Protein AF-A0A6L4ZT95-F1 (afdb_monomer)

Mean predicted aligned error: 20.95 Å

Nearest PDB structures (foldseek):
  4tko-assembly1_B  TM=5.382E-01  e=8.515E-21  Aquifex aeolicus VF5
  3ign-assembly1_A  TM=9.389E-01  e=2.736E-14  Marinobacter nauticus VT8
  5xgb-assembly1_A-2  TM=4.319E-01  e=4.350E-15  Pseudomonas aeruginosa PAO1
  5xgd-assembly1_A  TM=4.331E-01  e=7.078E-15  Pseudomonas aeruginosa PAO1
  5xge-assembly1_A  TM=4.331E-01  e=6.352E-15  Pseudomonas aeruginosa PAO1

Secondary structure (DSSP, 8-state):
---------GGGGGS---S--EEEEEEEEESTTTT-EEE--SSEEEEEE--SSS---SEEE--TTS-SS-EEEEEEE-TTS-EEEEEEE---SS-EEETTEE---BTTB-EEEE-TT-EEEETTEEEEEEEEEHHHHHHHHHHHHHHHB-TTT-SBPHHHHHHHHHHHHHHHHHH---EEEEEEEETTHHHHHHHH-HHHHHHHHHHHHHHHHHT--TTSEEEE-STTEEEEEETT--HHHHHHHHHHHHHHHHH--GGGGT--S---EEEEEEEETTT-SSHHHHHHHHHHHHHHHHHTTSSSEEEPPP------------STHHHHHHHHHHHHHHHHHHHTTT------EEEEEEEEEEEEEEE-SS-EEEEEE---TT-EE-TT-EEEEE--HHHHHHHHHHHHHHHHHHHHHHHHHH-S-HHHHHHHHHHHHHHHHHHHHHHH-S-HHHHHHHHHHHHHHHHHHHHHHHHHHHHHHHHHTT-S-HHHHHHHHHHHHHHHHHHHHHHHHHHHHHH-S-HHHHHHHHHHHHHHHHHHHHHHH-S-HHHHHHHHHHHHHHHHHHHHHHHHHHTTEEE-SSSEEEEE----TT-EE-TT-EEEEEEEEEEEEEEEEEETTTGGG--TT-EEEEEEGGGTT-EEEEEEEEE-SSPEESSS---SSSGGG-EEEEEEEEE--TT----TT-EEEEEE---

Structure (mmCIF, N/CA/C/O backbone):
data_AF-A0A6L4ZT95-F1
#
_entry.id   AF-A0A6L4ZT95-F1
#
loop_
_atom_site.group_PDB
_atom_site.id
_atom_site.type_symbol
_atom_site.label_atom_id
_atom_site.label_alt_id
_atom_site.label_comp_id
_atom_site.label_asym_id
_atom_site.label_entity_id
_atom_site.label_seq_id
_atom_site.pdbx_PDB_ins_code
_atom_site.Cartn_x
_atom_site.Cartn_y
_atom_site.Cartn_z
_atom_site.occupancy
_atom_site.B_iso_or_equiv
_atom_site.auth_seq_id
_atom_site.auth_comp_id
_atom_site.auth_asym_id
_atom_site.auth_atom_id
_atom_site.pdbx_PDB_model_num
ATOM 1 N N . MET A 1 1 ? -19.649 -41.535 -5.428 1.00 29.45 1 MET A N 1
ATOM 2 C CA . MET A 1 1 ? -19.300 -40.407 -6.315 1.00 29.45 1 MET A CA 1
ATOM 3 C C . MET A 1 1 ? -18.201 -39.626 -5.620 1.00 29.45 1 MET A C 1
ATOM 5 O O . MET A 1 1 ? -18.469 -38.999 -4.607 1.00 29.45 1 MET A O 1
ATOM 9 N N . SER A 1 2 ? -16.961 -39.813 -6.065 1.00 28.98 2 SER A N 1
ATOM 10 C CA . SER A 1 2 ? -15.744 -39.232 -5.494 1.00 28.98 2 SER A CA 1
ATOM 11 C C . SER A 1 2 ? -15.595 -37.779 -5.950 1.00 28.98 2 SER A C 1
ATOM 13 O O . SER A 1 2 ? -15.321 -37.529 -7.121 1.00 28.98 2 SER A O 1
ATOM 15 N N . SER A 1 3 ? -15.819 -36.823 -5.049 1.00 30.12 3 SER A N 1
ATOM 16 C CA . SER A 1 3 ? -15.589 -35.397 -5.299 1.00 30.12 3 SER A CA 1
ATOM 17 C C . SER A 1 3 ? -14.303 -34.954 -4.599 1.00 30.12 3 SER A C 1
ATOM 19 O O . SER A 1 3 ? -14.326 -34.471 -3.462 1.00 30.12 3 SER A O 1
ATOM 21 N N . GLU A 1 4 ? -13.177 -35.174 -5.273 1.00 29.06 4 GLU A N 1
ATOM 22 C CA . GLU A 1 4 ? -11.917 -34.488 -4.989 1.00 29.06 4 GLU A CA 1
ATOM 23 C C . GLU A 1 4 ? -12.134 -32.970 -5.052 1.00 29.06 4 GLU A C 1
ATOM 25 O O . GLU A 1 4 ? -12.915 -32.478 -5.873 1.00 29.06 4 GLU A O 1
ATOM 30 N N . THR A 1 5 ? -11.453 -32.219 -4.188 1.00 31.66 5 THR A N 1
ATOM 31 C CA . THR A 1 5 ? -11.395 -30.756 -4.287 1.00 31.66 5 THR A CA 1
ATOM 32 C C . THR A 1 5 ? -10.534 -30.418 -5.504 1.00 31.66 5 THR A C 1
ATOM 34 O O . THR A 1 5 ? -9.309 -30.398 -5.427 1.00 31.66 5 THR A O 1
ATOM 37 N N . LYS A 1 6 ? -11.164 -30.261 -6.671 1.00 35.25 6 LYS A N 1
ATOM 38 C CA . LYS A 1 6 ? -10.465 -29.915 -7.912 1.00 35.25 6 LYS A CA 1
ATOM 39 C C . LYS A 1 6 ? -9.926 -28.487 -7.851 1.00 35.25 6 LYS A C 1
ATOM 41 O O . LYS A 1 6 ? -10.535 -27.595 -7.270 1.00 35.25 6 LYS A O 1
ATOM 46 N N . MET A 1 7 ? -8.788 -28.283 -8.505 1.00 32.25 7 MET A N 1
ATOM 47 C CA . MET A 1 7 ? -8.242 -26.966 -8.820 1.00 32.25 7 MET A CA 1
ATOM 48 C C . MET A 1 7 ? -9.224 -26.275 -9.784 1.00 32.25 7 MET A C 1
ATOM 50 O O . MET A 1 7 ? -9.371 -26.726 -10.918 1.00 32.25 7 MET A O 1
ATOM 54 N N . PHE A 1 8 ? -9.948 -25.248 -9.334 1.00 34.41 8 PHE A N 1
ATOM 55 C CA . PHE A 1 8 ? -10.901 -24.525 -10.183 1.00 34.41 8 PHE A CA 1
ATOM 56 C C . PHE A 1 8 ? -10.256 -23.295 -10.826 1.00 34.41 8 PHE A C 1
ATOM 58 O O . PHE A 1 8 ? -9.570 -22.511 -10.170 1.00 34.41 8 PHE A O 1
ATOM 65 N N . SER A 1 9 ? -10.540 -23.103 -12.114 1.00 34.59 9 SER A N 1
ATOM 66 C CA . SER A 1 9 ? -10.487 -21.797 -12.767 1.00 34.59 9 SER A CA 1
ATOM 67 C C . SER A 1 9 ? -11.758 -21.028 -12.395 1.00 34.59 9 SER A C 1
ATOM 69 O O . SER A 1 9 ? -12.851 -21.586 -12.367 1.00 34.59 9 SER A O 1
ATOM 71 N N . LEU A 1 10 ? -11.648 -19.725 -12.138 1.00 37.03 10 LEU A N 1
ATOM 72 C CA . LEU A 1 10 ? -12.763 -18.879 -11.686 1.00 37.03 10 LEU A CA 1
ATOM 73 C C . LEU A 1 10 ? -13.919 -18.702 -12.686 1.00 37.03 10 LEU A C 1
ATOM 75 O O . LEU A 1 10 ? -14.982 -18.185 -12.333 1.00 37.03 10 LEU A O 1
ATOM 79 N N . SER A 1 11 ? -13.756 -19.188 -13.916 1.00 36.44 11 SER A N 1
ATOM 80 C CA . SER A 1 11 ? -14.863 -19.381 -14.858 1.00 36.44 11 SER A CA 1
ATOM 81 C C . SER A 1 11 ? -15.955 -20.302 -14.304 1.00 36.44 11 SER A C 1
ATOM 83 O O . SER A 1 11 ? -17.129 -20.103 -14.611 1.00 36.44 11 SER A O 1
ATOM 85 N N . ASP A 1 12 ? -15.594 -21.254 -13.444 1.00 36.56 12 ASP A N 1
ATOM 86 C CA . ASP A 1 12 ? -16.487 -22.334 -13.007 1.00 36.56 12 ASP A CA 1
ATOM 87 C C . ASP A 1 12 ? -17.385 -21.915 -11.826 1.00 36.56 12 ASP A C 1
ATOM 89 O O . ASP A 1 12 ? -18.393 -22.557 -11.538 1.00 36.56 12 ASP A O 1
ATOM 93 N N . LEU A 1 13 ? -17.072 -20.779 -11.190 1.00 40.19 13 LEU A N 1
ATOM 94 C CA . LEU A 1 13 ? -17.824 -20.175 -10.081 1.00 40.19 13 LEU A CA 1
ATOM 95 C C . LEU A 1 13 ? -18.988 -19.277 -10.541 1.00 40.19 13 LEU A C 1
ATOM 97 O O . LEU A 1 13 ? -19.758 -18.787 -9.717 1.00 40.19 13 LEU A O 1
ATOM 101 N N . HIS A 1 14 ? -19.170 -19.075 -11.851 1.00 34.38 14 HIS A N 1
ATOM 102 C CA . HIS A 1 14 ? -20.247 -18.231 -12.395 1.00 34.38 14 HIS A CA 1
ATOM 103 C C . HIS A 1 14 ? -21.631 -18.910 -12.441 1.00 34.38 14 HIS A C 1
ATOM 105 O O . HIS A 1 14 ? -22.597 -18.341 -12.954 1.00 34.38 14 HIS A O 1
ATOM 111 N N . GLY A 1 15 ? -21.766 -20.105 -11.867 1.00 31.42 15 GLY A N 1
ATOM 112 C CA . GLY A 1 15 ? -22.999 -20.885 -11.857 1.00 31.42 15 GLY A CA 1
ATOM 113 C C . GLY A 1 15 ? -23.714 -20.922 -10.508 1.00 31.42 15 GLY A C 1
ATOM 114 O O . GLY A 1 15 ? -23.836 -21.990 -9.924 1.00 31.42 15 GLY A O 1
ATOM 115 N N . GLY A 1 16 ? -24.272 -19.797 -10.055 1.00 27.33 16 GLY A N 1
ATOM 116 C CA . GLY A 1 16 ? -25.428 -19.825 -9.151 1.00 27.33 16 GLY A CA 1
ATOM 117 C C . GLY A 1 16 ? -25.235 -19.329 -7.711 1.00 27.33 16 GLY A C 1
ATOM 118 O O . GLY A 1 16 ? -24.478 -19.869 -6.921 1.00 27.33 16 GLY A O 1
ATOM 119 N N . ALA A 1 17 ? -26.119 -18.387 -7.371 1.00 28.67 17 ALA A N 1
ATOM 120 C CA . ALA A 1 17 ? -26.678 -18.098 -6.048 1.00 28.67 17 ALA A CA 1
ATOM 121 C C . ALA A 1 17 ? -25.868 -17.274 -5.015 1.00 28.67 17 ALA A C 1
ATOM 123 O O . ALA A 1 17 ? -24.996 -17.755 -4.309 1.00 28.67 17 ALA A O 1
ATOM 124 N N . ARG A 1 18 ? -26.437 -16.078 -4.786 1.00 29.88 18 ARG A N 1
ATOM 125 C CA . ARG A 1 18 ? -26.554 -15.312 -3.527 1.00 29.88 18 ARG A CA 1
ATOM 126 C C . ARG A 1 18 ? -25.351 -14.484 -3.047 1.00 29.88 18 ARG A C 1
ATOM 128 O O . ARG A 1 18 ? -24.375 -14.947 -2.476 1.00 29.88 18 ARG A O 1
ATOM 135 N N . ILE A 1 19 ? -25.578 -13.180 -3.188 1.00 35.59 19 ILE A N 1
ATOM 136 C CA . ILE A 1 19 ? -24.895 -12.028 -2.603 1.00 35.59 19 ILE A CA 1
ATOM 137 C C . ILE A 1 19 ? -24.928 -12.123 -1.065 1.00 35.59 19 ILE A C 1
ATOM 139 O O . ILE A 1 19 ? -25.888 -11.663 -0.458 1.00 35.59 19 ILE A O 1
ATOM 143 N N . THR A 1 20 ? -23.903 -12.724 -0.451 1.00 48.59 20 THR A N 1
ATOM 144 C CA . THR A 1 20 ? -23.501 -12.509 0.966 1.00 48.59 20 THR A CA 1
ATOM 145 C C . THR A 1 20 ? -22.007 -12.841 1.235 1.00 48.59 20 THR A C 1
ATOM 147 O O . THR A 1 20 ? -21.601 -12.940 2.386 1.00 48.59 20 THR A O 1
ATOM 150 N N . GLY A 1 21 ? -21.177 -13.067 0.205 1.00 53.00 21 GLY A N 1
ATOM 151 C CA . GLY A 1 21 ? -19.992 -13.944 0.281 1.00 53.00 21 GLY A CA 1
ATOM 152 C C . GLY A 1 21 ? -18.683 -13.350 0.821 1.00 53.00 21 GLY A C 1
ATOM 153 O O . GLY A 1 21 ? -17.910 -12.765 0.066 1.00 53.00 21 GLY A O 1
ATOM 154 N N . LEU A 1 22 ? -18.386 -13.599 2.100 1.00 61.16 22 LEU A N 1
ATOM 155 C CA . LEU A 1 22 ? -17.006 -13.677 2.595 1.00 61.16 22 LEU A CA 1
ATOM 156 C C . LEU A 1 22 ? -16.438 -15.061 2.237 1.00 61.16 22 LEU A C 1
ATOM 158 O O . LEU A 1 22 ? -17.032 -16.085 2.581 1.00 61.16 22 LEU A O 1
ATOM 162 N N . TYR A 1 23 ? -15.298 -15.091 1.555 1.00 74.62 23 TYR A N 1
ATOM 163 C CA . TYR A 1 23 ? -14.541 -16.293 1.227 1.00 74.62 23 TYR A CA 1
ATOM 164 C C . TYR A 1 23 ? -13.371 -16.450 2.186 1.00 74.62 23 TYR A C 1
ATOM 166 O O . TYR A 1 23 ? -12.576 -15.536 2.400 1.00 74.62 23 TYR A O 1
ATOM 174 N N . PHE A 1 24 ? -13.252 -17.648 2.736 1.00 85.00 24 PHE A N 1
ATOM 175 C CA . PHE A 1 24 ? -12.105 -18.059 3.523 1.00 85.00 24 PHE A CA 1
ATOM 176 C C . PHE A 1 24 ? -11.102 -18.699 2.577 1.00 85.00 24 PHE A C 1
ATOM 178 O O . PHE A 1 24 ? -11.451 -19.630 1.853 1.00 85.00 24 PHE A O 1
ATOM 185 N N . THR A 1 25 ? -9.879 -18.195 2.551 1.00 87.00 25 THR A N 1
ATOM 186 C CA . THR A 1 25 ? -8.841 -18.662 1.630 1.00 87.00 25 THR A CA 1
ATOM 187 C C . THR A 1 25 ? -7.552 -18.931 2.379 1.00 87.00 25 THR A C 1
ATOM 189 O O . THR A 1 25 ? -7.275 -18.319 3.411 1.00 87.00 25 THR A O 1
ATOM 192 N N . ILE A 1 26 ? -6.757 -19.850 1.847 1.00 89.56 26 ILE A N 1
ATOM 193 C CA . ILE A 1 26 ? -5.371 -20.042 2.244 1.00 89.56 26 ILE A CA 1
ATOM 194 C C . ILE A 1 26 ? -4.476 -19.823 1.042 1.00 89.56 26 ILE A C 1
ATOM 196 O O . ILE A 1 26 ? -4.684 -20.427 -0.002 1.00 89.56 26 ILE A O 1
ATOM 200 N N . THR A 1 27 ? -3.453 -18.999 1.219 1.00 88.19 27 THR A N 1
ATOM 201 C CA . THR A 1 27 ? -2.425 -18.751 0.211 1.00 88.19 27 THR A CA 1
ATOM 202 C C . THR A 1 27 ? -1.102 -19.344 0.670 1.00 88.19 27 THR A C 1
ATOM 204 O O . THR A 1 27 ? -0.655 -19.051 1.775 1.00 88.19 27 THR A O 1
ATOM 207 N N . VAL A 1 28 ? -0.436 -20.136 -0.162 1.00 85.94 28 VAL A N 1
ATOM 208 C CA . VAL A 1 28 ? 0.930 -20.593 0.114 1.00 85.94 28 VAL A CA 1
ATOM 209 C C . VAL A 1 28 ? 1.883 -19.419 -0.107 1.00 85.94 28 VAL A C 1
ATOM 211 O O . VAL A 1 28 ? 2.063 -18.964 -1.235 1.00 85.94 28 VAL A O 1
ATOM 214 N N . ILE A 1 29 ? 2.477 -18.902 0.965 1.00 87.12 29 ILE A N 1
ATOM 215 C CA . ILE A 1 29 ? 3.398 -17.755 0.922 1.00 87.12 29 ILE A CA 1
ATOM 216 C C . ILE A 1 29 ? 4.868 -18.161 1.057 1.00 87.12 29 ILE A C 1
ATOM 218 O O . ILE A 1 29 ? 5.744 -17.323 0.877 1.00 87.12 29 ILE A O 1
ATOM 222 N N . GLU A 1 30 ? 5.146 -19.429 1.353 1.00 83.81 30 GLU A N 1
ATOM 223 C CA . GLU A 1 30 ? 6.494 -20.002 1.392 1.00 83.81 30 GLU A CA 1
ATOM 224 C C . GLU A 1 30 ? 6.403 -21.522 1.200 1.00 83.81 30 GLU A C 1
ATOM 226 O O . GLU A 1 30 ? 5.426 -22.131 1.638 1.00 83.81 30 GLU A O 1
ATOM 231 N N . GLY A 1 31 ? 7.393 -22.128 0.542 1.00 81.25 31 GLY A N 1
ATOM 232 C CA . GLY A 1 31 ? 7.423 -23.561 0.223 1.00 81.25 31 GLY A CA 1
ATOM 233 C C . GLY A 1 31 ? 7.343 -23.858 -1.278 1.00 81.25 31 GLY A C 1
ATOM 234 O O . GLY A 1 31 ? 7.272 -22.955 -2.111 1.00 81.25 31 GLY A O 1
ATOM 235 N N . THR A 1 32 ? 7.367 -25.145 -1.632 1.00 73.75 32 THR A N 1
ATOM 236 C CA . THR A 1 32 ? 7.400 -25.625 -3.028 1.00 73.75 32 THR A CA 1
ATOM 237 C C . THR A 1 32 ? 6.193 -25.169 -3.847 1.00 73.75 32 THR A C 1
ATOM 239 O O . THR A 1 32 ? 6.308 -24.914 -5.044 1.00 73.75 32 THR A O 1
ATOM 242 N N . ASP A 1 33 ? 5.045 -25.031 -3.187 1.00 74.56 33 ASP A N 1
ATOM 243 C CA . ASP A 1 33 ? 3.767 -24.661 -3.794 1.00 74.56 33 ASP A CA 1
ATOM 244 C C . ASP A 1 33 ? 3.481 -23.149 -3.701 1.00 74.56 33 ASP A C 1
ATOM 246 O O . ASP A 1 33 ? 2.324 -22.725 -3.691 1.00 74.56 33 ASP A O 1
ATOM 250 N N . PHE A 1 34 ? 4.529 -22.320 -3.600 1.00 74.75 34 PHE A N 1
ATOM 251 C CA . PHE A 1 34 ? 4.424 -20.865 -3.466 1.00 74.75 34 PHE A CA 1
ATOM 252 C C . PHE A 1 34 ? 3.459 -20.240 -4.487 1.00 74.75 34 PHE A C 1
ATOM 254 O O . PHE A 1 34 ? 3.569 -20.441 -5.699 1.00 74.75 34 PHE A O 1
ATOM 261 N N . GLY A 1 35 ? 2.540 -19.417 -3.981 1.00 66.50 35 GLY A N 1
ATOM 262 C CA . GLY A 1 35 ? 1.566 -18.663 -4.764 1.00 66.50 35 GLY A CA 1
ATOM 263 C C . GLY A 1 35 ? 0.251 -19.392 -5.044 1.00 66.50 35 GLY A C 1
ATOM 264 O O . GLY A 1 35 ? -0.652 -18.768 -5.602 1.00 66.50 35 GLY A O 1
ATOM 265 N N . LEU A 1 36 ? 0.101 -20.668 -4.664 1.00 73.19 36 LEU A N 1
ATOM 266 C CA . LEU A 1 36 ? -1.192 -21.350 -4.760 1.00 73.19 36 LEU A CA 1
ATOM 267 C C . LEU A 1 36 ? -2.185 -20.793 -3.734 1.00 73.19 36 LEU A C 1
ATOM 269 O O . LEU A 1 36 ? -1.829 -20.539 -2.583 1.00 73.19 36 LEU A O 1
ATOM 273 N N . ILE A 1 37 ? -3.438 -20.622 -4.159 1.00 77.94 37 ILE A N 1
ATOM 274 C CA . ILE A 1 37 ? -4.546 -20.152 -3.324 1.00 77.94 37 ILE A CA 1
ATOM 275 C C . ILE A 1 37 ? -5.619 -21.237 -3.306 1.00 77.94 37 ILE A C 1
ATOM 277 O O . ILE A 1 37 ? -6.074 -21.679 -4.359 1.00 77.94 37 ILE A O 1
ATOM 281 N N . PHE A 1 38 ? -6.040 -21.636 -2.112 1.00 81.62 38 PHE A N 1
ATOM 282 C CA . PHE A 1 38 ? -7.056 -22.654 -1.888 1.00 81.62 38 PHE A CA 1
ATOM 283 C C . PHE A 1 38 ? -8.267 -22.041 -1.174 1.00 81.62 38 PHE A C 1
ATOM 285 O O . PHE A 1 38 ? -8.114 -21.514 -0.065 1.00 81.62 38 PHE A O 1
ATOM 292 N N . PRO A 1 39 ? -9.473 -22.090 -1.765 1.00 81.31 39 PRO A N 1
ATOM 293 C CA . PRO A 1 39 ? -10.687 -21.699 -1.064 1.00 81.31 39 PRO A CA 1
ATOM 294 C C . PRO A 1 39 ? -11.079 -22.769 -0.032 1.00 81.31 39 PRO A C 1
ATOM 296 O O . PRO A 1 39 ? -11.045 -23.969 -0.296 1.00 81.31 39 PRO A O 1
ATOM 299 N N . ILE A 1 40 ? -11.481 -22.332 1.160 1.00 84.69 40 ILE A N 1
ATOM 300 C CA . ILE A 1 40 ? -12.003 -23.191 2.228 1.00 84.69 40 ILE A CA 1
ATOM 301 C C . ILE A 1 40 ? -13.523 -23.241 2.069 1.00 84.69 40 ILE A C 1
ATOM 303 O O . ILE A 1 40 ? -14.270 -22.489 2.702 1.00 84.69 40 ILE A O 1
ATOM 307 N N . GLU A 1 41 ? -14.001 -24.095 1.171 1.00 77.62 41 GLU A N 1
ATOM 308 C CA . GLU A 1 41 ? -15.435 -24.230 0.887 1.00 77.62 41 GLU A CA 1
ATOM 309 C C . GLU A 1 41 ? -16.121 -25.190 1.858 1.00 77.62 41 GLU A C 1
ATOM 311 O O . GLU A 1 41 ? -17.189 -24.875 2.389 1.00 77.62 41 GLU A O 1
ATOM 316 N N . LYS A 1 42 ? -15.470 -26.325 2.134 1.00 80.69 42 LYS A N 1
ATOM 317 C CA . LYS A 1 42 ? -15.989 -27.401 2.981 1.00 80.69 42 LYS A CA 1
ATOM 318 C C . LYS A 1 42 ? -16.021 -26.983 4.451 1.00 80.69 42 LYS A C 1
ATOM 320 O O . LYS A 1 42 ? -15.117 -26.300 4.926 1.00 80.69 42 LYS A O 1
ATOM 325 N N . GLU A 1 43 ? -17.017 -27.481 5.188 1.00 83.56 43 GLU A N 1
ATOM 326 C CA . GLU A 1 43 ? -17.088 -27.346 6.655 1.00 83.56 43 GLU A CA 1
ATOM 327 C C . GLU A 1 43 ? -15.820 -27.868 7.342 1.00 83.56 43 GLU A C 1
ATOM 329 O O . GLU A 1 43 ? -15.388 -27.327 8.357 1.00 83.56 43 GLU A O 1
ATOM 334 N N . GLN A 1 44 ? -15.205 -28.902 6.763 1.00 90.44 44 GLN A N 1
ATOM 335 C CA . GLN A 1 44 ? -13.904 -29.423 7.158 1.00 90.44 44 GLN A CA 1
ATOM 336 C C . GLN A 1 44 ? -13.024 -29.553 5.917 1.00 90.44 44 GLN A C 1
ATOM 338 O O . GLN A 1 44 ? -13.413 -30.227 4.966 1.00 90.44 44 GLN A O 1
ATOM 343 N N . THR A 1 45 ? -11.863 -28.901 5.927 1.00 91.62 45 THR A N 1
ATOM 344 C CA . THR A 1 45 ? -10.867 -28.959 4.849 1.00 91.62 45 THR A CA 1
ATOM 345 C C . THR A 1 45 ? -9.579 -29.567 5.388 1.00 91.62 45 THR A C 1
ATOM 347 O O . THR A 1 45 ? -8.970 -29.034 6.315 1.00 91.62 45 THR A O 1
ATOM 350 N N . LEU A 1 46 ? -9.176 -30.702 4.832 1.00 92.81 46 LEU A N 1
ATOM 351 C CA . LEU A 1 46 ? -8.025 -31.487 5.252 1.00 92.81 46 LEU A CA 1
ATOM 352 C C . LEU A 1 46 ? -6.780 -31.119 4.440 1.00 92.81 46 LEU A C 1
ATOM 354 O O . LEU A 1 46 ? -6.798 -31.174 3.214 1.00 92.81 46 LEU A O 1
ATOM 358 N N . ILE A 1 47 ? -5.682 -30.808 5.123 1.00 93.56 47 ILE A N 1
ATOM 359 C CA . ILE A 1 47 ? -4.392 -30.467 4.518 1.00 93.56 47 ILE A CA 1
ATOM 360 C C . ILE A 1 47 ? -3.374 -31.554 4.862 1.00 93.56 47 ILE A C 1
ATOM 362 O O . ILE A 1 47 ? -3.256 -31.972 6.022 1.00 93.56 47 ILE A O 1
ATOM 366 N N . GLY A 1 48 ? -2.608 -32.005 3.873 1.00 90.81 48 GLY A N 1
ATOM 367 C CA . GLY A 1 48 ? -1.599 -33.039 4.074 1.00 90.81 48 GLY A CA 1
ATOM 368 C C . GLY A 1 48 ? -0.577 -33.131 2.952 1.00 90.81 48 GLY A C 1
ATOM 369 O O . GLY A 1 48 ? -0.678 -32.447 1.939 1.00 90.81 48 GLY A O 1
ATOM 370 N N . ARG A 1 49 ? 0.438 -33.970 3.155 1.00 89.50 49 ARG A N 1
ATOM 371 C CA . ARG A 1 49 ? 1.490 -34.206 2.163 1.00 89.50 49 ARG A CA 1
ATOM 372 C C . ARG A 1 49 ? 0.949 -34.922 0.927 1.00 89.50 49 ARG A C 1
ATOM 374 O O . ARG A 1 49 ? 0.272 -35.938 1.065 1.00 89.50 49 ARG A O 1
ATOM 381 N N . LYS A 1 50 ? 1.367 -34.464 -0.253 1.00 82.44 50 LYS A N 1
ATOM 382 C CA . LYS A 1 50 ? 1.180 -35.150 -1.533 1.00 82.44 50 LYS A CA 1
ATOM 383 C C . LYS A 1 50 ? 1.867 -36.522 -1.510 1.00 82.44 50 LYS A C 1
ATOM 385 O O . LYS A 1 50 ? 3.092 -36.604 -1.440 1.00 82.44 50 LYS A O 1
ATOM 390 N N . ASP A 1 51 ? 1.085 -37.598 -1.530 1.00 71.75 51 ASP A N 1
ATOM 391 C CA . ASP A 1 51 ? 1.555 -38.989 -1.483 1.00 71.75 51 ASP A CA 1
ATOM 392 C C . ASP A 1 51 ? 0.842 -39.804 -2.575 1.00 71.75 51 ASP A C 1
ATOM 394 O O . ASP A 1 51 ? -0.303 -39.518 -2.907 1.00 71.75 51 ASP A O 1
ATOM 398 N N . GLN A 1 52 ? 1.490 -40.818 -3.153 1.00 56.06 52 GLN A N 1
ATOM 399 C CA . GLN A 1 52 ? 0.939 -41.599 -4.279 1.00 56.06 52 GLN A CA 1
ATOM 400 C C . GLN A 1 52 ? -0.073 -42.690 -3.846 1.00 56.06 52 GLN A C 1
ATOM 402 O O . GLN A 1 52 ? -0.316 -43.632 -4.596 1.00 56.06 52 GLN A O 1
ATOM 407 N N . GLY A 1 53 ? -0.637 -42.609 -2.633 1.00 55.62 53 GLY A N 1
ATOM 408 C CA . GLY A 1 53 ? -1.499 -43.642 -2.036 1.00 55.62 53 GLY A CA 1
ATOM 409 C C . GLY A 1 53 ? -2.930 -43.190 -1.693 1.00 55.62 53 GLY A C 1
ATOM 410 O O . GLY A 1 53 ? -3.208 -42.002 -1.594 1.00 55.62 53 GLY A O 1
ATOM 411 N N . ASP A 1 54 ? -3.811 -44.169 -1.439 1.00 54.50 54 ASP A N 1
ATOM 412 C CA . ASP A 1 54 ? -5.294 -44.122 -1.348 1.00 54.50 54 ASP A CA 1
ATOM 413 C C . ASP A 1 54 ? -5.965 -43.210 -0.283 1.00 54.50 54 ASP A C 1
ATOM 415 O O . ASP A 1 54 ? -7.153 -43.372 0.007 1.00 54.50 54 ASP A O 1
ATOM 419 N N . LEU A 1 55 ? -5.270 -42.257 0.344 1.00 59.34 55 LEU A N 1
ATOM 420 C CA . LEU A 1 55 ? -5.873 -41.376 1.359 1.00 59.34 55 LEU A CA 1
ATOM 421 C C . LEU A 1 55 ? -5.953 -39.927 0.855 1.00 59.34 55 LEU A C 1
ATOM 423 O O . LEU A 1 55 ? -5.022 -39.162 1.104 1.00 59.34 55 LEU A O 1
ATOM 427 N N . PRO A 1 56 ? -7.058 -39.528 0.194 1.00 70.19 56 PRO A N 1
ATOM 428 C CA . PRO A 1 56 ? -7.198 -38.183 -0.348 1.00 70.19 56 PRO A CA 1
ATOM 429 C C . PRO A 1 56 ? -7.306 -37.144 0.776 1.00 70.19 56 PRO A C 1
ATOM 431 O O . PRO A 1 56 ? -8.089 -37.295 1.721 1.00 70.19 56 PRO A O 1
ATOM 434 N N . VAL A 1 57 ? -6.519 -36.076 0.655 1.00 82.75 57 VAL A N 1
ATOM 435 C CA . VAL A 1 57 ? -6.676 -34.825 1.408 1.00 82.75 57 VAL A CA 1
ATOM 436 C C . VAL A 1 57 ? -7.250 -33.751 0.485 1.00 82.75 57 VAL A C 1
ATOM 438 O O . VAL A 1 57 ? -7.204 -33.890 -0.733 1.00 82.75 57 VAL A O 1
ATOM 441 N N . ASP A 1 58 ? -7.831 -32.690 1.043 1.00 86.38 58 ASP A N 1
ATOM 442 C CA . ASP A 1 58 ? -8.446 -31.627 0.240 1.00 86.38 58 ASP A CA 1
ATOM 443 C C . ASP A 1 58 ? -7.410 -30.668 -0.348 1.00 86.38 58 ASP A C 1
ATOM 445 O O . ASP A 1 58 ? -7.611 -30.138 -1.437 1.00 86.38 58 ASP A O 1
ATOM 449 N N . ILE A 1 59 ? -6.318 -30.438 0.382 1.00 87.88 59 ILE A N 1
ATOM 450 C CA . ILE A 1 59 ? -5.182 -29.625 -0.047 1.00 87.88 59 ILE A CA 1
ATOM 451 C C . ILE A 1 59 ? -3.919 -30.466 0.122 1.00 87.88 59 ILE A C 1
ATOM 453 O O . ILE A 1 59 ? -3.507 -30.787 1.242 1.00 87.88 59 ILE A O 1
ATOM 457 N N . GLU A 1 60 ? -3.309 -30.814 -1.005 1.00 88.88 60 GLU A N 1
ATOM 458 C CA . GLU A 1 60 ? -2.050 -31.548 -1.063 1.00 88.88 60 GLU A CA 1
ATOM 459 C C . GLU A 1 60 ? -0.867 -30.580 -1.107 1.00 88.88 60 GLU A C 1
ATOM 461 O O . GLU A 1 60 ? -0.770 -29.752 -2.010 1.00 88.88 60 GLU A O 1
ATOM 466 N N . LEU A 1 61 ? 0.049 -30.720 -0.151 1.00 86.62 61 LEU A N 1
ATOM 467 C CA . LEU A 1 61 ? 1.293 -29.961 -0.084 1.00 86.62 61 LEU A CA 1
ATOM 468 C C . LEU A 1 61 ? 2.466 -30.820 -0.551 1.00 86.62 61 LEU A C 1
ATOM 470 O O . LEU A 1 61 ? 2.660 -31.948 -0.085 1.00 86.62 61 LEU A O 1
ATOM 474 N N . ASN A 1 62 ? 3.293 -30.274 -1.431 1.00 85.38 62 ASN A N 1
ATOM 475 C CA . ASN A 1 62 ? 4.557 -30.855 -1.851 1.00 85.38 62 ASN A CA 1
ATOM 476 C C . ASN A 1 62 ? 5.672 -30.519 -0.843 1.00 85.38 62 ASN A C 1
ATOM 478 O O . ASN A 1 62 ? 6.608 -29.766 -1.130 1.00 85.38 62 ASN A O 1
ATOM 482 N N . ASP A 1 63 ? 5.526 -31.080 0.358 1.00 86.12 63 ASP A N 1
ATOM 483 C CA . ASP A 1 63 ? 6.419 -30.895 1.502 1.00 86.12 63 ASP A CA 1
ATOM 484 C C . ASP A 1 63 ? 6.634 -32.238 2.212 1.00 86.12 63 ASP A C 1
ATOM 486 O O . ASP A 1 63 ? 5.708 -32.832 2.769 1.00 86.12 63 ASP A O 1
ATOM 490 N N . ASP A 1 64 ? 7.863 -32.747 2.182 1.00 87.19 64 ASP A N 1
ATOM 491 C CA . ASP A 1 64 ? 8.220 -34.047 2.749 1.00 87.19 64 ASP A CA 1
ATOM 492 C C . ASP A 1 64 ? 8.120 -34.092 4.282 1.00 87.19 64 ASP A C 1
ATOM 494 O O . ASP A 1 64 ? 7.890 -35.170 4.848 1.00 87.19 64 ASP A O 1
ATOM 498 N N . GLN A 1 65 ? 8.211 -32.929 4.936 1.00 88.88 65 GLN A N 1
ATOM 499 C CA . GLN A 1 65 ? 8.032 -32.743 6.373 1.00 88.88 65 GLN A CA 1
ATOM 500 C C . GLN A 1 65 ? 6.564 -32.617 6.788 1.00 88.88 65 GLN A C 1
ATOM 502 O O . GLN A 1 65 ? 6.255 -32.692 7.985 1.00 88.88 65 GLN A O 1
ATOM 507 N N . ALA A 1 66 ? 5.640 -32.474 5.838 1.00 89.94 66 ALA A N 1
ATOM 508 C CA . ALA A 1 66 ? 4.225 -32.570 6.136 1.00 89.94 66 ALA A CA 1
ATOM 509 C C . ALA A 1 66 ? 3.820 -34.033 6.419 1.00 89.94 66 ALA A C 1
ATOM 511 O O . ALA A 1 66 ? 4.268 -34.988 5.783 1.00 89.94 66 ALA A O 1
ATOM 512 N N . SER A 1 67 ? 2.938 -34.235 7.400 1.00 91.88 67 SER A N 1
ATOM 513 C CA . SER A 1 67 ? 2.281 -35.521 7.623 1.00 91.88 67 SER A CA 1
ATOM 514 C C . SER A 1 67 ? 1.237 -35.765 6.528 1.00 91.88 67 SER A C 1
ATOM 516 O O . SER A 1 67 ? 0.666 -34.819 5.988 1.00 91.88 67 SER A O 1
ATOM 518 N N . ARG A 1 68 ? 0.945 -37.036 6.220 1.00 89.00 68 ARG A N 1
ATOM 519 C CA . ARG A 1 68 ? -0.081 -37.423 5.223 1.00 89.00 68 ARG A CA 1
ATOM 520 C C . ARG A 1 68 ? -1.443 -36.778 5.497 1.00 89.00 68 ARG A C 1
ATOM 522 O O . ARG A 1 68 ? -2.128 -36.376 4.575 1.00 89.00 68 ARG A O 1
ATOM 529 N N . ARG A 1 69 ? -1.803 -36.636 6.774 1.00 91.25 69 ARG A N 1
ATOM 530 C CA . ARG A 1 69 ? -2.889 -35.781 7.267 1.00 91.25 69 ARG A CA 1
ATOM 531 C C . ARG A 1 69 ? -2.266 -34.900 8.336 1.00 91.25 69 ARG A C 1
ATOM 533 O O . ARG A 1 69 ? -1.855 -35.424 9.364 1.00 91.25 69 ARG A O 1
ATOM 540 N N . HIS A 1 70 ? -2.082 -33.619 8.050 1.00 92.31 70 HIS A N 1
ATOM 541 C CA . HIS A 1 70 ? -1.319 -32.728 8.922 1.00 92.31 70 HIS A CA 1
ATOM 542 C C . HIS A 1 70 ? -2.246 -31.830 9.737 1.00 92.31 70 HIS A C 1
ATOM 544 O O . HIS A 1 70 ? -2.164 -31.784 10.961 1.00 92.31 70 HIS A O 1
ATOM 550 N N . LEU A 1 71 ? -3.156 -31.152 9.047 1.00 94.31 71 LEU A N 1
ATOM 551 C CA . LEU A 1 71 ? -3.983 -30.092 9.601 1.00 94.31 71 LEU A CA 1
ATOM 552 C C . LEU A 1 71 ? -5.402 -30.229 9.062 1.00 94.31 71 LEU A C 1
ATOM 554 O O . LEU A 1 71 ? -5.599 -30.602 7.908 1.00 94.31 71 LEU A O 1
ATOM 558 N N . MET A 1 72 ? -6.393 -29.902 9.880 1.00 94.00 72 MET A N 1
ATOM 559 C CA . MET A 1 72 ? -7.777 -29.766 9.447 1.00 94.00 72 MET A CA 1
ATOM 560 C C . MET A 1 72 ? -8.286 -28.372 9.778 1.00 94.00 72 MET A C 1
ATOM 562 O O . MET A 1 72 ? -8.144 -27.902 10.901 1.00 94.00 72 MET A O 1
ATOM 566 N N . LEU A 1 73 ? -8.902 -27.720 8.804 1.00 93.56 73 LEU A N 1
ATOM 567 C CA . LEU A 1 73 ? -9.555 -26.431 8.973 1.00 93.56 73 LEU A CA 1
ATOM 568 C C . LEU A 1 73 ? -11.044 -26.667 9.131 1.00 93.56 73 LEU A C 1
ATOM 570 O O . LEU A 1 73 ? -11.648 -27.320 8.283 1.00 93.56 73 LEU A O 1
ATOM 574 N N . VAL A 1 74 ? -11.628 -26.147 10.202 1.00 91.12 74 VAL A N 1
ATOM 575 C CA . VAL A 1 74 ? -13.039 -26.343 10.534 1.00 91.12 74 VAL A CA 1
ATOM 576 C C . VAL A 1 74 ? -13.745 -24.998 10.517 1.00 91.12 74 VAL A C 1
ATOM 578 O O . VAL A 1 74 ? -13.389 -24.110 11.291 1.00 91.12 74 VAL A O 1
ATOM 581 N N . LYS A 1 75 ? -14.759 -24.845 9.666 1.00 87.88 75 LYS A N 1
ATOM 582 C CA . LYS A 1 75 ? -15.651 -23.684 9.701 1.00 87.88 75 LYS A CA 1
ATOM 583 C C . LYS A 1 75 ? -16.582 -23.817 10.906 1.00 87.88 75 LYS A C 1
ATOM 585 O O . LYS A 1 75 ? -17.151 -24.873 11.171 1.00 87.88 75 LYS A O 1
ATOM 590 N N . ARG A 1 76 ? -16.700 -22.748 11.684 1.00 85.56 76 ARG A N 1
ATOM 591 C CA . ARG A 1 76 ? -17.609 -22.627 12.828 1.00 85.56 76 ARG A CA 1
ATOM 592 C C . ARG A 1 76 ? -18.409 -21.341 12.685 1.00 85.56 76 ARG A C 1
ATOM 594 O O . ARG A 1 76 ? -17.997 -20.425 11.982 1.00 85.56 76 ARG A O 1
ATOM 601 N N . SER A 1 77 ? -19.559 -21.271 13.346 1.00 74.94 77 SER A N 1
ATOM 602 C CA . SER A 1 77 ? -20.406 -20.078 13.366 1.00 74.94 77 SER A CA 1
ATOM 603 C C . SER A 1 77 ? -20.669 -19.651 14.800 1.00 74.94 77 SER A C 1
ATOM 605 O O . SER A 1 77 ? -20.982 -20.485 15.650 1.00 74.94 77 SER A O 1
ATOM 607 N N . LEU A 1 78 ? -20.596 -18.348 15.054 1.00 64.12 78 LEU A N 1
ATOM 608 C CA . LEU A 1 78 ? -21.076 -17.736 16.287 1.00 64.12 78 LEU A CA 1
ATOM 609 C C . LEU A 1 78 ? -22.613 -17.623 16.271 1.00 64.12 78 LEU A C 1
ATOM 611 O O . LEU A 1 78 ? -23.267 -17.811 15.239 1.00 64.12 78 LEU A O 1
ATOM 615 N N . LEU A 1 79 ? -23.197 -17.331 17.440 1.00 56.28 79 LEU A N 1
ATOM 616 C CA . LEU A 1 79 ? -24.649 -17.200 17.656 1.00 56.28 79 LEU A CA 1
ATOM 617 C C . LEU A 1 79 ? -25.302 -16.117 16.776 1.00 56.28 79 LEU A C 1
ATOM 619 O O . LEU A 1 79 ? -26.490 -16.200 16.471 1.00 56.28 79 LEU A O 1
ATOM 623 N N . ASP A 1 80 ? -24.525 -15.123 16.348 1.00 47.12 80 ASP A N 1
ATOM 624 C CA . ASP A 1 80 ? -24.924 -14.030 15.456 1.00 47.12 80 ASP A CA 1
ATOM 625 C C . ASP A 1 80 ? -24.779 -14.371 13.959 1.00 47.12 80 ASP A C 1
ATOM 627 O O . ASP A 1 80 ? -24.999 -13.511 13.106 1.00 47.12 80 ASP A O 1
ATOM 631 N N . LYS A 1 81 ? -24.460 -15.633 13.635 1.00 55.28 81 LYS A N 1
ATOM 632 C CA . LYS A 1 81 ? -24.194 -16.147 12.281 1.00 55.28 81 LYS A CA 1
ATOM 633 C C . LYS A 1 81 ? -22.899 -15.630 11.639 1.00 55.28 81 LYS A C 1
ATOM 635 O O . LYS A 1 81 ? -22.747 -15.750 10.423 1.00 55.28 81 LYS A O 1
ATOM 640 N N . THR A 1 82 ? -21.958 -15.090 12.415 1.00 59.03 82 THR A N 1
ATOM 641 C CA . THR A 1 82 ? -20.610 -14.800 11.905 1.00 59.03 82 THR A CA 1
ATOM 642 C C . THR A 1 82 ? -19.777 -16.085 11.852 1.00 59.03 82 THR A C 1
ATOM 644 O O . THR A 1 82 ? -19.629 -16.800 12.845 1.00 59.03 82 THR A O 1
ATOM 647 N N . GLY A 1 83 ? -19.287 -16.427 10.658 1.00 70.94 83 GLY A N 1
ATOM 648 C CA . GLY A 1 83 ? -18.450 -17.605 10.433 1.00 70.94 83 GLY A CA 1
ATOM 649 C C . GLY A 1 83 ? -16.976 -17.324 10.729 1.00 70.94 83 GLY A C 1
ATOM 650 O O . GLY A 1 83 ? -16.470 -16.270 10.351 1.00 70.94 83 GLY A O 1
ATOM 651 N N . TYR A 1 84 ? -16.278 -18.267 11.356 1.00 82.44 84 TYR A N 1
ATOM 652 C CA . TYR A 1 84 ? -14.828 -18.240 11.567 1.00 82.44 84 TYR A CA 1
ATOM 653 C C . TYR A 1 84 ? -14.219 -19.618 11.286 1.00 82.44 84 TYR A C 1
ATOM 655 O O . TYR A 1 84 ? -14.939 -20.615 11.203 1.00 82.44 84 TYR A O 1
ATOM 663 N N . VAL A 1 85 ? -12.899 -19.686 11.104 1.00 88.38 85 VAL A N 1
ATOM 664 C CA . VAL A 1 85 ? -12.188 -20.942 10.827 1.00 88.38 85 VAL A CA 1
ATOM 665 C C . VAL A 1 85 ? -11.272 -21.282 11.994 1.00 88.38 85 VAL A C 1
ATOM 667 O O . VAL A 1 85 ? -10.579 -20.419 12.524 1.00 88.38 85 VAL A O 1
ATOM 670 N N . VAL A 1 86 ? -11.266 -22.555 12.372 1.00 90.94 86 VAL A N 1
ATOM 671 C CA . VAL A 1 86 ? -10.397 -23.124 13.403 1.00 90.94 86 VAL A CA 1
ATOM 672 C C . VAL A 1 86 ? -9.398 -24.067 12.749 1.00 90.94 86 VAL A C 1
ATOM 674 O O . VAL A 1 86 ? -9.789 -24.943 11.980 1.00 90.94 86 VAL A O 1
ATOM 677 N N . ALA A 1 87 ? -8.119 -23.910 13.069 1.00 92.75 87 ALA A N 1
ATOM 678 C CA . ALA A 1 87 ? -7.062 -24.843 12.700 1.00 92.75 87 ALA A CA 1
ATOM 679 C C . ALA A 1 87 ? -6.936 -25.940 13.763 1.00 92.75 87 ALA A C 1
ATOM 681 O O . ALA A 1 87 ? -6.734 -25.642 14.936 1.00 92.75 87 ALA A O 1
ATOM 682 N N . VAL A 1 88 ? -7.030 -27.205 13.351 1.00 93.81 88 VAL A N 1
ATOM 683 C CA . VAL A 1 88 ? -6.929 -28.390 14.212 1.00 93.81 88 VAL A CA 1
ATOM 684 C C . VAL A 1 88 ? -5.745 -29.250 13.771 1.00 93.81 88 VAL A C 1
ATOM 686 O O . VAL A 1 88 ? -5.783 -29.861 12.700 1.00 93.81 88 VAL A O 1
ATOM 689 N N . ASP A 1 89 ? -4.694 -29.310 14.588 1.00 93.25 89 ASP A N 1
ATOM 690 C CA . ASP A 1 89 ? -3.534 -30.172 14.332 1.00 93.25 89 ASP A CA 1
ATOM 691 C C . ASP A 1 89 ? -3.933 -31.645 14.495 1.00 93.25 89 ASP A C 1
ATOM 693 O O . ASP A 1 89 ? -4.411 -32.058 15.554 1.00 93.25 89 ASP A O 1
ATOM 697 N N . LEU A 1 90 ? -3.728 -32.451 13.452 1.00 90.56 90 LEU A N 1
ATOM 698 C CA . LEU A 1 90 ? -4.110 -33.867 13.431 1.00 90.56 90 LEU A CA 1
ATOM 699 C C . LEU A 1 90 ? -2.990 -34.771 13.955 1.00 90.56 90 LEU A C 1
ATOM 701 O O . LEU A 1 90 ? -2.638 -35.763 13.321 1.00 90.56 90 LEU A O 1
ATOM 705 N N . GLU A 1 91 ? -2.416 -34.396 15.098 1.00 88.12 91 GLU A N 1
ATOM 706 C CA . GLU A 1 91 ? -1.266 -35.080 15.702 1.00 88.12 91 GLU A CA 1
ATOM 707 C C . GLU A 1 91 ? -0.091 -35.205 14.726 1.00 88.12 91 GLU A C 1
ATOM 709 O O . GLU A 1 91 ? 0.536 -36.257 14.572 1.00 88.12 91 GLU A O 1
ATOM 714 N N . SER A 1 92 ? 0.202 -34.104 14.040 1.00 90.00 92 SER A N 1
ATOM 715 C CA . SER A 1 92 ? 1.255 -34.077 13.038 1.00 90.00 92 SER A CA 1
ATOM 716 C C . SER A 1 92 ? 2.625 -34.371 13.660 1.00 90.00 92 SER A C 1
ATOM 718 O O . SER A 1 92 ? 2.933 -33.974 14.787 1.00 90.00 92 SER A O 1
ATOM 720 N N . LYS A 1 93 ? 3.491 -35.062 12.907 1.00 88.50 93 LYS A N 1
ATOM 721 C CA . LYS A 1 93 ? 4.816 -35.483 13.398 1.00 88.50 93 LYS A CA 1
ATOM 722 C C . LYS A 1 93 ? 5.712 -34.303 13.793 1.00 88.50 93 LYS A C 1
ATOM 724 O O . LYS A 1 93 ? 6.449 -34.402 14.768 1.00 88.50 93 LYS A O 1
ATOM 729 N N . ASN A 1 94 ? 5.654 -33.221 13.019 1.00 89.50 94 ASN A N 1
ATOM 730 C CA . ASN A 1 94 ? 6.513 -32.045 13.179 1.00 89.50 94 ASN A CA 1
ATOM 731 C C . ASN A 1 94 ? 5.784 -30.851 13.819 1.00 89.50 94 ASN A C 1
ATOM 733 O O . ASN A 1 94 ? 6.407 -29.818 14.046 1.00 89.50 94 ASN A O 1
ATOM 737 N N . GLY A 1 95 ? 4.497 -31.006 14.148 1.00 89.75 95 GLY A N 1
ATOM 738 C CA . GLY A 1 95 ? 3.658 -29.946 14.693 1.00 89.75 95 GLY A CA 1
ATOM 739 C C . GLY A 1 95 ? 3.184 -28.940 13.641 1.00 89.75 95 GLY A C 1
ATOM 740 O O . GLY A 1 95 ? 3.860 -28.675 12.647 1.00 89.75 95 GLY A O 1
ATOM 741 N N . THR A 1 96 ? 2.031 -28.334 13.919 1.00 93.50 96 THR A N 1
ATOM 742 C CA . THR A 1 96 ? 1.534 -27.143 13.223 1.00 93.50 96 THR A CA 1
ATOM 743 C C . THR A 1 96 ? 1.819 -25.902 14.068 1.00 93.50 96 THR A C 1
ATOM 745 O O . THR A 1 96 ? 1.566 -25.906 15.278 1.00 93.50 96 THR A O 1
ATOM 748 N N . PHE A 1 97 ? 2.291 -24.820 13.446 1.00 93.81 97 PHE A N 1
ATOM 749 C CA . PHE A 1 97 ? 2.551 -23.548 14.128 1.00 93.81 97 PHE A CA 1
ATOM 750 C C . PHE A 1 97 ? 1.711 -22.431 13.517 1.00 93.81 97 PHE A C 1
ATOM 752 O O . PHE A 1 97 ? 1.723 -22.253 12.307 1.00 93.81 97 PHE A O 1
ATOM 759 N N . VAL A 1 98 ? 1.023 -21.639 14.336 1.00 93.69 98 VAL A N 1
ATOM 760 C CA . VAL A 1 98 ? 0.296 -20.441 13.892 1.00 93.69 98 VAL A CA 1
ATOM 761 C C . VAL A 1 98 ? 0.993 -19.209 14.453 1.00 93.69 98 VAL A C 1
ATOM 763 O O . VAL A 1 98 ? 1.181 -19.084 15.663 1.00 93.69 98 VAL A O 1
ATOM 766 N N . ASN A 1 99 ? 1.445 -18.315 13.571 1.00 91.94 99 ASN A N 1
ATOM 767 C CA . ASN A 1 99 ? 2.238 -17.127 13.901 1.00 91.94 99 ASN A CA 1
ATOM 768 C C . ASN A 1 99 ? 3.452 -17.442 14.800 1.00 91.94 99 ASN A C 1
ATOM 770 O O . ASN A 1 99 ? 3.762 -16.710 15.741 1.00 91.94 99 ASN A O 1
ATOM 774 N N . GLY A 1 100 ? 4.121 -18.569 14.529 1.00 87.69 100 GLY A N 1
ATOM 775 C CA . GLY A 1 100 ? 5.287 -19.044 15.282 1.00 87.69 100 GLY A CA 1
ATOM 776 C C . GLY A 1 100 ? 4.970 -19.745 16.609 1.00 87.69 100 GLY A C 1
ATOM 777 O O . GLY A 1 100 ? 5.891 -20.204 17.281 1.00 87.69 100 GLY A O 1
ATOM 778 N N . LYS A 1 101 ? 3.695 -19.868 17.000 1.00 90.88 101 LYS A N 1
ATOM 779 C CA . LYS A 1 101 ? 3.275 -20.608 18.198 1.00 90.88 101 LYS A CA 1
ATOM 780 C C . LYS A 1 101 ? 2.746 -21.984 17.809 1.00 90.88 101 LYS A C 1
ATOM 782 O O . LYS A 1 101 ? 1.851 -22.083 16.977 1.00 90.88 101 LYS A O 1
ATOM 787 N N . ALA A 1 102 ? 3.284 -23.040 18.415 1.00 90.44 102 ALA A N 1
ATOM 788 C CA . ALA A 1 102 ? 2.785 -24.395 18.196 1.00 90.44 102 ALA A CA 1
ATOM 789 C C . ALA A 1 102 ? 1.331 -24.518 18.675 1.00 90.44 102 ALA A C 1
ATOM 791 O O . ALA A 1 102 ? 0.991 -24.002 19.744 1.00 90.44 102 ALA A O 1
ATOM 792 N N . ILE A 1 103 ? 0.493 -25.235 17.924 1.00 88.44 103 ILE A N 1
ATOM 793 C CA . ILE A 1 103 ? -0.850 -25.596 18.384 1.00 88.44 103 ILE A CA 1
ATOM 794 C C . ILE A 1 103 ? -0.700 -26.660 19.482 1.00 88.44 103 ILE A C 1
ATOM 796 O O . ILE A 1 103 ? -0.441 -27.837 19.217 1.00 88.44 103 ILE A O 1
ATOM 800 N N . VAL A 1 104 ? -0.812 -26.226 20.736 1.00 80.69 104 VAL A N 1
ATOM 801 C CA . VAL A 1 104 ? -0.706 -27.080 21.925 1.00 80.69 104 VAL A CA 1
ATOM 802 C C . VAL A 1 104 ? -2.089 -27.518 22.405 1.00 80.69 104 VAL A C 1
ATOM 804 O O . VAL A 1 104 ? -3.091 -26.861 22.149 1.00 80.69 104 VAL A O 1
ATOM 807 N N . SER A 1 105 ? -2.154 -28.662 23.084 1.00 70.81 105 SER A N 1
ATOM 808 C CA . SER A 1 105 ? -3.417 -29.200 23.597 1.00 70.81 105 SER A CA 1
ATOM 809 C C . SER A 1 105 ? -3.834 -28.475 24.877 1.00 70.81 105 SER A C 1
ATOM 811 O O . SER A 1 105 ? -3.271 -28.747 25.938 1.00 70.81 105 SER A O 1
ATOM 813 N N . GLU A 1 106 ? -4.878 -27.654 24.809 1.00 57.94 106 GLU A N 1
ATOM 814 C CA . GLU A 1 106 ? -5.627 -27.188 25.981 1.00 57.94 106 GLU A CA 1
ATOM 815 C C . GLU A 1 106 ? -6.964 -27.944 26.055 1.00 57.94 106 GLU A C 1
ATOM 817 O O . GLU A 1 106 ? -7.730 -27.992 25.098 1.00 57.94 106 GLU A O 1
ATOM 822 N N . GLY A 1 107 ? -7.238 -28.624 27.175 1.00 54.22 107 GLY A N 1
ATOM 823 C CA . GLY A 1 107 ? -8.520 -29.319 27.379 1.00 54.22 107 GLY A CA 1
ATOM 824 C C . GLY A 1 107 ? -8.779 -30.555 26.496 1.00 54.22 107 GLY A C 1
ATOM 825 O O . GLY A 1 107 ? -9.917 -31.010 26.419 1.00 54.22 107 GLY A O 1
ATOM 826 N N . GLY A 1 108 ? -7.750 -31.122 25.851 1.00 59.31 108 GLY A N 1
ATOM 827 C CA . GLY A 1 108 ? -7.838 -32.375 25.084 1.00 59.31 108 GLY A CA 1
ATOM 828 C C . GLY A 1 108 ? -8.046 -32.217 23.573 1.00 59.31 108 GLY A C 1
ATOM 829 O O . GLY A 1 108 ? -8.239 -33.220 22.889 1.00 59.31 108 GLY A O 1
ATOM 830 N N . LYS A 1 109 ? -7.991 -30.990 23.036 1.00 64.56 109 LYS A N 1
ATOM 831 C CA . LYS A 1 109 ? -7.999 -30.716 21.589 1.00 64.56 109 LYS A CA 1
ATOM 832 C C . LYS A 1 109 ? -6.840 -29.784 21.222 1.00 64.56 109 LYS A C 1
ATOM 834 O O . LYS A 1 109 ? -6.627 -28.781 21.894 1.00 64.56 109 LYS A O 1
ATOM 839 N N . LYS A 1 110 ? -6.090 -30.110 20.163 1.00 86.31 110 LYS A N 1
ATOM 840 C CA . LYS A 1 110 ? -5.056 -29.235 19.581 1.00 86.31 110 LYS A CA 1
ATOM 841 C C . LYS A 1 110 ? -5.688 -28.334 18.523 1.00 86.31 110 LYS A C 1
ATOM 843 O O . LYS A 1 110 ? -5.574 -28.607 17.329 1.00 86.31 110 LYS A O 1
ATOM 848 N N . GLU A 1 111 ? -6.399 -27.300 18.959 1.00 90.62 111 GLU A N 1
ATOM 849 C CA . GLU A 1 111 ? -7.082 -26.374 18.054 1.00 90.62 111 GLU A CA 1
ATOM 850 C C . GLU A 1 111 ? -6.796 -24.904 18.380 1.00 90.62 111 GLU A C 1
ATOM 852 O O . GLU A 1 111 ? -6.535 -24.563 19.530 1.00 90.62 111 GLU A O 1
ATOM 857 N N . VAL A 1 112 ? -6.819 -24.042 17.361 1.00 90.56 112 VAL A N 1
ATOM 858 C CA . VAL A 1 112 ? -6.650 -22.588 17.495 1.00 90.56 112 VAL A CA 1
ATOM 859 C C . VAL A 1 112 ? -7.560 -21.849 16.514 1.00 90.56 112 VAL A C 1
ATOM 861 O O . VAL A 1 112 ? -7.697 -22.254 15.357 1.00 90.56 112 VAL A O 1
ATOM 864 N N . ASP A 1 113 ? -8.184 -20.768 16.975 1.00 89.88 113 ASP A N 1
ATOM 865 C CA . ASP A 1 113 ? -8.991 -19.888 16.128 1.00 89.88 113 ASP A CA 1
ATOM 866 C C . ASP A 1 113 ? -8.081 -19.082 15.190 1.00 89.88 113 ASP A C 1
ATOM 868 O O . ASP A 1 113 ? -7.053 -18.556 15.621 1.00 89.88 113 ASP A O 1
ATOM 872 N N . LEU A 1 114 ? -8.452 -18.990 13.910 1.00 88.25 114 LEU A N 1
ATOM 873 C CA . LEU A 1 114 ? -7.693 -18.250 12.904 1.00 88.25 114 LEU A CA 1
ATOM 874 C C . LEU A 1 114 ? -8.301 -16.872 12.632 1.00 88.25 114 LEU A C 1
ATOM 876 O O . LEU A 1 114 ? -9.503 -16.734 12.383 1.00 88.25 114 LEU A O 1
ATOM 880 N N . TYR A 1 115 ? -7.435 -15.867 12.560 1.00 87.38 115 TYR A N 1
ATO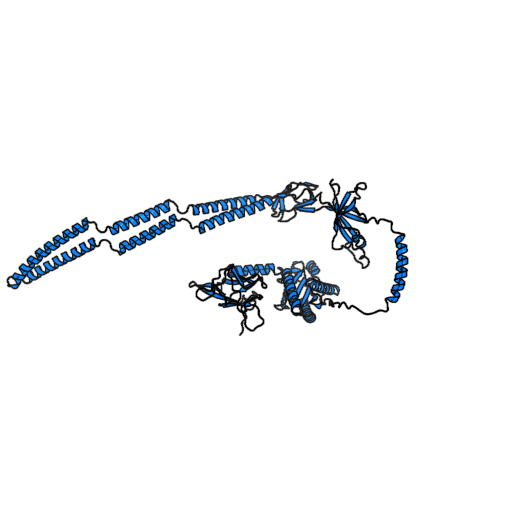M 881 C CA . TYR A 1 115 ? -7.750 -14.499 12.159 1.00 87.38 115 TYR A CA 1
ATOM 882 C C . TYR A 1 115 ? -7.146 -14.178 10.790 1.00 87.38 115 TYR A C 1
ATOM 884 O O . TYR A 1 115 ? -6.068 -14.655 10.441 1.00 87.38 115 TYR A O 1
ATOM 892 N N . SER A 1 116 ? -7.842 -13.361 9.990 1.00 86.50 116 SER A N 1
ATOM 893 C CA . SER A 1 116 ? -7.347 -12.961 8.664 1.00 86.50 116 SER A CA 1
ATOM 894 C C . SER A 1 116 ? -5.941 -12.357 8.772 1.00 86.50 116 SER A C 1
ATOM 896 O O . SER A 1 116 ? -5.726 -11.409 9.525 1.00 86.50 116 SER A O 1
ATOM 898 N N . GLY A 1 117 ? -4.988 -12.909 8.023 1.00 86.56 117 GLY A N 1
ATOM 899 C CA . GLY A 1 117 ? -3.567 -12.568 8.076 1.00 86.56 117 GLY A CA 1
ATOM 900 C C . GLY A 1 117 ? -2.684 -13.598 8.787 1.00 86.56 117 GLY A C 1
ATOM 901 O O . GLY A 1 117 ? -1.462 -13.533 8.618 1.00 86.56 117 GLY A O 1
ATOM 902 N N . ASP A 1 118 ? -3.266 -14.547 9.524 1.00 93.62 118 ASP A N 1
ATOM 903 C CA . ASP A 1 118 ? -2.521 -15.563 10.267 1.00 93.62 118 ASP A CA 1
ATOM 904 C C . ASP A 1 118 ? -1.681 -16.462 9.357 1.00 93.62 118 ASP A C 1
ATOM 906 O O . ASP A 1 118 ? -2.118 -16.904 8.291 1.00 93.62 118 ASP A O 1
ATOM 910 N N . LYS A 1 119 ? -0.458 -16.753 9.809 1.00 96.50 119 LYS A N 1
ATOM 911 C CA . LYS A 1 119 ? 0.503 -17.614 9.115 1.00 96.50 119 LYS A CA 1
ATOM 912 C C . LYS A 1 119 ? 0.557 -18.976 9.784 1.00 96.50 119 LYS A C 1
ATOM 914 O O . LYS A 1 119 ? 0.997 -19.085 10.924 1.00 96.50 119 LYS A O 1
ATOM 919 N N . ILE A 1 120 ? 0.143 -20.004 9.064 1.00 96.31 120 ILE A N 1
ATOM 920 C CA . ILE A 1 120 ? 0.153 -21.398 9.480 1.00 96.31 120 ILE A CA 1
ATOM 921 C C . ILE A 1 120 ? 1.361 -22.074 8.832 1.00 96.31 120 ILE A C 1
ATOM 923 O O . ILE A 1 120 ? 1.428 -22.215 7.615 1.00 96.31 120 ILE A O 1
ATOM 927 N N . GLN A 1 121 ? 2.327 -22.484 9.637 1.00 95.69 121 GLN A N 1
ATOM 928 C CA . GLN A 1 121 ? 3.521 -23.181 9.190 1.00 95.69 121 GLN A CA 1
ATOM 929 C C . GLN A 1 121 ? 3.354 -24.692 9.376 1.00 95.69 121 GLN A C 1
ATOM 931 O O . GLN A 1 121 ? 3.018 -25.168 10.465 1.00 95.69 121 GLN A O 1
ATOM 936 N N . ILE A 1 122 ? 3.618 -25.421 8.293 1.00 93.62 122 ILE A N 1
ATOM 937 C CA . ILE A 1 122 ? 3.584 -26.877 8.167 1.00 93.62 122 ILE A CA 1
ATOM 938 C C . ILE A 1 122 ? 4.913 -27.300 7.535 1.00 93.62 122 ILE A C 1
ATOM 940 O O . ILE A 1 122 ? 5.105 -27.114 6.338 1.00 93.62 122 ILE A O 1
ATOM 944 N N . GLY A 1 123 ? 5.840 -27.860 8.317 1.00 89.38 123 GLY A N 1
ATOM 945 C CA . GLY A 1 123 ? 7.169 -28.204 7.796 1.00 89.38 123 GLY A CA 1
ATOM 946 C C . GLY A 1 123 ? 7.911 -26.972 7.259 1.00 89.38 123 GLY A C 1
ATOM 947 O O . GLY A 1 123 ? 8.153 -26.022 8.009 1.00 89.38 123 GLY A O 1
ATOM 948 N N . ASN A 1 124 ? 8.241 -26.991 5.964 1.00 88.75 124 ASN A N 1
ATOM 949 C CA . ASN A 1 124 ? 8.867 -25.879 5.236 1.00 88.75 124 ASN A CA 1
ATOM 950 C C . ASN A 1 124 ? 7.843 -24.967 4.537 1.00 88.75 124 ASN A C 1
ATOM 952 O O . ASN A 1 124 ? 8.212 -23.945 3.960 1.00 88.75 124 ASN A O 1
ATOM 956 N N . THR A 1 125 ? 6.565 -25.337 4.560 1.00 91.06 125 THR A N 1
ATOM 957 C CA . THR A 1 125 ? 5.487 -24.613 3.895 1.00 91.06 125 THR A CA 1
ATOM 958 C C . THR A 1 125 ? 4.833 -23.630 4.856 1.00 91.06 125 THR A C 1
ATOM 960 O O . THR A 1 125 ? 4.444 -23.994 5.969 1.00 91.06 125 THR A O 1
ATOM 963 N N . VAL A 1 126 ? 4.657 -22.382 4.421 1.00 93.81 126 VAL A N 1
ATOM 964 C CA . VAL A 1 126 ? 3.912 -21.360 5.166 1.00 93.81 126 VAL A CA 1
ATOM 965 C C . VAL A 1 126 ? 2.661 -20.983 4.388 1.00 93.81 126 VAL A C 1
ATOM 967 O O . VAL A 1 126 ? 2.711 -20.528 3.247 1.00 93.81 126 VAL A O 1
ATOM 970 N N . LEU A 1 127 ? 1.522 -21.156 5.041 1.00 94.56 127 LEU A N 1
ATOM 971 C CA . LEU A 1 127 ? 0.186 -20.865 4.553 1.00 94.56 127 LEU A CA 1
ATOM 972 C C . LEU A 1 127 ? -0.313 -19.581 5.220 1.00 94.56 127 LEU A C 1
ATOM 974 O O . LEU A 1 127 ? -0.219 -19.441 6.432 1.00 94.56 127 LEU A O 1
ATOM 978 N N . LYS A 1 128 ? -0.868 -18.640 4.466 1.00 94.12 128 LYS A N 1
ATOM 979 C CA . LYS A 1 128 ? -1.514 -17.435 4.988 1.00 94.12 128 LYS A CA 1
ATOM 980 C C . LYS A 1 128 ? -3.022 -17.592 4.884 1.00 94.12 128 LYS A C 1
ATOM 982 O O . LYS A 1 128 ? -3.535 -17.731 3.776 1.00 94.12 128 LYS A O 1
ATOM 987 N N . TYR A 1 129 ? -3.718 -17.557 6.011 1.00 92.19 129 TYR A N 1
ATOM 988 C CA . TYR A 1 129 ? -5.175 -17.545 6.050 1.00 92.19 129 TYR A CA 1
ATOM 989 C C . TYR A 1 129 ? -5.700 -16.125 5.823 1.00 92.19 129 TYR A C 1
ATOM 991 O O . TYR A 1 129 ? -5.221 -15.175 6.439 1.00 92.19 129 TYR A O 1
ATOM 999 N N . GLU A 1 130 ? -6.680 -15.966 4.939 1.00 87.31 130 GLU A N 1
ATOM 1000 C CA . GLU A 1 130 ? -7.283 -14.675 4.613 1.00 87.31 130 GLU A CA 1
ATOM 1001 C C . GLU A 1 130 ? -8.799 -14.798 4.465 1.00 87.31 130 GLU A C 1
ATOM 1003 O O . GLU A 1 130 ? -9.311 -15.717 3.820 1.00 87.31 130 GLU A O 1
ATOM 1008 N N . ILE A 1 131 ? -9.507 -13.825 5.033 1.00 83.06 131 ILE A N 1
ATOM 1009 C CA . ILE A 1 131 ? -10.930 -13.590 4.796 1.00 83.06 131 ILE A CA 1
ATOM 1010 C C . ILE A 1 131 ? -11.023 -12.515 3.719 1.00 83.06 131 ILE A C 1
ATOM 1012 O O . ILE A 1 131 ? -10.529 -11.409 3.924 1.00 83.06 131 ILE A O 1
ATOM 1016 N N . ARG A 1 132 ? -11.645 -12.841 2.591 1.00 73.88 132 ARG A N 1
ATOM 1017 C CA . ARG A 1 132 ? -11.791 -11.946 1.440 1.00 73.88 132 ARG A CA 1
ATOM 1018 C C . ARG A 1 132 ? -13.261 -11.735 1.140 1.00 73.88 132 ARG A C 1
ATOM 1020 O O . ARG A 1 132 ? -14.047 -12.672 1.249 1.00 73.88 132 ARG A O 1
ATOM 1027 N N . ASP A 1 133 ? -13.653 -10.537 0.734 1.00 72.69 133 ASP A N 1
ATOM 1028 C CA . ASP A 1 133 ? -14.995 -10.328 0.189 1.00 72.69 133 ASP A CA 1
ATOM 1029 C C . ASP A 1 133 ? -15.030 -10.607 -1.329 1.00 72.69 133 ASP A C 1
ATOM 1031 O O . ASP A 1 133 ? -14.001 -10.794 -1.993 1.00 72.69 133 ASP A O 1
ATOM 1035 N N . THR A 1 134 ? -16.234 -10.660 -1.905 1.00 61.03 134 THR A N 1
ATOM 1036 C CA . THR A 1 134 ? -16.425 -10.834 -3.356 1.00 61.03 134 THR A CA 1
ATOM 1037 C C . THR A 1 134 ? -15.706 -9.767 -4.186 1.00 61.03 134 THR A C 1
ATOM 1039 O O . THR A 1 134 ? -15.299 -10.036 -5.315 1.00 61.03 134 THR A O 1
ATOM 1042 N N . LEU A 1 135 ? -15.565 -8.547 -3.661 1.00 63.44 135 LEU A N 1
ATOM 1043 C CA . LEU A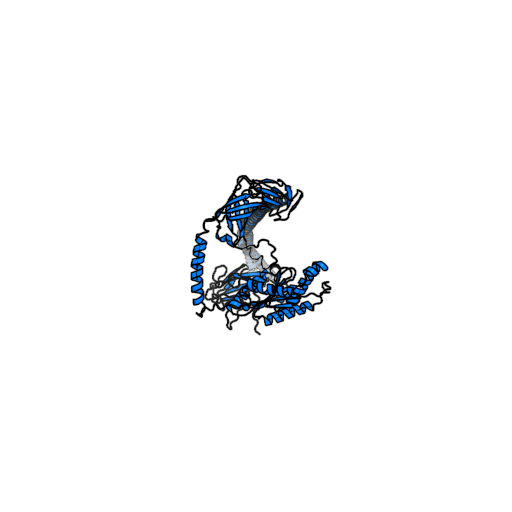 1 135 ? -15.025 -7.416 -4.404 1.00 63.44 135 LEU A CA 1
ATOM 1044 C C . LEU A 1 135 ? -13.499 -7.481 -4.455 1.00 63.44 135 LEU A C 1
ATOM 1046 O O . LEU A 1 135 ? -12.939 -7.367 -5.540 1.00 63.44 135 LEU A O 1
ATOM 1050 N N . GLU A 1 136 ? -12.847 -7.753 -3.332 1.00 62.69 136 GLU A N 1
ATOM 1051 C CA . GLU A 1 136 ? -11.412 -7.972 -3.190 1.00 62.69 136 GLU A CA 1
ATOM 1052 C C . GLU A 1 136 ? -10.960 -9.204 -3.973 1.00 62.69 136 GLU A C 1
ATOM 1054 O O . GLU A 1 136 ? -9.965 -9.142 -4.695 1.00 62.69 136 GLU A O 1
ATOM 1059 N N . THR A 1 137 ? -11.742 -10.286 -3.936 1.00 57.72 137 THR A N 1
ATOM 1060 C CA . THR A 1 137 ? -11.482 -11.487 -4.744 1.00 57.72 137 THR A CA 1
ATOM 1061 C C . THR A 1 137 ? -11.562 -11.152 -6.240 1.00 57.72 137 THR A C 1
ATOM 1063 O O . THR A 1 137 ? -10.588 -11.343 -6.969 1.00 57.72 137 THR A O 1
ATOM 1066 N N . SER A 1 138 ? -12.638 -10.483 -6.681 1.00 59.56 138 SER A N 1
ATOM 1067 C CA . SER A 1 138 ? -12.772 -10.030 -8.077 1.00 59.56 138 SER A CA 1
ATOM 1068 C C . SER A 1 138 ? -11.723 -8.988 -8.497 1.00 59.56 138 SER A C 1
ATOM 1070 O O . SER A 1 138 ? -11.438 -8.822 -9.684 1.00 59.56 138 SER A O 1
ATOM 1072 N N . TYR A 1 139 ? -11.184 -8.219 -7.548 1.00 64.50 139 TYR A N 1
ATOM 1073 C CA . TYR A 1 139 ? -10.162 -7.206 -7.788 1.00 64.50 139 TYR A CA 1
ATOM 1074 C C . TYR A 1 139 ? -8.792 -7.858 -7.966 1.00 64.50 139 TYR A C 1
ATOM 1076 O O . TYR A 1 139 ? -8.090 -7.549 -8.927 1.00 64.50 139 TYR A O 1
ATOM 1084 N N . GLN A 1 140 ? -8.441 -8.810 -7.100 1.00 62.34 140 GLN A N 1
ATOM 1085 C CA . GLN A 1 140 ? -7.214 -9.588 -7.230 1.00 62.34 140 GLN A CA 1
ATOM 1086 C C . GLN A 1 140 ? -7.216 -10.468 -8.476 1.00 62.34 140 GLN A C 1
ATOM 1088 O O . GLN A 1 140 ? -6.187 -10.591 -9.131 1.00 62.34 140 GLN A O 1
ATOM 1093 N N . GLU A 1 141 ? -8.361 -11.023 -8.862 1.00 59.53 141 GLU A N 1
ATOM 1094 C CA . GLU A 1 141 ? -8.501 -11.713 -10.143 1.00 59.53 141 GLU A CA 1
ATOM 1095 C C . GLU A 1 141 ? -8.276 -10.786 -11.321 1.00 59.53 141 GLU A C 1
ATOM 1097 O O . GLU A 1 141 ? -7.533 -11.124 -12.238 1.00 59.53 141 GLU A O 1
ATOM 1102 N N . ARG A 1 142 ? -8.887 -9.598 -11.299 1.00 69.31 142 ARG A N 1
ATOM 1103 C CA . ARG A 1 142 ? -8.673 -8.600 -12.346 1.00 69.31 142 ARG A CA 1
ATOM 1104 C C . ARG A 1 142 ? -7.206 -8.195 -12.426 1.00 69.31 142 ARG A C 1
ATOM 1106 O O . ARG A 1 142 ? -6.683 -8.111 -13.532 1.00 69.31 142 ARG A O 1
ATOM 1113 N N . LEU A 1 143 ? -6.531 -8.035 -11.289 1.00 69.75 143 LEU A N 1
ATOM 1114 C CA . LEU A 1 143 ? -5.087 -7.804 -11.226 1.00 69.75 143 LEU A CA 1
ATOM 1115 C C . LEU A 1 143 ? -4.294 -8.985 -11.791 1.00 69.75 143 LEU A C 1
ATOM 1117 O O . LEU A 1 143 ? -3.421 -8.784 -12.629 1.00 69.75 143 LEU A O 1
ATOM 1121 N N . TYR A 1 144 ? -4.607 -10.214 -11.383 1.00 70.12 144 TYR A N 1
ATOM 1122 C CA . TYR A 1 144 ? -3.939 -11.413 -11.880 1.00 70.12 144 TYR A CA 1
ATOM 1123 C C . TYR A 1 144 ? -4.095 -11.532 -13.395 1.00 70.12 144 TYR A C 1
ATOM 1125 O O . TYR A 1 144 ? -3.101 -11.701 -14.096 1.00 70.12 144 TYR A O 1
ATOM 1133 N N . GLN A 1 145 ? -5.310 -11.372 -13.921 1.00 71.81 145 GLN A N 1
ATOM 1134 C CA . GLN A 1 145 ? -5.581 -11.388 -15.358 1.00 71.81 145 GLN A CA 1
ATOM 1135 C C . GLN A 1 145 ? -4.841 -10.244 -16.070 1.00 71.81 145 GLN A C 1
ATOM 1137 O O . GLN A 1 145 ? -4.213 -10.487 -17.091 1.00 71.81 145 GLN A O 1
ATOM 1142 N N . GLN A 1 146 ? -4.813 -9.027 -15.516 1.00 73.38 146 GLN A N 1
ATOM 1143 C CA . GLN A 1 146 ? -4.050 -7.904 -16.084 1.00 73.38 146 GLN A CA 1
ATOM 1144 C C . GLN A 1 146 ? -2.535 -8.152 -16.118 1.00 73.38 146 GLN A C 1
ATOM 1146 O O . GLN A 1 146 ? -1.859 -7.682 -17.029 1.00 73.38 146 GLN A O 1
ATOM 1151 N N . VAL A 1 147 ? -1.999 -8.879 -15.135 1.00 75.50 147 VAL A N 1
ATOM 1152 C CA . VAL A 1 147 ? -0.562 -9.168 -15.018 1.00 75.50 147 VAL A CA 1
ATOM 1153 C C . VAL A 1 147 ? -0.151 -10.417 -15.794 1.00 75.50 147 VAL A C 1
ATOM 1155 O O . VAL A 1 147 ? 1.018 -10.541 -16.148 1.00 75.50 147 VAL A O 1
ATOM 1158 N N . THR A 1 148 ? -1.069 -11.349 -16.061 1.00 81.25 148 THR A N 1
ATOM 1159 C CA . THR A 1 148 ? -0.761 -12.651 -16.686 1.00 81.25 148 THR A CA 1
ATOM 1160 C C . THR A 1 148 ? -1.317 -12.821 -18.092 1.00 81.25 148 THR A C 1
ATOM 1162 O O . THR A 1 148 ? -0.827 -13.686 -18.816 1.00 81.25 148 THR A O 1
ATOM 1165 N N . ARG A 1 149 ? -2.291 -12.011 -18.520 1.00 89.31 149 ARG A N 1
ATOM 1166 C CA . ARG A 1 149 ? -2.858 -12.051 -19.874 1.00 89.31 149 ARG A CA 1
ATOM 1167 C C . ARG A 1 149 ? -2.346 -10.911 -20.742 1.00 89.31 149 ARG A C 1
ATOM 1169 O O . ARG A 1 149 ? -2.022 -9.828 -20.264 1.00 89.31 149 ARG A O 1
ATOM 1176 N N . ASP A 1 150 ? -2.301 -11.153 -22.045 1.00 93.31 150 ASP A N 1
ATOM 1177 C CA . ASP A 1 150 ? -2.100 -10.115 -23.048 1.00 93.31 150 ASP A CA 1
ATOM 1178 C C . ASP A 1 150 ? -3.398 -9.318 -23.244 1.00 93.31 150 ASP A C 1
ATOM 1180 O O . ASP A 1 150 ? -4.440 -9.876 -23.594 1.00 93.31 150 ASP A O 1
ATOM 1184 N N . ALA A 1 151 ? -3.327 -7.998 -23.049 1.00 87.56 151 ALA A N 1
ATOM 1185 C CA . ALA A 1 151 ? -4.492 -7.110 -23.060 1.00 87.56 151 ALA A CA 1
ATOM 1186 C C . ALA A 1 151 ? -5.245 -7.088 -24.399 1.00 87.56 151 ALA A C 1
ATOM 1188 O O . ALA A 1 151 ? -6.426 -6.748 -24.444 1.00 87.56 151 ALA A O 1
ATOM 1189 N N . GLN A 1 152 ? -4.568 -7.427 -25.496 1.00 90.06 152 GLN A N 1
ATOM 1190 C CA . GLN A 1 152 ? -5.152 -7.372 -26.826 1.00 90.06 152 GLN A CA 1
ATOM 1191 C C . GLN A 1 152 ? -5.830 -8.684 -27.218 1.00 90.06 152 GLN A C 1
ATOM 1193 O O . GLN A 1 152 ? -6.877 -8.632 -27.851 1.00 90.06 152 GLN A O 1
ATOM 1198 N N . THR A 1 153 ? -5.242 -9.833 -26.877 1.00 93.31 153 THR A N 1
ATOM 1199 C CA . THR A 1 153 ? -5.670 -11.161 -27.354 1.00 93.31 153 THR A CA 1
ATOM 1200 C C . THR A 1 153 ? -6.365 -12.013 -26.293 1.00 93.31 153 THR A C 1
ATOM 1202 O O . THR A 1 153 ? -7.068 -12.955 -26.650 1.00 93.31 153 THR A O 1
ATOM 1205 N N . GLY A 1 154 ? -6.185 -11.711 -25.003 1.00 90.44 154 GLY A N 1
ATOM 1206 C CA . GLY A 1 154 ? -6.710 -12.513 -23.890 1.00 90.44 154 GLY A CA 1
ATOM 1207 C C . GLY A 1 154 ? -5.961 -13.831 -23.641 1.00 90.44 154 GLY A C 1
ATOM 1208 O O . GLY A 1 154 ? -6.285 -14.558 -22.699 1.00 90.44 154 GLY A O 1
ATOM 1209 N N . LEU A 1 155 ? -4.940 -14.145 -24.443 1.00 94.75 155 LEU A N 1
ATOM 1210 C CA . LEU A 1 155 ? -4.025 -15.261 -24.191 1.00 94.75 155 LEU A CA 1
ATOM 1211 C C . LEU A 1 155 ? -3.123 -14.962 -22.995 1.00 94.75 155 LEU A C 1
ATOM 1213 O O . LEU A 1 155 ? -3.049 -13.821 -22.538 1.00 94.75 155 LEU A O 1
ATOM 1217 N N . TRP A 1 156 ? -2.406 -15.968 -22.497 1.00 93.56 156 TRP A N 1
ATOM 1218 C CA . TRP A 1 156 ? -1.333 -15.719 -21.537 1.00 93.56 156 TRP A CA 1
ATOM 1219 C C . TRP A 1 156 ? -0.285 -14.773 -22.142 1.00 93.56 156 TRP A C 1
ATOM 1221 O O . TRP A 1 156 ? -0.066 -14.752 -23.354 1.00 93.56 156 TRP A O 1
ATOM 1231 N N . ASN A 1 157 ? 0.359 -13.957 -21.319 1.00 92.50 157 ASN A N 1
ATOM 1232 C CA . ASN A 1 157 ? 1.465 -13.127 -21.774 1.00 92.50 157 ASN A CA 1
ATOM 1233 C C . ASN A 1 157 ? 2.782 -13.914 -21.782 1.00 92.50 157 ASN A C 1
ATOM 1235 O O . ASN A 1 157 ? 2.872 -15.034 -21.271 1.00 92.50 157 ASN A O 1
ATOM 1239 N N . ASN A 1 158 ? 3.814 -13.313 -22.370 1.00 90.56 158 ASN A N 1
ATOM 1240 C CA . ASN A 1 158 ? 5.107 -13.968 -22.523 1.00 90.56 158 ASN A CA 1
ATOM 1241 C C . ASN A 1 158 ? 5.750 -14.348 -21.173 1.00 90.56 158 ASN A C 1
ATOM 1243 O O . ASN A 1 158 ? 6.260 -15.454 -21.039 1.00 90.56 158 ASN A O 1
ATOM 1247 N N . ASN A 1 159 ? 5.639 -13.494 -20.149 1.00 85.75 159 ASN A N 1
ATOM 1248 C CA . ASN A 1 159 ? 6.203 -13.764 -18.818 1.00 85.75 159 ASN A CA 1
ATOM 1249 C C . ASN A 1 159 ? 5.576 -15.004 -18.161 1.00 85.75 159 ASN A C 1
ATOM 1251 O O . ASN A 1 159 ? 6.268 -15.811 -17.542 1.00 85.75 159 ASN A O 1
ATOM 1255 N N . TYR A 1 160 ? 4.254 -15.166 -18.288 1.00 87.69 160 TYR A N 1
ATOM 1256 C CA . TYR A 1 160 ? 3.568 -16.359 -17.801 1.00 87.69 160 TYR A CA 1
ATOM 1257 C C . TYR A 1 160 ? 4.048 -17.608 -18.550 1.00 87.69 160 TYR A C 1
ATOM 1259 O O . TYR A 1 160 ? 4.336 -18.629 -17.929 1.00 87.69 160 TYR A O 1
ATOM 1267 N N . ALA A 1 161 ? 4.176 -17.510 -19.875 1.00 91.12 161 ALA A N 1
ATOM 1268 C CA . ALA A 1 161 ? 4.598 -18.618 -20.722 1.00 91.12 161 ALA A CA 1
ATOM 1269 C C . ALA A 1 161 ? 6.025 -19.099 -20.415 1.00 91.12 161 ALA A C 1
ATOM 1271 O O . ALA A 1 161 ? 6.253 -20.302 -20.347 1.00 91.12 161 ALA A O 1
ATOM 1272 N N . GLU A 1 162 ? 6.966 -18.181 -20.175 1.00 88.44 162 GLU A N 1
ATOM 1273 C CA . GLU A 1 162 ? 8.343 -18.514 -19.783 1.00 88.44 162 GLU A CA 1
ATOM 1274 C C . GLU A 1 162 ? 8.379 -19.322 -18.482 1.00 88.44 162 GLU A C 1
ATOM 1276 O O . GLU A 1 162 ? 9.042 -20.355 -18.403 1.00 88.44 162 GLU A O 1
ATOM 1281 N N . ARG A 1 163 ? 7.590 -18.918 -17.480 1.00 86.94 163 ARG A N 1
ATOM 1282 C CA . ARG A 1 163 ? 7.495 -19.652 -16.214 1.00 86.94 163 ARG A CA 1
ATOM 1283 C C . ARG A 1 163 ? 6.927 -21.061 -16.396 1.00 86.94 163 ARG A C 1
ATOM 1285 O O . ARG A 1 163 ? 7.413 -21.997 -15.764 1.00 86.94 163 ARG A O 1
ATOM 1292 N N . GLU A 1 164 ? 5.896 -21.225 -17.221 1.00 89.00 164 GLU A N 1
ATOM 1293 C CA . GLU A 1 164 ? 5.319 -22.551 -17.478 1.00 89.00 164 GLU A CA 1
ATOM 1294 C C . GLU A 1 164 ? 6.247 -23.442 -18.318 1.00 89.00 164 GLU A C 1
ATOM 1296 O O . GLU A 1 164 ? 6.326 -24.644 -18.066 1.00 89.00 164 GLU A O 1
ATOM 1301 N N . MET A 1 165 ? 7.027 -22.867 -19.238 1.00 92.62 165 MET A N 1
ATOM 1302 C CA . MET A 1 165 ? 8.064 -23.590 -19.980 1.00 92.62 165 MET A CA 1
ATOM 1303 C C . MET A 1 165 ? 9.113 -24.196 -19.037 1.00 92.62 165 MET A C 1
ATOM 1305 O O . MET A 1 165 ? 9.448 -25.375 -19.157 1.00 92.62 165 MET A O 1
ATOM 1309 N N . GLU A 1 166 ? 9.594 -23.425 -18.056 1.00 89.94 166 GLU A N 1
ATOM 1310 C CA . GLU A 1 166 ? 10.561 -23.905 -17.056 1.00 89.94 166 GLU A CA 1
ATOM 1311 C C . GLU A 1 166 ? 9.992 -25.032 -16.179 1.00 89.94 166 GLU A C 1
ATOM 1313 O O . GLU A 1 166 ? 10.691 -25.995 -15.835 1.00 89.94 166 GLU A O 1
ATOM 1318 N N . LYS A 1 167 ? 8.692 -24.975 -15.862 1.00 85.62 167 LYS A N 1
ATOM 1319 C CA . LYS A 1 167 ? 8.003 -26.072 -15.170 1.00 85.62 167 LYS A CA 1
ATOM 1320 C C . LYS A 1 167 ? 7.951 -27.332 -16.030 1.00 85.62 167 LYS A C 1
ATOM 1322 O O . LYS A 1 167 ? 8.298 -28.405 -15.536 1.00 85.62 167 LYS A O 1
ATOM 1327 N N . LEU A 1 168 ? 7.559 -27.217 -17.300 1.00 89.75 168 LEU A N 1
ATOM 1328 C CA . LEU A 1 168 ? 7.511 -28.354 -18.226 1.00 89.75 168 LEU A CA 1
ATOM 1329 C C . LEU A 1 168 ? 8.893 -28.974 -18.440 1.00 89.75 168 LEU A C 1
ATOM 1331 O O . LEU A 1 168 ? 9.009 -30.198 -18.428 1.00 89.75 168 LEU A O 1
ATOM 1335 N N . LEU A 1 169 ? 9.949 -28.163 -18.532 1.00 89.44 169 LEU A N 1
ATOM 1336 C CA . LEU A 1 169 ? 11.333 -28.645 -18.570 1.00 89.44 169 LEU A CA 1
ATOM 1337 C C . LEU A 1 169 ? 11.696 -29.418 -17.307 1.00 89.44 169 LEU A C 1
ATOM 1339 O O . LEU A 1 169 ? 12.204 -30.532 -17.396 1.00 89.44 169 LEU A O 1
ATOM 1343 N N . SER A 1 170 ? 11.379 -28.873 -16.134 1.00 83.88 170 SER A N 1
ATOM 1344 C CA . SER A 1 170 ? 11.653 -29.527 -14.852 1.00 83.88 170 SER A CA 1
ATOM 1345 C C . SER A 1 170 ? 10.901 -30.857 -14.699 1.00 83.88 170 SER A C 1
ATOM 1347 O O . SER A 1 170 ? 11.407 -31.804 -14.095 1.00 83.88 170 SER A O 1
ATOM 1349 N N . ILE A 1 171 ? 9.676 -30.956 -15.224 1.00 83.44 171 ILE A N 1
ATOM 1350 C CA . ILE A 1 171 ? 8.885 -32.198 -15.243 1.00 83.44 171 ILE A CA 1
ATOM 1351 C C . ILE A 1 171 ? 9.471 -33.182 -16.263 1.00 83.44 171 ILE A C 1
ATOM 1353 O O . ILE A 1 171 ? 9.743 -34.329 -15.913 1.00 83.44 171 ILE A O 1
ATOM 1357 N N . GLY A 1 172 ? 9.722 -32.736 -17.495 1.00 83.19 172 GLY A N 1
ATOM 1358 C CA . GLY A 1 172 ? 10.261 -33.559 -18.577 1.00 83.19 172 GLY A CA 1
ATOM 1359 C C . GLY A 1 172 ? 11.657 -34.105 -18.274 1.00 83.19 172 GLY A C 1
ATOM 1360 O O . GLY A 1 172 ? 11.939 -35.265 -18.561 1.00 83.19 172 GLY A O 1
ATOM 1361 N N . GLN A 1 173 ? 12.521 -33.320 -17.625 1.00 84.00 173 GLN A N 1
ATOM 1362 C CA . GLN A 1 173 ? 13.849 -33.763 -17.187 1.00 84.00 173 GLN A CA 1
ATOM 1363 C C . GLN A 1 173 ? 13.781 -34.839 -16.096 1.00 84.00 173 GLN A C 1
ATOM 1365 O O . GLN A 1 173 ? 14.607 -35.751 -16.095 1.00 84.00 173 GLN A O 1
ATOM 1370 N N . ARG A 1 174 ? 12.806 -34.753 -15.180 1.00 79.44 174 ARG A N 1
ATOM 1371 C CA . ARG A 1 174 ? 12.628 -35.732 -14.094 1.00 79.44 174 ARG A CA 1
ATOM 1372 C C . ARG A 1 174 ? 11.969 -37.022 -14.568 1.00 79.44 174 ARG A C 1
ATOM 1374 O O . ARG A 1 174 ? 12.428 -38.103 -14.214 1.00 79.44 174 ARG A O 1
ATOM 1381 N N . ASN A 1 175 ? 10.907 -36.902 -15.360 1.00 83.44 175 ASN A N 1
ATOM 1382 C CA . ASN A 1 175 ? 10.028 -38.023 -15.697 1.00 83.44 175 ASN A CA 1
ATOM 1383 C C . ASN A 1 175 ? 10.320 -38.622 -17.080 1.00 83.44 175 ASN A C 1
ATOM 1385 O O . ASN A 1 175 ? 9.807 -39.687 -17.407 1.00 83.44 175 ASN A O 1
ATOM 1389 N N . GLY A 1 176 ? 11.117 -37.942 -17.908 1.00 79.81 176 GLY A N 1
ATOM 1390 C CA . GLY A 1 176 ? 11.383 -38.346 -19.289 1.00 79.81 176 GLY A CA 1
ATOM 1391 C C . GLY A 1 176 ? 10.214 -38.116 -20.255 1.00 79.81 176 GLY A C 1
ATOM 1392 O O . GLY A 1 176 ? 10.324 -38.498 -21.419 1.00 79.81 176 GLY A O 1
ATOM 1393 N N . SER A 1 177 ? 9.112 -37.503 -19.809 1.00 85.94 177 SER A N 1
ATOM 1394 C CA . SER A 1 177 ? 7.941 -37.231 -20.650 1.00 85.94 177 SER A CA 1
ATOM 1395 C C . SER A 1 177 ? 8.250 -36.157 -21.707 1.00 85.94 177 SER A C 1
ATOM 1397 O O . SER A 1 177 ? 8.755 -35.087 -21.347 1.00 85.94 177 SER A O 1
ATOM 1399 N N . PRO A 1 178 ? 7.953 -36.398 -23.000 1.00 92.06 178 PRO A N 1
ATOM 1400 C CA . PRO A 1 178 ? 8.141 -35.396 -24.042 1.00 92.06 178 PRO A CA 1
ATOM 1401 C C . PRO A 1 178 ? 7.078 -34.300 -23.938 1.00 92.06 178 PRO A C 1
ATOM 1403 O O . PRO A 1 178 ? 5.949 -34.552 -23.536 1.00 92.06 178 PRO A O 1
ATOM 1406 N N . PHE A 1 179 ? 7.413 -33.087 -24.356 1.00 96.44 179 PHE A N 1
ATOM 1407 C CA . PHE A 1 179 ? 6.429 -32.042 -24.628 1.00 96.44 179 PHE A CA 1
ATOM 1408 C C . PHE A 1 179 ? 6.865 -31.264 -25.864 1.00 96.44 179 PHE A C 1
ATOM 1410 O O . PHE A 1 179 ? 8.059 -31.202 -26.180 1.00 96.44 179 PHE A O 1
ATOM 1417 N N . SER A 1 180 ? 5.899 -30.676 -26.561 1.00 97.75 180 SER A N 1
ATOM 1418 C CA . SER A 1 180 ? 6.149 -29.929 -27.791 1.00 97.75 180 SER A CA 1
ATOM 1419 C C . SER A 1 180 ? 5.848 -28.447 -27.619 1.00 97.75 180 SER A C 1
ATOM 1421 O O . SER A 1 180 ? 4.935 -28.062 -26.889 1.00 97.75 180 SER A O 1
ATOM 1423 N N . VAL A 1 181 ? 6.621 -27.621 -28.315 1.00 97.69 181 VAL A N 1
ATOM 1424 C CA . VAL A 1 181 ? 6.497 -26.165 -28.346 1.00 97.69 181 VAL A CA 1
ATOM 1425 C C . VAL A 1 181 ? 6.256 -25.743 -29.783 1.00 97.69 181 VAL A C 1
ATOM 1427 O O . VAL A 1 181 ? 6.992 -26.131 -30.688 1.00 97.69 181 VAL A O 1
ATOM 1430 N N . LEU A 1 182 ? 5.216 -24.952 -29.997 1.00 98.25 182 LEU A N 1
ATOM 1431 C CA . LEU A 1 182 ? 4.868 -24.394 -31.291 1.00 98.25 182 LEU A CA 1
ATOM 1432 C C . LEU A 1 182 ? 5.052 -22.881 -31.210 1.00 98.25 182 LEU A C 1
ATOM 1434 O O . LEU A 1 182 ? 4.577 -22.250 -30.267 1.00 98.25 182 LEU A O 1
ATOM 1438 N N . ILE A 1 183 ? 5.683 -22.295 -32.220 1.00 98.00 183 ILE A N 1
ATOM 1439 C CA . ILE A 1 183 ? 5.666 -20.849 -32.448 1.00 98.00 183 ILE A CA 1
ATOM 1440 C C . ILE A 1 183 ? 4.960 -20.617 -33.770 1.00 98.00 183 ILE A C 1
ATOM 1442 O O . ILE A 1 183 ? 5.278 -21.245 -34.780 1.00 98.00 183 ILE A O 1
ATOM 1446 N N . SER A 1 184 ? 3.968 -19.739 -33.765 1.00 97.62 184 SER A N 1
ATOM 1447 C CA . SER A 1 184 ? 3.157 -19.452 -34.939 1.00 97.62 184 SER A CA 1
ATOM 1448 C C . SER A 1 184 ? 3.023 -17.963 -35.178 1.00 97.62 184 SER A C 1
ATOM 1450 O O . SER A 1 184 ? 3.073 -17.179 -34.238 1.00 97.62 184 SER A O 1
ATOM 1452 N N . SER A 1 185 ? 2.858 -17.567 -36.436 1.00 97.25 185 SER A N 1
ATOM 1453 C CA . SER A 1 185 ? 2.752 -16.163 -36.834 1.00 97.25 185 SER A CA 1
ATOM 1454 C C . SER A 1 185 ? 1.712 -15.997 -37.932 1.00 97.25 185 SER A C 1
ATOM 1456 O O . SER A 1 185 ? 1.634 -16.823 -38.848 1.00 97.25 185 SER A O 1
ATOM 1458 N N . ILE A 1 186 ? 0.915 -14.929 -37.831 1.00 96.06 186 ILE A N 1
ATOM 1459 C CA . ILE A 1 186 ? -0.058 -14.561 -38.866 1.00 96.06 186 ILE A CA 1
ATOM 1460 C C . ILE A 1 186 ? 0.703 -14.100 -40.108 1.00 96.06 186 ILE A C 1
ATOM 1462 O O . ILE A 1 186 ? 1.460 -13.123 -40.069 1.00 96.06 186 ILE A O 1
ATOM 1466 N N . ASP A 1 187 ? 0.465 -14.785 -41.220 1.00 94.88 187 ASP A N 1
ATOM 1467 C CA . ASP A 1 187 ? 1.108 -14.489 -42.488 1.00 94.88 187 ASP A CA 1
ATOM 1468 C C . ASP A 1 187 ? 0.677 -13.112 -43.009 1.00 94.88 187 ASP A C 1
ATOM 1470 O O . ASP A 1 187 ? -0.502 -12.769 -43.023 1.00 94.88 187 ASP A O 1
ATOM 1474 N N . PHE A 1 188 ? 1.653 -12.315 -43.453 1.00 93.12 188 PHE A N 1
ATOM 1475 C CA . PHE A 1 188 ? 1.436 -10.994 -44.059 1.00 93.12 188 PHE A CA 1
ATOM 1476 C C . PHE A 1 188 ? 0.681 -9.974 -43.184 1.00 93.12 188 PHE A C 1
ATOM 1478 O O . PHE A 1 188 ? 0.154 -8.996 -43.713 1.00 93.12 188 PHE A O 1
ATOM 1485 N N . LEU A 1 189 ? 0.673 -10.123 -41.851 1.00 91.81 189 LEU A N 1
ATOM 1486 C CA . LEU A 1 189 ? -0.054 -9.193 -40.973 1.00 91.81 189 LEU A CA 1
ATOM 1487 C C . LEU A 1 189 ? 0.379 -7.727 -41.150 1.00 91.81 189 LEU A C 1
ATOM 1489 O O . LEU A 1 189 ? -0.459 -6.832 -41.093 1.00 91.81 189 LEU A O 1
ATOM 1493 N N . GLN A 1 190 ? 1.669 -7.463 -41.388 1.00 89.56 190 GLN A N 1
ATOM 1494 C CA . GLN A 1 190 ? 2.141 -6.103 -41.668 1.00 89.56 190 GLN A CA 1
ATOM 1495 C C . GLN A 1 190 ? 1.485 -5.527 -42.933 1.00 89.56 190 GLN A C 1
ATOM 1497 O O . GLN A 1 190 ? 0.954 -4.423 -42.891 1.00 89.56 190 GLN A O 1
ATOM 1502 N N . THR A 1 191 ? 1.447 -6.293 -44.024 1.00 91.19 191 THR A N 1
ATOM 1503 C CA . THR A 1 191 ? 0.793 -5.887 -45.276 1.00 91.19 191 THR A CA 1
ATOM 1504 C C . THR A 1 191 ? -0.710 -5.678 -45.084 1.00 91.19 191 THR A C 1
ATOM 1506 O O . THR A 1 191 ? -1.272 -4.713 -45.601 1.00 91.19 191 THR A O 1
ATOM 1509 N N . LEU A 1 192 ? -1.368 -6.533 -44.293 1.00 89.62 192 LEU A N 1
ATOM 1510 C CA . LEU A 1 192 ? -2.781 -6.368 -43.940 1.00 89.62 192 LEU A CA 1
ATOM 1511 C C . LEU A 1 192 ? -3.016 -5.079 -43.134 1.00 89.62 192 LEU A C 1
ATOM 1513 O O . LEU A 1 192 ? -3.955 -4.345 -43.428 1.00 89.62 192 LEU A O 1
ATOM 1517 N N . ASN A 1 193 ? -2.135 -4.757 -42.183 1.00 90.31 193 ASN A N 1
ATOM 1518 C CA . ASN A 1 193 ? -2.180 -3.506 -41.421 1.00 90.31 193 ASN A CA 1
ATOM 1519 C C . ASN A 1 193 ? -1.968 -2.268 -42.296 1.00 90.31 193 ASN A C 1
ATOM 1521 O O . ASN A 1 193 ? -2.642 -1.261 -42.097 1.00 90.31 193 ASN A O 1
ATOM 1525 N N . GLU A 1 194 ? -1.038 -2.329 -43.247 1.00 90.00 194 GLU A N 1
ATOM 1526 C CA . GLU A 1 194 ? -0.767 -1.238 -44.188 1.00 90.00 194 GLU A CA 1
ATOM 1527 C C . GLU A 1 194 ? -1.939 -1.020 -45.157 1.00 90.00 194 GLU A C 1
ATOM 1529 O O . GLU A 1 194 ? -2.221 0.115 -45.533 1.00 90.00 194 GLU A O 1
ATOM 1534 N N . THR A 1 195 ? -2.655 -2.089 -45.520 1.00 90.75 195 THR A N 1
ATOM 1535 C CA . THR A 1 195 ? -3.765 -2.037 -46.487 1.00 90.75 195 THR A CA 1
ATOM 1536 C C . THR A 1 195 ? -5.091 -1.628 -45.845 1.00 90.75 195 THR A C 1
ATOM 1538 O O . THR A 1 195 ? -5.811 -0.791 -46.382 1.00 90.75 195 THR A O 1
ATOM 1541 N N . TYR A 1 196 ? -5.429 -2.225 -44.701 1.00 88.81 196 TYR A N 1
ATOM 1542 C CA . TYR A 1 196 ? -6.750 -2.106 -44.074 1.00 88.81 196 TYR A CA 1
ATOM 1543 C C . TYR A 1 196 ? -6.720 -1.316 -42.756 1.00 88.81 196 TYR A C 1
ATOM 1545 O O . TYR A 1 196 ? -7.754 -1.020 -42.164 1.00 88.81 196 TYR A O 1
ATOM 1553 N N . GLY A 1 197 ? -5.534 -0.916 -42.302 1.00 89.00 197 GLY A N 1
ATOM 1554 C CA . GLY A 1 197 ? -5.344 -0.168 -41.068 1.00 89.00 197 GLY A CA 1
ATOM 1555 C C . GLY A 1 197 ? -5.135 -1.062 -39.848 1.00 89.00 197 GLY A C 1
ATOM 1556 O O . GLY A 1 197 ? -5.561 -2.216 -39.773 1.00 89.00 197 GLY A O 1
ATOM 1557 N N . ARG A 1 198 ? -4.481 -0.482 -38.838 1.00 87.88 198 ARG A N 1
ATOM 1558 C CA . ARG A 1 198 ? -4.054 -1.192 -37.624 1.00 87.88 198 ARG A CA 1
ATOM 1559 C C . ARG A 1 198 ? -5.207 -1.805 -36.828 1.00 87.88 198 ARG A C 1
ATOM 1561 O O . ARG A 1 198 ? -5.053 -2.876 -36.256 1.00 87.88 198 ARG A O 1
ATOM 1568 N N . ASN A 1 199 ? -6.373 -1.159 -36.835 1.00 89.06 199 ASN A N 1
ATOM 1569 C CA . ASN A 1 199 ? -7.559 -1.650 -36.131 1.00 89.06 199 ASN A CA 1
ATOM 1570 C C . ASN A 1 199 ? -7.999 -3.033 -36.639 1.00 89.06 199 ASN A C 1
ATOM 1572 O O . ASN A 1 199 ? -8.448 -3.859 -35.844 1.00 89.06 199 ASN A O 1
ATOM 1576 N N . ILE A 1 200 ? -7.832 -3.295 -37.942 1.00 90.25 200 ILE A N 1
ATOM 1577 C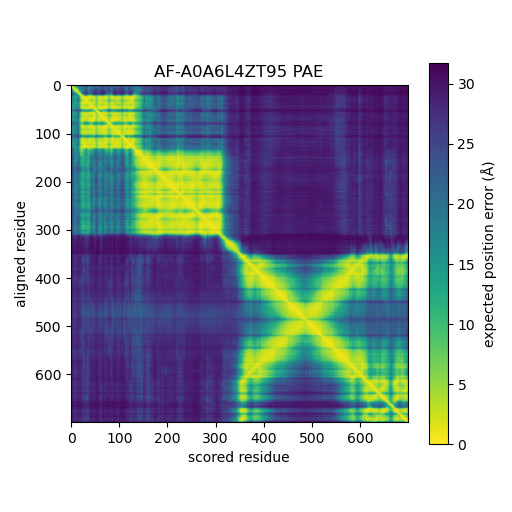 CA . ILE A 1 200 ? -8.159 -4.589 -38.545 1.00 90.25 200 ILE A CA 1
ATOM 1578 C C . ILE A 1 200 ? -7.119 -5.633 -38.150 1.00 90.25 200 ILE A C 1
ATOM 1580 O O . ILE A 1 200 ? -7.504 -6.710 -37.705 1.00 90.25 200 ILE A O 1
ATOM 1584 N N . GLY A 1 201 ? -5.817 -5.330 -38.185 1.00 90.81 201 GLY A N 1
ATOM 1585 C CA . GLY A 1 201 ? -4.822 -6.282 -37.676 1.00 90.81 201 GLY A CA 1
ATOM 1586 C C . GLY A 1 201 ? -4.990 -6.590 -36.191 1.00 90.81 201 GLY A C 1
ATOM 1587 O O . GLY A 1 201 ? -4.811 -7.736 -35.779 1.00 90.81 201 GLY A O 1
ATOM 1588 N N . ASP A 1 202 ? -5.425 -5.616 -35.392 1.00 91.62 202 ASP A N 1
ATOM 1589 C CA . ASP A 1 202 ? -5.756 -5.839 -33.989 1.00 91.62 202 ASP A CA 1
ATOM 1590 C C . ASP A 1 202 ? -6.967 -6.771 -33.816 1.00 91.62 202 ASP A C 1
ATOM 1592 O O . ASP A 1 202 ? -6.994 -7.589 -32.891 1.00 91.62 202 ASP A O 1
ATOM 1596 N N . ALA A 1 203 ? -7.963 -6.672 -34.700 1.00 91.06 203 ALA A N 1
ATOM 1597 C CA . ALA A 1 203 ? -9.108 -7.578 -34.737 1.00 91.06 203 ALA A CA 1
ATOM 1598 C C . ALA A 1 203 ? -8.722 -8.986 -35.222 1.00 91.06 203 ALA A C 1
ATOM 1600 O O . ALA A 1 203 ? -9.179 -9.971 -34.640 1.00 91.06 203 ALA A O 1
ATOM 1601 N N . LEU A 1 204 ? -7.827 -9.088 -36.208 1.00 93.12 204 LEU A N 1
ATOM 1602 C CA . LEU A 1 204 ? -7.275 -10.355 -36.691 1.00 93.12 204 LEU A CA 1
ATOM 1603 C C . LEU A 1 204 ? -6.510 -11.092 -35.590 1.00 93.12 204 LEU A C 1
ATOM 1605 O O . LEU A 1 204 ? -6.739 -12.279 -35.381 1.00 93.12 204 LEU A O 1
ATOM 1609 N N . LEU A 1 205 ? -5.668 -10.388 -34.828 1.00 94.31 205 LEU A N 1
ATOM 1610 C CA . LEU A 1 205 ? -4.958 -10.963 -33.681 1.00 94.31 205 LEU A CA 1
ATOM 1611 C C . LEU A 1 205 ? -5.924 -11.559 -32.648 1.00 94.31 205 LEU A C 1
ATOM 1613 O O . LEU A 1 205 ? -5.690 -12.664 -32.161 1.00 94.31 205 LEU A O 1
ATOM 1617 N N . ARG A 1 206 ? -7.030 -10.864 -32.345 1.00 94.50 206 ARG A N 1
ATOM 1618 C CA . ARG A 1 206 ? -8.084 -11.363 -31.443 1.00 94.50 206 ARG A CA 1
ATOM 1619 C C . ARG A 1 206 ? -8.791 -12.599 -31.988 1.00 94.50 206 ARG A C 1
ATOM 1621 O O . ARG A 1 206 ? -8.999 -13.560 -31.250 1.00 94.50 206 ARG A O 1
ATOM 1628 N N . ALA A 1 207 ? -9.170 -12.577 -33.262 1.00 93.06 207 ALA A N 1
ATOM 1629 C CA . ALA A 1 207 ? -9.882 -13.681 -33.896 1.00 93.06 207 ALA A CA 1
ATOM 1630 C C . ALA A 1 207 ? -9.003 -14.939 -34.003 1.00 93.06 207 ALA A C 1
ATOM 1632 O O . ALA A 1 207 ? -9.447 -16.035 -33.658 1.00 93.06 207 ALA A O 1
ATOM 1633 N N . VAL A 1 208 ? -7.732 -14.776 -34.381 1.00 95.19 208 VAL A N 1
ATOM 1634 C CA . VAL A 1 208 ? -6.751 -15.870 -34.421 1.00 95.19 208 VAL A CA 1
ATOM 1635 C C . VAL A 1 208 ? -6.503 -16.431 -33.024 1.00 95.19 208 VAL A C 1
ATOM 1637 O O . VAL A 1 208 ? -6.585 -17.640 -32.843 1.00 95.19 208 VAL A O 1
ATOM 1640 N N . ALA A 1 209 ? -6.297 -15.581 -32.014 1.00 95.75 209 ALA A N 1
ATOM 1641 C CA . ALA A 1 209 ? -6.135 -16.026 -30.630 1.00 95.75 209 ALA A CA 1
ATOM 1642 C C . ALA A 1 209 ? -7.336 -16.842 -30.124 1.00 95.75 209 ALA A C 1
ATOM 1644 O O . ALA A 1 209 ? -7.161 -17.892 -29.507 1.00 95.75 209 ALA A O 1
ATOM 1645 N N . LYS A 1 210 ? -8.560 -16.391 -30.423 1.00 94.50 210 LYS A N 1
ATOM 1646 C CA . LYS A 1 210 ? -9.789 -17.111 -30.069 1.00 94.50 210 LYS A CA 1
ATOM 1647 C C . LYS A 1 210 ? -9.878 -18.473 -30.762 1.00 94.50 210 LYS A C 1
ATOM 1649 O O . LYS A 1 210 ? -10.279 -19.441 -30.126 1.00 94.50 210 LYS A O 1
ATOM 1654 N N . THR A 1 211 ? -9.473 -18.537 -32.029 1.00 94.19 211 THR A N 1
ATOM 1655 C CA . THR A 1 211 ? -9.444 -19.780 -32.816 1.00 94.19 211 THR A CA 1
ATOM 1656 C C . THR A 1 211 ? -8.391 -20.753 -32.284 1.00 94.19 211 THR A C 1
ATOM 1658 O O . THR A 1 211 ? -8.656 -21.942 -32.165 1.00 94.19 211 THR A O 1
ATOM 1661 N N . ILE A 1 212 ? -7.213 -20.255 -31.889 1.00 95.56 212 ILE A N 1
ATOM 1662 C CA . ILE A 1 212 ? -6.194 -21.070 -31.217 1.00 95.56 212 ILE A CA 1
ATOM 1663 C C . ILE A 1 212 ? -6.773 -21.653 -29.925 1.00 95.56 212 ILE A C 1
ATOM 1665 O O . ILE A 1 212 ? -6.698 -22.858 -29.727 1.00 95.56 212 ILE A O 1
ATOM 1669 N N . MET A 1 213 ? -7.402 -20.836 -29.072 1.00 94.25 213 MET A N 1
ATOM 1670 C CA . MET A 1 213 ? -7.976 -21.322 -27.810 1.00 94.25 213 MET A CA 1
ATOM 1671 C C . MET A 1 213 ? -9.055 -22.392 -28.000 1.00 94.25 213 MET A C 1
ATOM 1673 O O . MET A 1 213 ? -9.108 -23.314 -27.197 1.00 94.25 213 MET A O 1
ATOM 1677 N N . SER A 1 214 ? -9.893 -22.311 -29.040 1.00 94.06 214 SER A N 1
ATOM 1678 C CA . SER A 1 214 ? -10.936 -23.324 -29.272 1.00 94.06 214 SER A CA 1
ATOM 1679 C C . SER A 1 214 ? -10.397 -24.697 -29.684 1.00 94.06 214 SER A C 1
ATOM 1681 O O . SER A 1 214 ? -11.116 -25.684 -29.570 1.00 94.06 214 SER A O 1
ATOM 1683 N N . GLU A 1 215 ? -9.147 -24.770 -30.149 1.00 94.19 215 GLU A N 1
ATOM 1684 C CA . GLU A 1 215 ? -8.478 -26.022 -30.533 1.00 94.19 215 GLU A CA 1
ATOM 1685 C C . GLU A 1 215 ? -7.650 -26.642 -29.391 1.00 94.19 215 GLU A C 1
ATOM 1687 O O . GLU A 1 215 ? -7.119 -27.759 -29.524 1.00 94.19 215 GLU A O 1
ATOM 1692 N N . LEU A 1 216 ? -7.519 -25.919 -28.274 1.00 93.00 216 LEU A N 1
ATOM 1693 C CA . LEU A 1 216 ? -6.696 -26.304 -27.135 1.00 93.00 216 LEU A CA 1
ATOM 1694 C C . LEU A 1 216 ? -7.529 -26.843 -25.969 1.00 93.00 216 LEU A C 1
ATOM 1696 O O . LEU A 1 216 ? -8.665 -26.438 -25.744 1.00 93.00 216 LEU A O 1
ATOM 1700 N N . SER A 1 217 ? -6.949 -27.792 -25.238 1.00 88.56 217 SER A N 1
ATOM 1701 C CA . SER A 1 217 ? -7.499 -28.342 -23.990 1.00 88.56 217 SER A CA 1
ATOM 1702 C C . SER A 1 217 ? -7.025 -27.541 -22.772 1.00 88.56 217 SER A C 1
ATOM 1704 O O . SER A 1 217 ? -6.027 -26.834 -22.856 1.00 88.56 217 SER A O 1
ATOM 1706 N N . ASP A 1 218 ? -7.678 -27.699 -21.616 1.00 76.44 218 ASP A N 1
ATOM 1707 C CA . ASP A 1 218 ? -7.421 -26.885 -20.408 1.00 76.44 218 ASP A CA 1
ATOM 1708 C C . ASP A 1 218 ? -5.978 -26.949 -19.868 1.00 76.44 218 ASP A C 1
ATOM 1710 O O . ASP A 1 218 ? -5.524 -26.037 -19.179 1.00 76.44 218 ASP A O 1
ATOM 1714 N N . TYR A 1 219 ? -5.248 -28.025 -20.170 1.00 81.06 219 TYR A N 1
ATOM 1715 C CA . TYR A 1 219 ? -3.852 -28.228 -19.770 1.00 81.06 219 TYR A CA 1
ATOM 1716 C C . TYR A 1 219 ? -2.840 -27.798 -20.849 1.00 81.06 219 TYR A C 1
ATOM 1718 O O . TYR A 1 219 ? -1.634 -27.821 -20.605 1.00 81.06 219 TYR A O 1
ATOM 1726 N N . GLU A 1 220 ? -3.305 -27.417 -22.041 1.00 91.12 220 GLU A N 1
ATOM 1727 C CA . GLU A 1 220 ? -2.478 -26.871 -23.118 1.00 91.12 220 GLU A CA 1
ATOM 1728 C C . GLU A 1 220 ? -2.416 -25.344 -22.983 1.00 91.12 220 GLU A C 1
ATOM 1730 O O . GLU A 1 220 ? -3.399 -24.674 -22.667 1.00 91.12 220 GLU A O 1
ATOM 1735 N N . ILE A 1 221 ? -1.240 -24.764 -23.213 1.00 92.94 221 ILE A N 1
ATOM 1736 C CA . ILE A 1 221 ? -1.001 -23.348 -22.916 1.00 92.94 221 ILE A CA 1
ATOM 1737 C C . ILE A 1 221 ? -0.808 -22.598 -24.224 1.00 92.94 221 ILE A C 1
ATOM 1739 O O . ILE A 1 221 ? 0.051 -22.975 -25.012 1.00 92.94 221 ILE A O 1
ATOM 1743 N N . ALA A 1 222 ? -1.543 -21.503 -24.421 1.00 96.44 222 ALA A N 1
ATOM 1744 C CA . ALA A 1 222 ? -1.294 -20.539 -25.491 1.00 96.44 222 ALA A CA 1
ATOM 1745 C C . ALA A 1 222 ? -0.998 -19.152 -24.926 1.00 96.44 222 ALA A C 1
ATOM 1747 O O . ALA A 1 222 ? -1.735 -18.633 -24.081 1.00 96.44 222 ALA A O 1
ATOM 1748 N N . SER A 1 223 ? 0.059 -18.535 -25.437 1.00 96.81 223 SER A N 1
ATOM 1749 C CA . SER A 1 223 ? 0.465 -17.184 -25.089 1.00 96.81 223 SER A CA 1
ATOM 1750 C C . SER A 1 223 ? 0.735 -16.331 -26.319 1.00 96.81 223 SER A C 1
ATOM 1752 O O . SER A 1 223 ? 1.038 -16.832 -27.406 1.00 96.81 223 SER A O 1
ATOM 1754 N N . ARG A 1 224 ? 0.654 -15.012 -26.145 1.00 95.94 224 ARG A N 1
ATOM 1755 C CA . ARG A 1 224 ? 1.211 -14.076 -27.119 1.00 95.94 224 ARG A CA 1
ATOM 1756 C C . ARG A 1 224 ? 2.698 -13.899 -26.833 1.00 95.94 224 ARG A C 1
ATOM 1758 O O . ARG A 1 224 ? 3.065 -13.403 -25.768 1.00 95.94 224 ARG A O 1
ATOM 1765 N N . HIS A 1 225 ? 3.535 -14.312 -27.781 1.00 90.94 225 HIS A N 1
ATOM 1766 C CA . HIS A 1 225 ? 4.986 -14.317 -27.624 1.00 90.94 225 HIS A CA 1
ATOM 1767 C C . HIS A 1 225 ? 5.566 -12.927 -27.888 1.00 90.94 225 HIS A C 1
ATOM 1769 O O . HIS A 1 225 ? 6.010 -12.246 -26.964 1.00 90.94 225 HIS A O 1
ATOM 1775 N N . LYS A 1 226 ? 5.532 -12.476 -29.148 1.00 85.44 226 LYS A N 1
ATOM 1776 C CA . LYS A 1 226 ? 6.095 -11.192 -29.591 1.00 85.44 226 LYS A CA 1
ATOM 1777 C C . LYS A 1 226 ? 5.299 -10.658 -30.770 1.00 85.44 226 LYS A C 1
ATOM 1779 O O . LYS A 1 226 ? 5.107 -11.368 -31.744 1.00 85.44 226 LYS A O 1
ATOM 1784 N N . GLY A 1 227 ? 4.852 -9.403 -30.718 1.00 85.38 227 GLY A N 1
ATOM 1785 C CA . GLY A 1 227 ? 4.190 -8.755 -31.858 1.00 85.38 227 GLY A CA 1
ATOM 1786 C C . GLY A 1 227 ? 2.982 -9.539 -32.392 1.00 85.38 227 GLY A C 1
ATOM 1787 O O . GLY A 1 227 ? 1.895 -9.466 -31.815 1.00 85.38 227 GLY A O 1
ATOM 1788 N N . ASN A 1 228 ? 3.173 -10.254 -33.504 1.00 88.75 228 ASN A N 1
ATOM 1789 C CA . ASN A 1 228 ? 2.171 -11.079 -34.185 1.00 88.75 228 ASN A CA 1
ATOM 1790 C C . ASN A 1 228 ? 2.348 -12.596 -33.988 1.00 88.75 228 ASN A C 1
ATOM 1792 O O . ASN A 1 228 ? 1.715 -13.376 -34.702 1.00 88.75 228 ASN A O 1
ATOM 1796 N N . GLU A 1 229 ? 3.216 -12.998 -33.064 1.00 94.75 229 GLU A N 1
ATOM 1797 C CA . GLU A 1 229 ? 3.563 -14.390 -32.809 1.00 94.75 229 GLU A CA 1
ATOM 1798 C C . GLU A 1 229 ? 2.860 -14.943 -31.571 1.00 94.75 229 GLU A C 1
ATOM 1800 O O . GLU A 1 229 ? 2.731 -14.272 -30.539 1.00 94.75 229 GLU A O 1
ATOM 1805 N N . PHE A 1 230 ? 2.465 -16.208 -31.662 1.00 97.69 230 PHE A N 1
ATOM 1806 C CA . PHE A 1 230 ? 1.853 -16.981 -30.591 1.00 97.69 230 PHE A CA 1
ATOM 1807 C C . PHE A 1 230 ? 2.733 -18.175 -30.250 1.00 97.69 230 PHE A C 1
ATOM 1809 O O . PHE A 1 230 ? 3.196 -18.875 -31.153 1.00 97.69 230 PHE A O 1
ATOM 1816 N N . LEU A 1 231 ? 2.923 -18.424 -28.957 1.00 97.69 231 LEU A N 1
ATOM 1817 C CA . LEU A 1 231 ? 3.629 -19.593 -28.446 1.00 97.69 231 LEU A CA 1
ATOM 1818 C C . LEU A 1 231 ? 2.617 -20.545 -27.814 1.00 97.69 231 LEU A C 1
ATOM 1820 O O . LEU A 1 231 ? 1.790 -20.134 -27.002 1.00 97.69 231 LEU A O 1
ATOM 1824 N N . ILE A 1 232 ? 2.672 -21.815 -28.204 1.00 98.12 232 ILE A N 1
ATOM 1825 C CA . ILE A 1 232 ? 1.774 -22.859 -27.711 1.00 98.12 232 ILE A CA 1
ATOM 1826 C C . ILE A 1 232 ? 2.618 -23.998 -27.146 1.00 98.12 232 ILE A C 1
ATOM 1828 O O . ILE A 1 232 ? 3.553 -24.461 -27.795 1.00 98.12 232 ILE A O 1
ATOM 1832 N N . MET A 1 233 ? 2.290 -24.457 -25.943 1.00 97.25 233 MET A N 1
ATOM 1833 C CA . MET A 1 233 ? 2.941 -25.590 -25.289 1.00 97.25 233 MET A CA 1
ATOM 1834 C C . MET A 1 233 ? 1.951 -26.737 -25.155 1.00 97.25 233 MET A C 1
ATOM 1836 O O . MET A 1 233 ? 0.841 -26.553 -24.652 1.00 97.25 233 MET A O 1
ATOM 1840 N N . LEU A 1 234 ? 2.379 -27.916 -25.599 1.00 96.88 234 LEU A N 1
ATOM 1841 C CA . LEU A 1 234 ? 1.607 -29.153 -25.585 1.00 96.88 234 LEU A CA 1
ATOM 1842 C C . LEU A 1 234 ? 2.313 -30.158 -24.661 1.00 96.88 234 LEU A C 1
ATOM 1844 O O . LEU A 1 234 ? 3.264 -30.824 -25.097 1.00 96.88 234 LEU A O 1
ATOM 1848 N N . PRO A 1 235 ? 1.910 -30.240 -23.378 1.00 93.88 235 PRO A N 1
ATOM 1849 C CA . PRO A 1 235 ? 2.445 -31.224 -22.444 1.00 93.88 235 PRO A CA 1
ATOM 1850 C C . PRO A 1 235 ? 2.210 -32.649 -22.949 1.00 93.88 235 PRO A C 1
ATOM 1852 O O . PRO A 1 235 ? 1.213 -32.915 -23.619 1.00 93.88 235 PRO A O 1
ATOM 1855 N N . GLU A 1 236 ? 3.135 -33.560 -22.643 1.00 91.69 236 GLU A N 1
ATOM 1856 C CA . GLU A 1 236 ? 3.004 -34.999 -22.943 1.00 91.69 236 GLU A CA 1
ATOM 1857 C C . GLU A 1 236 ? 2.720 -35.316 -24.424 1.00 91.69 236 GLU A C 1
ATOM 1859 O O . GLU A 1 236 ? 2.124 -36.336 -24.762 1.00 91.69 236 GLU A O 1
ATOM 1864 N N . THR A 1 237 ? 3.160 -34.435 -25.325 1.00 94.00 237 THR A N 1
ATOM 1865 C CA . THR A 1 237 ? 2.868 -34.510 -26.759 1.00 94.00 237 THR A CA 1
ATOM 1866 C C . THR A 1 237 ? 4.159 -34.581 -27.570 1.00 94.00 237 THR A C 1
ATOM 1868 O O . THR A 1 237 ? 5.031 -33.714 -27.452 1.00 94.00 237 THR A O 1
ATOM 1871 N N . ASP A 1 238 ? 4.275 -35.603 -28.418 1.00 93.94 238 ASP A N 1
ATOM 1872 C CA . ASP A 1 238 ? 5.393 -35.784 -29.346 1.00 93.94 238 ASP A CA 1
ATOM 1873 C C . ASP A 1 238 ? 5.239 -34.952 -30.639 1.00 93.94 238 ASP A C 1
ATOM 1875 O O . ASP A 1 238 ? 4.211 -34.315 -30.878 1.00 93.94 238 ASP A O 1
ATOM 1879 N N . LEU A 1 239 ? 6.263 -34.954 -31.500 1.00 94.06 239 LEU A N 1
ATOM 1880 C CA . LEU A 1 239 ? 6.281 -34.194 -32.755 1.00 94.06 239 LEU A CA 1
ATOM 1881 C C . LEU A 1 239 ? 5.113 -34.558 -33.680 1.00 94.06 239 LEU A C 1
ATOM 1883 O O . LEU A 1 239 ? 4.615 -33.687 -34.393 1.00 94.06 239 LEU A O 1
ATOM 1887 N N . SER A 1 240 ? 4.668 -35.819 -33.688 1.00 94.19 240 SER A N 1
ATOM 1888 C CA . SER A 1 240 ? 3.557 -36.252 -34.540 1.00 94.19 240 SER A CA 1
ATOM 1889 C C . SER A 1 240 ? 2.229 -35.688 -34.035 1.00 94.19 240 SER A C 1
ATOM 1891 O O . SER A 1 240 ? 1.488 -35.069 -34.805 1.00 94.19 240 SER A O 1
ATOM 1893 N N . GLY A 1 241 ? 1.957 -35.814 -32.733 1.00 94.94 241 GLY A N 1
ATOM 1894 C CA . GLY A 1 241 ? 0.784 -35.229 -32.087 1.00 94.94 241 GLY A CA 1
ATOM 1895 C C . GLY A 1 241 ? 0.757 -33.706 -32.211 1.00 94.94 241 GLY A C 1
ATOM 1896 O O . GLY A 1 241 ? -0.274 -33.127 -32.566 1.00 94.94 241 GLY A O 1
ATOM 1897 N N . ALA A 1 242 ? 1.908 -33.062 -32.017 1.00 96.50 242 ALA A N 1
ATOM 1898 C CA . ALA A 1 242 ? 2.066 -31.622 -32.160 1.00 96.50 242 ALA A CA 1
ATOM 1899 C C . ALA A 1 242 ? 1.839 -31.154 -33.600 1.00 96.50 242 ALA A C 1
ATOM 1901 O O . ALA A 1 242 ? 1.147 -30.162 -33.814 1.00 96.50 242 ALA A O 1
ATOM 1902 N N . SER A 1 243 ? 2.353 -31.888 -34.592 1.00 96.94 243 SER A N 1
ATOM 1903 C CA . SER A 1 243 ? 2.131 -31.587 -36.010 1.00 96.94 243 SER A CA 1
ATOM 1904 C C . SER A 1 243 ? 0.654 -31.679 -36.386 1.00 96.94 243 SER A C 1
ATOM 1906 O O . SER A 1 243 ? 0.137 -30.766 -37.026 1.00 96.94 243 SER A O 1
ATOM 1908 N N . ASN A 1 244 ? -0.048 -32.715 -35.919 1.00 96.31 244 ASN A N 1
ATOM 1909 C CA . ASN A 1 244 ? -1.485 -32.867 -36.148 1.00 96.31 244 ASN A CA 1
ATOM 1910 C C . ASN A 1 244 ? -2.302 -31.748 -35.481 1.00 96.31 244 ASN A C 1
ATOM 1912 O O . ASN A 1 244 ? -3.281 -31.262 -36.047 1.00 96.31 244 ASN A O 1
ATOM 1916 N N . LYS A 1 245 ? -1.925 -31.325 -34.268 1.00 96.19 245 LYS A N 1
ATOM 1917 C CA . LYS A 1 245 ? -2.565 -30.197 -33.571 1.00 96.19 245 LYS A CA 1
ATOM 1918 C C . LYS A 1 245 ? -2.302 -28.869 -34.296 1.00 96.19 245 LYS A C 1
ATOM 1920 O O . LYS A 1 245 ? -3.247 -28.131 -34.554 1.00 96.19 245 LYS A O 1
ATOM 1925 N N . ALA A 1 246 ? -1.055 -28.597 -34.677 1.00 97.38 246 ALA A N 1
ATOM 1926 C CA . ALA A 1 246 ? -0.675 -27.397 -35.419 1.00 97.38 246 ALA A CA 1
ATOM 1927 C C . ALA A 1 246 ? -1.407 -27.284 -36.761 1.00 97.38 246 ALA A C 1
ATOM 1929 O O . ALA A 1 246 ? -1.869 -26.205 -37.121 1.00 97.38 246 ALA A O 1
ATOM 1930 N N . GLU A 1 247 ? -1.540 -28.395 -37.487 1.00 97.75 247 GLU A N 1
ATOM 1931 C CA . GLU A 1 247 ? -2.212 -28.413 -38.784 1.00 97.75 247 GLU A CA 1
ATOM 1932 C C . GLU A 1 247 ? -3.719 -28.167 -38.647 1.00 97.75 247 GLU A C 1
ATOM 1934 O O . GLU A 1 247 ? -4.284 -27.427 -39.449 1.00 97.75 247 GLU A O 1
ATOM 1939 N N . ARG A 1 248 ? -4.360 -28.684 -37.588 1.00 97.06 248 ARG A N 1
ATOM 1940 C CA . ARG A 1 248 ? -5.756 -28.341 -37.266 1.00 97.06 248 ARG A CA 1
ATOM 1941 C C . ARG A 1 248 ? -5.936 -26.851 -37.004 1.00 97.06 248 ARG A C 1
ATOM 1943 O O . ARG A 1 248 ? -6.796 -26.238 -37.626 1.00 97.06 248 ARG A O 1
ATOM 1950 N N . ILE A 1 249 ? -5.088 -26.257 -36.161 1.00 97.19 249 ILE A N 1
ATOM 1951 C CA . ILE A 1 249 ? -5.114 -24.811 -35.878 1.00 97.19 249 ILE A CA 1
ATOM 1952 C C . ILE A 1 249 ? -4.936 -24.006 -37.174 1.00 97.19 249 ILE A C 1
ATOM 1954 O O . ILE A 1 249 ? -5.689 -23.070 -37.443 1.00 97.19 249 ILE A O 1
ATOM 1958 N N . ARG A 1 250 ? -3.963 -24.392 -38.006 1.00 97.75 250 ARG A N 1
ATOM 1959 C CA . ARG A 1 250 ? -3.681 -23.745 -39.290 1.00 97.75 250 ARG A CA 1
ATOM 1960 C C . ARG A 1 250 ? -4.883 -23.801 -40.236 1.00 97.75 250 ARG A C 1
ATOM 1962 O O . ARG A 1 250 ? -5.256 -22.777 -40.802 1.00 97.75 250 ARG A O 1
ATOM 1969 N N . GLN A 1 251 ? -5.486 -24.978 -40.395 1.00 96.81 251 GLN A N 1
ATOM 1970 C CA . GLN A 1 251 ? -6.655 -25.191 -41.250 1.00 96.81 251 GLN A CA 1
ATOM 1971 C C . GLN A 1 251 ? -7.884 -24.444 -40.729 1.00 96.81 251 GLN A C 1
ATOM 1973 O O . GLN A 1 251 ? -8.590 -23.826 -41.523 1.00 96.81 251 GLN A O 1
ATOM 1978 N N . ALA A 1 252 ? -8.107 -24.438 -39.410 1.00 95.81 252 ALA A N 1
ATOM 1979 C CA . ALA A 1 252 ? -9.194 -23.694 -38.783 1.00 95.81 252 ALA A CA 1
ATOM 1980 C C . ALA A 1 252 ? -9.091 -22.200 -39.115 1.00 95.81 252 ALA A C 1
ATOM 1982 O O . ALA A 1 252 ? -10.053 -21.625 -39.619 1.00 95.81 252 ALA A O 1
ATOM 1983 N N . ILE A 1 253 ? -7.906 -21.602 -38.948 1.00 95.69 253 ILE A N 1
ATOM 1984 C CA . ILE A 1 253 ? -7.651 -20.196 -39.301 1.00 95.69 253 ILE A CA 1
ATOM 1985 C C . ILE A 1 253 ? -7.807 -19.963 -40.803 1.00 95.69 253 ILE A C 1
ATOM 1987 O O . ILE A 1 253 ? -8.466 -19.013 -41.202 1.00 95.69 253 ILE A O 1
ATOM 1991 N N . GLU A 1 254 ? -7.255 -20.837 -41.645 1.00 95.00 254 GLU A N 1
ATOM 1992 C CA . GLU A 1 254 ? -7.360 -20.702 -43.100 1.00 95.00 254 GLU A CA 1
ATOM 1993 C C . GLU A 1 254 ? -8.819 -20.749 -43.598 1.00 95.00 254 GLU A C 1
ATOM 1995 O O . GLU A 1 254 ? -9.162 -20.098 -44.588 1.00 95.00 254 GLU A O 1
ATOM 2000 N N . SER A 1 255 ? -9.666 -21.540 -42.938 1.00 92.06 255 SER A N 1
ATOM 2001 C CA . SER A 1 255 ? -11.087 -21.691 -43.266 1.00 92.06 255 SER A CA 1
ATOM 2002 C C . SER A 1 255 ? -11.992 -20.638 -42.623 1.00 92.06 255 SER A C 1
ATOM 2004 O O . SER A 1 255 ? -13.169 -20.558 -42.974 1.00 92.06 255 SER A O 1
ATOM 2006 N N . PHE A 1 256 ? -11.467 -19.847 -41.685 1.00 90.38 256 PHE A N 1
ATOM 2007 C CA . PHE A 1 256 ? -12.248 -18.873 -40.938 1.00 90.38 256 PHE A CA 1
ATOM 2008 C C . PHE A 1 256 ? -12.631 -17.681 -41.825 1.00 90.38 256 PHE A C 1
ATOM 2010 O O . PHE A 1 256 ? -11.798 -17.109 -42.531 1.00 90.38 256 PHE A O 1
ATOM 2017 N N . ASP A 1 257 ? -13.904 -17.287 -41.774 1.00 86.75 257 ASP A N 1
ATOM 2018 C CA . ASP A 1 257 ? -14.406 -16.123 -42.501 1.00 86.75 257 ASP A CA 1
ATOM 2019 C C . ASP A 1 257 ? -14.126 -14.833 -41.714 1.00 86.75 257 ASP A C 1
ATOM 2021 O O . ASP A 1 257 ? -14.819 -14.497 -40.753 1.00 86.75 257 ASP A O 1
ATOM 2025 N N . PHE A 1 258 ? -13.093 -14.098 -42.128 1.00 85.75 258 PHE A N 1
ATOM 2026 C CA . PHE A 1 258 ? -12.697 -12.836 -41.498 1.00 85.75 258 PHE A CA 1
ATOM 2027 C C . PHE A 1 258 ? -13.475 -11.609 -42.007 1.00 85.75 258 PHE A C 1
ATOM 2029 O O . PHE A 1 258 ? -13.179 -10.486 -41.588 1.00 85.75 258 PHE A O 1
ATOM 2036 N N . THR A 1 259 ? -14.513 -11.781 -42.835 1.00 82.69 259 THR A N 1
ATOM 2037 C CA . THR A 1 259 ? -15.377 -10.656 -43.237 1.00 82.69 259 THR A CA 1
ATOM 2038 C C . THR A 1 259 ? -16.098 -10.025 -42.046 1.00 82.69 259 THR A C 1
ATOM 2040 O O . THR A 1 259 ? -16.322 -8.818 -42.040 1.00 82.69 259 THR A O 1
ATOM 2043 N N . SER A 1 260 ? -16.367 -10.791 -40.982 1.00 77.38 260 SER A N 1
ATOM 2044 C CA . SER A 1 260 ? -16.966 -10.280 -39.741 1.00 77.38 260 SER A CA 1
ATOM 2045 C C . SER A 1 260 ? -16.063 -9.325 -38.949 1.00 77.38 260 SER A C 1
ATOM 2047 O O . SER A 1 260 ? -16.510 -8.730 -37.971 1.00 77.38 260 SER A O 1
ATOM 2049 N N . VAL A 1 261 ? -14.781 -9.230 -39.311 1.00 79.56 261 VAL A N 1
ATOM 2050 C CA . VAL A 1 261 ? -13.807 -8.285 -38.740 1.00 79.56 261 VAL A CA 1
ATOM 2051 C C . VAL A 1 261 ? -13.273 -7.318 -39.802 1.00 79.56 261 VAL A C 1
ATOM 2053 O O . VAL A 1 261 ? -12.160 -6.810 -39.674 1.00 79.56 261 VAL A O 1
ATOM 2056 N N . ASP A 1 262 ? -14.064 -7.089 -40.856 1.00 82.06 262 ASP A N 1
ATOM 2057 C CA . ASP A 1 262 ? -13.783 -6.178 -41.970 1.00 82.06 262 ASP A CA 1
ATOM 2058 C C . ASP A 1 262 ? -12.505 -6.512 -42.764 1.00 82.06 262 ASP A C 1
ATOM 2060 O O . ASP A 1 262 ? -11.960 -5.659 -43.465 1.00 82.06 262 ASP A O 1
ATOM 2064 N N . CYS A 1 263 ? -12.019 -7.761 -42.703 1.00 83.75 263 CYS A N 1
ATOM 2065 C CA . CYS A 1 263 ? -10.897 -8.216 -43.522 1.00 83.75 263 CYS A CA 1
ATOM 2066 C C . CYS A 1 263 ? -11.410 -9.016 -44.735 1.00 83.75 263 CYS A C 1
ATOM 2068 O O . CYS A 1 263 ? -11.853 -10.153 -44.575 1.00 83.75 263 CYS A O 1
ATOM 2070 N N . PRO A 1 264 ? -11.343 -8.465 -45.964 1.00 79.75 264 PRO A N 1
ATOM 2071 C CA . PRO A 1 264 ? -11.838 -9.141 -47.166 1.00 79.75 264 PRO A CA 1
ATOM 2072 C C . PRO A 1 264 ? -10.848 -10.171 -47.737 1.00 79.75 264 PRO A C 1
ATOM 2074 O O . PRO A 1 264 ? -11.155 -10.838 -48.724 1.00 79.75 264 PRO A O 1
ATOM 2077 N N . GLN A 1 265 ? -9.641 -10.276 -47.169 1.00 84.81 265 GLN A N 1
ATOM 2078 C CA . GLN A 1 265 ? -8.608 -11.211 -47.611 1.00 84.81 265 GLN A CA 1
ATOM 2079 C C . GLN A 1 265 ? -8.546 -12.445 -46.717 1.00 84.81 265 GLN A C 1
ATOM 2081 O O . GLN A 1 265 ? -8.777 -12.385 -45.512 1.00 84.81 265 GLN A O 1
ATOM 2086 N N . LYS A 1 266 ? -8.169 -13.570 -47.327 1.00 88.31 266 LYS A N 1
ATOM 2087 C CA . LYS A 1 266 ? -7.904 -14.813 -46.609 1.00 88.31 266 LYS A CA 1
ATOM 2088 C C . LYS A 1 266 ? -6.695 -14.627 -45.691 1.00 88.31 266 LYS A C 1
ATOM 2090 O O . LYS A 1 266 ? -5.647 -14.169 -46.144 1.00 88.31 266 LYS A O 1
ATOM 2095 N N . VAL A 1 267 ? -6.835 -15.020 -44.430 1.00 93.38 267 VAL A N 1
ATOM 2096 C CA . VAL A 1 267 ? -5.756 -14.970 -43.437 1.00 93.38 267 VAL A CA 1
ATOM 2097 C C . VAL A 1 267 ? -5.220 -16.376 -43.210 1.00 93.38 267 VAL A C 1
ATOM 2099 O O . VAL A 1 267 ? -5.986 -17.327 -43.077 1.00 93.38 267 VAL A O 1
ATOM 2102 N N . THR A 1 268 ? -3.897 -16.517 -43.190 1.00 96.38 268 THR A N 1
ATOM 2103 C CA . THR A 1 268 ? -3.223 -17.804 -42.996 1.00 96.38 268 THR A CA 1
ATOM 2104 C C . THR A 1 268 ? -2.219 -17.737 -41.853 1.00 96.38 268 THR A C 1
ATOM 2106 O O . THR A 1 268 ? -1.794 -16.659 -41.429 1.00 96.38 268 THR A O 1
ATOM 2109 N N . LEU A 1 269 ? -1.858 -18.910 -41.334 1.00 96.75 269 LEU A N 1
ATOM 2110 C CA . LEU A 1 269 ? -0.918 -19.064 -40.231 1.00 96.75 269 LEU A CA 1
ATOM 2111 C C . LEU A 1 269 ? 0.264 -19.929 -40.682 1.00 96.75 269 LEU A C 1
ATOM 2113 O O . LEU A 1 269 ? 0.077 -20.992 -41.274 1.00 96.75 269 LEU A O 1
ATOM 2117 N N . SER A 1 270 ? 1.481 -19.512 -40.349 1.00 98.19 270 SER A N 1
ATOM 2118 C CA . SER A 1 270 ? 2.663 -20.376 -40.420 1.00 98.19 270 SER A CA 1
ATOM 2119 C C . SER A 1 270 ? 3.041 -20.840 -39.015 1.00 98.19 270 SER A C 1
ATOM 2121 O O . SER A 1 270 ? 2.932 -20.059 -38.069 1.00 98.19 270 SER A O 1
ATOM 2123 N N . VAL A 1 271 ? 3.484 -22.094 -38.868 1.00 98.44 271 VAL A N 1
ATOM 2124 C CA . VAL A 1 271 ? 3.809 -22.703 -37.565 1.00 98.44 271 VAL A CA 1
ATOM 2125 C C . VAL A 1 271 ? 5.147 -23.439 -37.626 1.00 98.44 271 VAL A C 1
ATOM 2127 O O . VAL A 1 271 ? 5.386 -24.231 -38.536 1.00 98.44 271 VAL A O 1
ATOM 2130 N N . GLY A 1 272 ? 6.007 -23.210 -36.639 1.00 98.12 272 GLY A N 1
ATOM 2131 C CA . GLY A 1 272 ? 7.214 -23.985 -36.374 1.00 98.12 272 GLY A CA 1
ATOM 2132 C C . GLY A 1 272 ? 7.074 -24.797 -35.089 1.00 98.12 272 GLY A C 1
ATOM 2133 O O . GLY A 1 272 ? 6.548 -24.285 -34.105 1.00 98.12 272 GLY A O 1
ATOM 2134 N N . ILE A 1 273 ? 7.527 -26.051 -35.092 1.00 98.25 273 ILE A N 1
ATOM 2135 C CA . ILE A 1 273 ? 7.388 -26.979 -33.956 1.00 98.25 273 ILE A CA 1
ATOM 2136 C C . ILE A 1 273 ? 8.756 -27.467 -33.497 1.00 98.25 273 ILE A C 1
ATOM 2138 O O . ILE A 1 273 ? 9.545 -27.920 -34.319 1.00 98.25 273 ILE A O 1
ATOM 2142 N N . SER A 1 274 ? 9.009 -27.469 -32.193 1.00 97.75 274 SER A N 1
ATOM 2143 C CA . SER A 1 274 ? 10.122 -28.178 -31.560 1.00 97.75 274 SER A CA 1
ATOM 2144 C C . SER A 1 274 ? 9.611 -29.097 -30.448 1.00 97.75 274 SER A C 1
ATOM 2146 O O . SER A 1 274 ? 8.492 -28.939 -29.963 1.00 97.75 274 SER A O 1
ATOM 2148 N N . GLN A 1 275 ? 10.410 -30.089 -30.052 1.00 96.94 275 GLN A N 1
ATOM 2149 C CA . GLN A 1 275 ? 10.035 -31.034 -28.998 1.00 96.94 275 GLN A CA 1
ATOM 2150 C C . GLN A 1 275 ? 11.192 -31.266 -28.026 1.00 96.94 275 GLN A C 1
ATOM 2152 O O . GLN A 1 275 ? 12.329 -31.504 -28.437 1.00 96.94 275 GLN A O 1
ATOM 2157 N N . PHE A 1 276 ? 10.891 -31.276 -26.730 1.00 95.00 276 PHE A N 1
ATOM 2158 C CA . PHE A 1 276 ? 11.803 -31.777 -25.710 1.00 95.00 276 PHE A CA 1
ATOM 2159 C C . PHE A 1 276 ? 11.804 -33.319 -25.679 1.00 95.00 276 PHE A C 1
ATOM 2161 O O . PHE A 1 276 ? 10.739 -33.940 -25.758 1.00 95.00 276 PHE A O 1
ATOM 2168 N N . PRO A 1 277 ? 12.962 -33.984 -25.520 1.00 92.69 277 PRO A N 1
ATOM 2169 C CA . PRO A 1 277 ? 14.324 -33.437 -25.501 1.00 92.69 277 PRO A CA 1
ATOM 2170 C C . PRO A 1 277 ? 15.015 -33.439 -26.879 1.00 92.69 277 PRO A C 1
ATOM 2172 O O . PRO A 1 277 ? 16.200 -33.142 -26.979 1.00 92.69 277 PRO A O 1
ATOM 2175 N N . VAL A 1 278 ? 14.318 -33.849 -27.943 1.00 91.69 278 VAL A N 1
ATOM 2176 C CA . VAL A 1 278 ? 14.935 -34.183 -29.241 1.00 91.69 278 VAL A CA 1
ATOM 2177 C C . VAL A 1 278 ? 15.385 -32.967 -30.050 1.00 91.69 278 VAL A C 1
ATOM 2179 O O . VAL A 1 278 ? 16.322 -33.073 -30.832 1.00 91.69 278 VAL A O 1
ATOM 2182 N N . CYS A 1 279 ? 14.748 -31.814 -29.864 1.00 92.75 279 CYS A N 1
ATOM 2183 C CA . CYS A 1 279 ? 15.119 -30.553 -30.506 1.00 92.75 279 CYS A CA 1
ATOM 2184 C C . CYS A 1 279 ? 15.901 -29.628 -29.563 1.00 92.75 279 CYS A C 1
ATOM 2186 O O . CYS A 1 279 ? 16.376 -28.589 -29.997 1.00 92.75 279 CYS A O 1
ATOM 2188 N N . GLY A 1 280 ? 16.020 -29.957 -28.278 1.00 91.88 280 GLY A N 1
ATOM 2189 C CA . GLY A 1 280 ? 16.670 -29.100 -27.292 1.00 91.88 280 GLY A CA 1
ATOM 2190 C C . GLY A 1 280 ? 16.382 -29.536 -25.863 1.00 91.88 280 GLY A C 1
ATOM 2191 O O . GLY A 1 280 ? 15.406 -30.238 -25.592 1.00 91.88 280 GLY A O 1
ATOM 2192 N N . HIS A 1 281 ? 17.239 -29.100 -24.946 1.00 91.50 281 HIS A N 1
ATOM 2193 C CA . HIS A 1 281 ? 17.174 -29.423 -23.522 1.00 91.50 281 HIS A CA 1
ATOM 2194 C C . HIS A 1 281 ? 16.857 -28.215 -22.632 1.00 91.50 281 HIS A C 1
ATOM 2196 O O . HIS A 1 281 ? 16.593 -28.396 -21.442 1.00 91.50 281 HIS A O 1
ATOM 2202 N N . THR A 1 282 ? 16.873 -27.006 -23.196 1.00 93.12 282 THR A N 1
ATOM 2203 C CA . THR A 1 282 ? 16.577 -25.747 -22.498 1.00 93.12 282 THR A CA 1
ATOM 2204 C C . THR A 1 282 ? 15.446 -24.982 -23.186 1.00 93.12 282 THR A C 1
ATOM 2206 O O . THR A 1 282 ? 15.179 -25.182 -24.374 1.00 93.12 282 THR A O 1
ATOM 2209 N N . ALA A 1 283 ? 14.795 -24.066 -22.459 1.00 92.56 283 ALA A N 1
ATOM 2210 C CA . ALA A 1 283 ? 13.721 -23.229 -23.001 1.00 92.56 283 ALA A CA 1
ATOM 2211 C C . ALA A 1 283 ? 14.202 -22.409 -24.207 1.00 92.56 283 ALA A C 1
ATOM 2213 O O . ALA A 1 283 ? 13.523 -22.338 -25.233 1.00 92.56 283 ALA A O 1
ATOM 2214 N N . ALA A 1 284 ? 15.408 -21.841 -24.105 1.00 92.56 284 ALA A N 1
ATOM 2215 C CA . ALA A 1 284 ? 16.027 -21.053 -25.163 1.00 92.56 284 ALA A CA 1
ATOM 2216 C C . ALA A 1 284 ? 16.294 -21.885 -26.428 1.00 92.56 284 ALA A C 1
ATOM 2218 O O . ALA A 1 284 ? 16.006 -21.424 -27.531 1.00 92.56 284 ALA A O 1
ATOM 2219 N N . GLU A 1 285 ? 16.797 -23.116 -26.286 1.00 93.69 285 GLU A N 1
ATOM 2220 C CA . GLU A 1 285 ? 17.022 -24.023 -27.419 1.00 93.69 285 GLU A CA 1
ATOM 2221 C C . GLU A 1 285 ? 15.711 -24.406 -28.107 1.00 93.69 285 GLU A C 1
ATOM 2223 O O . GLU A 1 285 ? 15.600 -24.264 -29.323 1.00 93.69 285 GLU A O 1
ATOM 2228 N N . LEU A 1 286 ? 14.701 -24.834 -27.342 1.00 95.31 286 LEU A N 1
ATOM 2229 C CA . LEU A 1 286 ? 13.403 -25.241 -27.889 1.00 95.31 286 LEU A CA 1
ATOM 2230 C C . LEU A 1 286 ? 12.700 -24.085 -28.605 1.00 95.31 286 LEU A C 1
ATOM 2232 O O . LEU A 1 286 ? 12.203 -24.265 -29.718 1.00 95.31 286 LEU A O 1
ATOM 2236 N N . THR A 1 287 ? 12.708 -22.895 -28.003 1.00 95.44 287 THR A N 1
ATOM 2237 C CA . THR A 1 287 ? 12.117 -21.684 -28.590 1.00 95.44 287 THR A CA 1
ATOM 2238 C C . THR A 1 287 ? 12.855 -21.296 -29.869 1.00 95.44 287 THR A C 1
ATOM 2240 O O . THR A 1 287 ? 12.227 -21.099 -30.905 1.00 95.44 287 THR A O 1
ATOM 2243 N N . LYS A 1 288 ? 14.196 -21.274 -29.845 1.00 94.81 288 LYS A N 1
ATOM 2244 C CA . LYS A 1 288 ? 15.024 -20.971 -31.023 1.00 94.81 288 LYS A CA 1
ATOM 2245 C C . LYS A 1 288 ? 14.779 -21.953 -32.170 1.00 94.81 288 LYS A C 1
ATOM 2247 O O . LYS A 1 288 ? 14.730 -21.546 -33.326 1.00 94.81 288 LYS A O 1
ATOM 2252 N N . GLN A 1 289 ? 14.627 -23.237 -31.869 1.00 95.94 289 GLN A N 1
ATOM 2253 C CA . GLN A 1 289 ? 14.389 -24.270 -32.875 1.00 95.94 289 GLN A CA 1
ATOM 2254 C C . GLN A 1 289 ? 12.985 -24.185 -33.487 1.00 95.94 289 GLN A C 1
ATOM 2256 O O . GLN A 1 289 ? 12.835 -24.321 -34.703 1.00 95.94 289 GLN A O 1
ATOM 2261 N N . ALA A 1 290 ? 11.963 -23.903 -32.673 1.00 96.50 290 ALA A N 1
ATOM 2262 C CA . ALA A 1 290 ? 10.613 -23.648 -33.170 1.00 96.50 290 ALA A CA 1
ATOM 2263 C C . ALA A 1 290 ? 10.569 -22.380 -34.043 1.00 96.50 290 ALA A C 1
ATOM 2265 O O . ALA A 1 290 ? 9.987 -22.406 -35.125 1.00 96.50 290 ALA A O 1
ATOM 2266 N N . ASP A 1 291 ? 11.259 -21.313 -33.638 1.00 96.00 291 ASP A N 1
ATOM 2267 C CA . ASP A 1 291 ? 11.369 -20.063 -34.400 1.00 96.00 291 ASP A CA 1
ATOM 2268 C C . ASP A 1 291 ? 12.071 -20.268 -35.756 1.00 96.00 291 ASP A C 1
ATOM 2270 O O . ASP A 1 291 ? 11.572 -19.869 -36.807 1.00 96.00 291 ASP A O 1
ATOM 2274 N N . GLN A 1 292 ? 13.179 -21.016 -35.784 1.00 96.19 292 GLN A N 1
ATOM 2275 C CA . GLN A 1 292 ? 13.854 -21.386 -37.034 1.00 96.19 292 GLN A CA 1
ATOM 2276 C C . GLN A 1 292 ? 12.967 -22.230 -37.961 1.00 96.19 292 GLN A C 1
ATOM 2278 O O . GLN A 1 292 ? 13.033 -22.100 -39.189 1.00 96.19 292 GLN A O 1
ATOM 2283 N N . ALA A 1 293 ? 12.134 -23.114 -37.407 1.00 96.81 293 ALA A N 1
ATOM 2284 C CA . ALA A 1 293 ? 11.152 -23.861 -38.184 1.00 96.81 293 ALA A CA 1
ATOM 2285 C C . ALA A 1 293 ? 10.049 -22.944 -38.744 1.00 96.81 293 ALA A C 1
ATOM 2287 O O . ALA A 1 293 ? 9.719 -23.055 -39.927 1.00 96.81 293 ALA A O 1
ATOM 2288 N N . LEU A 1 294 ? 9.551 -21.990 -37.953 1.00 97.31 294 LEU A N 1
ATOM 2289 C CA . LEU A 1 294 ? 8.585 -20.982 -38.393 1.00 97.31 294 LEU A CA 1
ATOM 2290 C C . LEU A 1 294 ? 9.158 -20.108 -39.517 1.00 97.31 294 LEU A C 1
ATOM 2292 O O . LEU A 1 294 ? 8.516 -19.923 -40.552 1.00 97.31 294 LEU A O 1
ATOM 2296 N N . TYR A 1 295 ? 10.390 -19.629 -39.365 1.00 95.25 295 TYR A N 1
ATOM 2297 C CA . TYR A 1 295 ? 11.070 -18.855 -40.397 1.00 95.25 295 TYR A CA 1
ATOM 2298 C C . TYR A 1 295 ? 11.185 -19.646 -41.710 1.00 95.25 295 TYR A C 1
ATOM 2300 O O . TYR A 1 295 ? 10.880 -19.127 -42.786 1.00 95.25 295 TYR A O 1
ATOM 2308 N N . ARG A 1 296 ? 11.535 -20.941 -41.647 1.00 96.69 296 ARG A N 1
ATOM 2309 C CA . ARG A 1 296 ? 11.528 -21.825 -42.828 1.00 96.69 296 ARG A CA 1
ATOM 2310 C C . ARG A 1 296 ? 10.129 -21.959 -43.434 1.00 96.69 296 ARG A C 1
ATOM 2312 O O . ARG A 1 296 ? 10.000 -21.892 -44.655 1.00 96.69 296 ARG A O 1
ATOM 2319 N N . ALA A 1 297 ? 9.080 -22.089 -42.620 1.00 95.81 297 ALA A N 1
ATOM 2320 C CA . ALA A 1 297 ? 7.702 -22.110 -43.114 1.00 95.81 297 ALA A CA 1
ATOM 2321 C C . ALA A 1 297 ? 7.376 -20.834 -43.911 1.00 95.81 297 ALA A C 1
ATOM 2323 O O . ALA A 1 297 ? 6.814 -20.914 -45.006 1.00 95.81 297 ALA A O 1
ATOM 2324 N N . GLN A 1 298 ? 7.814 -19.673 -43.418 1.00 93.06 298 GLN A N 1
ATOM 2325 C CA . GLN A 1 298 ? 7.593 -18.383 -44.066 1.00 93.06 298 GLN A CA 1
ATOM 2326 C C . GLN A 1 298 ? 8.376 -18.212 -45.379 1.00 93.06 298 GLN A C 1
ATOM 2328 O O . GLN A 1 298 ? 7.849 -17.635 -46.332 1.00 93.06 298 GLN A O 1
ATOM 2333 N N . GLN A 1 299 ? 9.602 -18.737 -45.463 1.00 93.62 299 GLN A N 1
ATOM 2334 C CA . GLN A 1 299 ? 10.439 -18.646 -46.668 1.00 93.62 299 GLN A CA 1
ATOM 2335 C C . GLN A 1 299 ? 9.958 -19.554 -47.807 1.00 93.62 299 GLN A C 1
ATOM 2337 O O . GLN A 1 299 ? 10.029 -19.175 -48.972 1.00 93.62 299 GLN A O 1
ATOM 2342 N N . VAL A 1 300 ? 9.426 -20.740 -47.495 1.00 92.31 300 VAL A N 1
ATOM 2343 C CA . VAL A 1 300 ? 9.029 -21.733 -48.518 1.00 92.31 300 VAL A CA 1
ATOM 2344 C C . VAL A 1 300 ? 7.583 -21.515 -49.008 1.00 92.31 300 VAL A C 1
ATOM 2346 O O . VAL A 1 300 ? 7.022 -22.347 -49.719 1.00 92.31 300 VAL A O 1
ATOM 2349 N N . GLY A 1 301 ? 6.970 -20.376 -48.665 1.00 90.31 301 GLY A N 1
ATOM 2350 C CA . GLY A 1 301 ? 5.669 -19.951 -49.193 1.00 90.31 301 GLY A CA 1
ATOM 2351 C C . GLY A 1 301 ? 4.537 -19.855 -48.171 1.00 90.31 301 GLY A C 1
ATOM 2352 O O . GLY A 1 301 ? 3.390 -19.771 -48.599 1.00 90.31 301 GLY A O 1
ATOM 2353 N N . ARG A 1 302 ? 4.838 -19.837 -46.860 1.00 96.31 302 ARG A N 1
ATOM 2354 C CA . ARG A 1 302 ? 3.871 -19.597 -45.767 1.00 96.31 302 ARG A CA 1
ATOM 2355 C C . ARG A 1 302 ? 2.739 -20.634 -45.698 1.00 96.31 302 ARG A C 1
ATOM 2357 O O . ARG A 1 302 ? 2.827 -21.674 -46.360 1.00 96.31 302 ARG A O 1
ATOM 2364 N N . ASN A 1 303 ? 1.734 -20.387 -44.853 1.00 96.88 303 ASN A N 1
ATOM 2365 C CA . ASN A 1 303 ? 0.544 -21.215 -44.668 1.00 96.88 303 ASN A CA 1
ATOM 2366 C C . ASN A 1 303 ? 0.863 -22.709 -44.479 1.00 96.88 303 ASN A C 1
ATOM 2368 O O . ASN A 1 303 ? 0.338 -23.566 -45.191 1.00 96.88 303 ASN A O 1
ATOM 2372 N N . ARG A 1 304 ? 1.788 -23.029 -43.567 1.00 97.69 304 ARG A N 1
ATOM 2373 C CA . ARG A 1 304 ? 2.236 -24.411 -43.338 1.00 97.69 304 ARG A CA 1
ATOM 2374 C C . ARG A 1 304 ? 2.850 -24.627 -41.966 1.00 97.69 304 ARG A C 1
ATOM 2376 O O . ARG A 1 304 ? 3.298 -23.684 -41.315 1.00 97.69 304 ARG A O 1
ATOM 2383 N N . VAL A 1 305 ? 2.938 -25.898 -41.601 1.00 97.94 305 VAL A N 1
ATOM 2384 C CA . VAL A 1 305 ? 3.632 -26.383 -40.410 1.00 97.94 305 VAL A CA 1
ATOM 2385 C C . VAL A 1 305 ? 5.013 -26.919 -40.799 1.00 97.94 305 VAL A C 1
ATOM 2387 O O . VAL A 1 305 ? 5.140 -27.673 -41.762 1.00 97.94 305 VAL A O 1
ATOM 2390 N N . MET A 1 306 ? 6.052 -26.543 -40.054 1.00 97.50 306 MET A N 1
ATOM 2391 C CA . MET A 1 306 ? 7.422 -27.040 -40.212 1.00 97.50 306 MET A CA 1
ATOM 2392 C C . MET A 1 306 ? 7.955 -27.579 -38.884 1.00 97.50 306 MET A C 1
ATOM 2394 O O . MET A 1 306 ? 7.760 -26.972 -37.833 1.00 97.50 306 MET A O 1
ATOM 2398 N N . LEU A 1 307 ? 8.669 -28.703 -38.936 1.00 96.50 307 LEU A N 1
ATOM 2399 C CA . LEU A 1 307 ? 9.318 -29.298 -37.766 1.00 96.50 307 LEU A CA 1
ATOM 2400 C C . LEU A 1 307 ? 10.764 -28.799 -37.633 1.00 96.50 307 LEU A C 1
ATOM 2402 O O . LEU A 1 307 ? 11.477 -28.620 -38.627 1.00 96.50 307 LEU A O 1
ATOM 2406 N N . ALA A 1 308 ? 11.204 -28.583 -36.399 1.00 93.75 308 ALA A N 1
ATOM 2407 C CA . ALA A 1 308 ? 12.592 -28.325 -36.050 1.00 93.75 308 ALA A CA 1
ATOM 2408 C C . ALA A 1 308 ? 13.481 -29.539 -36.343 1.00 93.75 308 ALA A C 1
ATOM 2410 O O . ALA A 1 308 ? 13.016 -30.676 -36.436 1.00 93.75 308 ALA A O 1
ATOM 2411 N N . GLU A 1 309 ? 14.779 -29.290 -36.495 1.00 87.88 309 GLU A N 1
ATOM 2412 C CA . GLU A 1 309 ? 15.748 -30.366 -36.684 1.00 87.88 309 GLU A CA 1
ATOM 2413 C C . GLU A 1 309 ? 15.973 -31.121 -35.365 1.00 87.88 309 GLU A C 1
ATOM 2415 O O . GLU A 1 309 ? 16.000 -30.533 -34.282 1.00 87.88 309 GLU A O 1
ATOM 2420 N N . ILE A 1 310 ? 16.108 -32.446 -35.453 1.00 85.94 310 ILE A N 1
ATOM 2421 C CA . ILE A 1 310 ? 16.430 -33.289 -34.299 1.00 85.94 310 ILE A CA 1
ATOM 2422 C C . ILE A 1 310 ? 17.926 -33.145 -34.014 1.00 85.94 310 ILE A C 1
ATOM 2424 O O . ILE A 1 310 ? 18.763 -33.490 -34.850 1.00 85.94 310 ILE A O 1
ATOM 2428 N N . ILE A 1 311 ? 18.263 -32.678 -32.816 1.00 79.75 311 ILE A N 1
ATOM 2429 C CA . ILE A 1 311 ? 19.638 -32.595 -32.334 1.00 79.75 311 ILE A CA 1
ATOM 2430 C C . ILE A 1 311 ? 20.023 -33.990 -31.832 1.00 79.75 311 ILE A C 1
ATOM 2432 O O . ILE A 1 311 ? 19.705 -34.391 -30.712 1.00 79.75 311 ILE A O 1
ATOM 2436 N N . ALA A 1 312 ? 20.685 -34.779 -32.680 1.00 62.00 312 ALA A N 1
ATOM 2437 C CA . ALA A 1 312 ? 21.214 -36.070 -32.260 1.00 62.00 312 ALA A CA 1
ATOM 2438 C C . ALA A 1 312 ? 22.295 -35.871 -31.183 1.00 62.00 312 ALA A C 1
ATOM 2440 O O . ALA A 1 312 ? 23.241 -35.105 -31.362 1.00 62.00 312 ALA A O 1
ATOM 2441 N N . LYS A 1 313 ? 22.176 -36.598 -30.066 1.00 46.56 313 LYS A N 1
ATOM 2442 C CA . LYS A 1 313 ? 23.195 -36.652 -29.012 1.00 46.56 313 LYS A CA 1
ATOM 2443 C C . LYS A 1 313 ? 24.464 -37.275 -29.607 1.00 46.56 313 LYS A C 1
ATOM 2445 O O . LYS A 1 313 ? 24.530 -38.496 -29.759 1.00 46.56 313 LYS A O 1
ATOM 2450 N N . GLU A 1 314 ? 25.458 -36.464 -29.966 1.00 40.50 314 GLU A N 1
ATOM 2451 C CA . GLU A 1 314 ? 26.768 -36.967 -30.385 1.00 40.50 314 GLU A CA 1
ATOM 2452 C C . GLU A 1 314 ? 27.367 -37.814 -29.253 1.00 40.50 314 GLU A C 1
ATOM 2454 O O . GLU A 1 314 ? 27.864 -37.316 -28.240 1.00 40.50 314 GLU A O 1
ATOM 2459 N N . LYS A 1 315 ? 27.328 -39.140 -29.425 1.00 37.72 315 LYS A N 1
ATOM 2460 C CA . LYS A 1 315 ? 28.219 -40.046 -28.707 1.00 37.72 315 LYS A CA 1
ATOM 2461 C C . LYS A 1 315 ? 29.638 -39.710 -29.156 1.00 37.72 315 LYS A C 1
ATOM 2463 O O . LYS A 1 315 ? 30.039 -40.074 -30.259 1.00 37.72 315 LYS A O 1
ATOM 2468 N N . ARG A 1 316 ? 30.410 -39.056 -28.284 1.00 42.31 316 ARG A N 1
ATOM 2469 C CA . ARG A 1 316 ? 31.876 -39.041 -28.369 1.00 42.31 316 ARG A CA 1
ATOM 2470 C C . ARG A 1 316 ? 32.378 -40.488 -28.312 1.00 42.31 316 ARG A C 1
ATOM 2472 O O . ARG A 1 316 ? 32.595 -41.030 -27.233 1.00 42.31 316 ARG A O 1
ATOM 2479 N N . ASN A 1 317 ? 32.541 -41.111 -29.475 1.00 30.33 317 ASN A N 1
ATOM 2480 C CA . ASN A 1 317 ? 33.185 -42.409 -29.611 1.00 30.33 317 ASN A CA 1
ATOM 2481 C C . ASN A 1 317 ? 34.677 -42.202 -29.873 1.00 30.33 317 ASN A C 1
ATOM 2483 O O . ASN A 1 317 ? 35.114 -41.851 -30.967 1.00 30.33 317 ASN A O 1
ATOM 2487 N N . LEU A 1 318 ? 35.439 -42.431 -28.809 1.00 38.75 318 LEU A N 1
ATOM 2488 C CA . LEU A 1 318 ? 36.871 -42.677 -28.815 1.00 38.75 318 LEU A CA 1
ATOM 2489 C C . LEU A 1 318 ? 37.149 -44.066 -29.444 1.00 38.75 318 LEU A C 1
ATOM 2491 O O . LEU A 1 318 ? 36.500 -45.041 -29.073 1.00 38.75 318 LEU A O 1
ATOM 2495 N N . PHE A 1 319 ? 38.180 -44.134 -30.301 1.00 37.19 319 PHE A N 1
ATOM 2496 C CA . PHE A 1 319 ? 38.956 -45.314 -30.754 1.00 37.19 319 PHE A CA 1
ATOM 2497 C C . PHE A 1 319 ? 38.443 -46.249 -31.881 1.00 37.19 319 PHE A C 1
ATOM 2499 O O . PHE A 1 319 ? 37.599 -47.110 -31.650 1.00 37.19 319 PHE A O 1
ATOM 2506 N N . LYS A 1 320 ? 39.128 -46.213 -33.051 1.00 35.50 320 LYS A N 1
ATOM 2507 C CA . LYS A 1 320 ? 40.146 -47.181 -33.591 1.00 35.50 320 LYS A CA 1
ATOM 2508 C C . LYS A 1 320 ? 40.304 -47.042 -35.140 1.00 35.50 320 LYS A C 1
ATOM 2510 O O . LYS A 1 320 ? 39.368 -46.572 -35.771 1.00 35.50 320 LYS A O 1
ATOM 2515 N N . PRO A 1 321 ? 41.363 -47.575 -35.800 1.00 48.88 321 PRO A N 1
ATOM 2516 C CA . PRO A 1 321 ? 42.790 -47.502 -35.459 1.00 48.88 321 PRO A CA 1
ATOM 2517 C C . PRO A 1 321 ? 43.744 -47.271 -36.674 1.00 48.88 321 PRO A C 1
ATOM 2519 O O . PRO A 1 321 ? 43.430 -47.555 -37.824 1.00 48.88 321 PRO A O 1
ATOM 2522 N N . LEU A 1 322 ? 44.955 -46.796 -36.354 1.00 47.97 322 LEU A N 1
ATOM 2523 C CA . LEU A 1 322 ? 46.269 -47.137 -36.933 1.00 47.97 322 LEU A CA 1
ATOM 2524 C C . LEU A 1 322 ? 46.346 -47.692 -38.379 1.00 47.97 322 LEU A C 1
ATOM 2526 O O . LEU A 1 322 ? 46.530 -48.890 -38.540 1.00 47.97 322 LEU A O 1
ATOM 2530 N N . VAL A 1 323 ? 46.385 -46.835 -39.405 1.00 46.50 323 VAL A N 1
ATOM 2531 C CA . VAL A 1 323 ? 47.192 -47.078 -40.637 1.00 46.50 323 VAL A CA 1
ATOM 2532 C C . VAL A 1 323 ? 47.697 -45.746 -41.228 1.00 46.50 323 VAL A C 1
ATOM 2534 O O . VAL A 1 323 ? 48.795 -45.668 -41.766 1.00 46.50 323 VAL A O 1
ATOM 2537 N N . THR A 1 324 ? 46.966 -44.646 -41.032 1.00 51.44 324 THR A N 1
ATOM 2538 C CA . THR A 1 324 ? 47.247 -43.326 -41.636 1.00 51.44 324 THR A CA 1
ATOM 2539 C C . THR A 1 324 ? 48.303 -42.477 -40.908 1.00 51.44 324 THR A C 1
ATOM 2541 O O . THR A 1 324 ? 48.832 -41.526 -41.478 1.00 51.44 324 THR A O 1
ATOM 2544 N N . ILE A 1 325 ? 48.650 -42.822 -39.662 1.00 54.19 325 ILE A N 1
ATOM 2545 C CA . ILE A 1 325 ? 49.557 -42.029 -38.805 1.00 54.19 325 ILE A CA 1
ATOM 2546 C C . ILE A 1 325 ? 51.037 -42.217 -39.188 1.00 54.19 325 ILE A C 1
ATOM 2548 O O . ILE A 1 325 ? 51.839 -41.306 -39.001 1.00 54.19 325 ILE A O 1
ATOM 2552 N N . LEU A 1 326 ? 51.414 -43.349 -39.793 1.00 51.06 326 LEU A N 1
ATOM 2553 C CA . LEU A 1 326 ? 52.820 -43.638 -40.105 1.00 51.06 326 LEU A CA 1
ATOM 2554 C C . LEU A 1 326 ? 53.339 -42.867 -41.337 1.00 51.06 326 LEU A C 1
ATOM 2556 O O . LEU A 1 326 ? 54.526 -42.576 -41.424 1.00 51.06 326 LEU A O 1
ATOM 2560 N N . ILE A 1 327 ? 52.450 -42.483 -42.261 1.00 55.41 327 ILE A N 1
ATOM 2561 C CA . ILE A 1 327 ? 52.813 -41.756 -43.492 1.00 55.41 327 ILE A CA 1
ATOM 2562 C C . ILE A 1 327 ? 52.895 -40.239 -43.237 1.00 55.41 327 ILE A C 1
ATOM 2564 O O . ILE A 1 327 ? 53.775 -39.567 -43.771 1.00 55.41 327 ILE A O 1
ATOM 2568 N N . PHE A 1 328 ? 52.047 -39.699 -42.352 1.00 56.12 328 PHE A N 1
ATOM 2569 C CA . PHE A 1 328 ? 52.070 -38.275 -41.987 1.00 56.12 328 PHE A CA 1
ATOM 2570 C C . PHE A 1 328 ? 53.268 -37.893 -41.105 1.00 56.12 328 PHE A C 1
ATOM 2572 O O . PHE A 1 328 ? 53.745 -36.762 -41.177 1.00 56.12 328 PHE A O 1
ATOM 2579 N N . LEU A 1 329 ? 53.798 -38.831 -40.312 1.00 56.62 329 LEU A N 1
ATOM 2580 C CA . LEU A 1 329 ? 54.907 -38.564 -39.392 1.00 56.62 329 LEU A CA 1
ATOM 2581 C C . LEU A 1 329 ? 56.236 -38.298 -40.124 1.00 56.62 329 LEU A C 1
ATOM 2583 O O . LEU A 1 329 ? 57.048 -37.508 -39.655 1.00 56.62 329 LEU A O 1
ATOM 2587 N N . VAL A 1 330 ? 56.436 -38.885 -41.308 1.00 60.66 330 VAL A N 1
ATOM 2588 C CA . VAL A 1 330 ? 57.646 -38.671 -42.125 1.00 60.66 330 VAL A CA 1
ATOM 2589 C C . VAL A 1 330 ? 57.595 -37.327 -42.865 1.00 60.66 330 VAL A C 1
ATOM 2591 O O . VAL A 1 330 ? 58.610 -36.643 -42.981 1.00 60.66 330 VAL A O 1
ATOM 2594 N N . VAL A 1 331 ? 56.405 -36.892 -43.289 1.00 62.09 331 VAL A N 1
ATOM 2595 C CA . VAL A 1 331 ? 56.190 -35.587 -43.942 1.00 62.09 331 VAL A CA 1
ATOM 2596 C C . VAL A 1 331 ? 56.226 -34.438 -42.925 1.00 62.09 331 VAL A C 1
ATOM 2598 O O . VAL A 1 331 ? 56.781 -33.377 -43.208 1.00 62.09 331 VAL A O 1
ATOM 2601 N N . ALA A 1 332 ? 55.716 -34.662 -41.710 1.00 59.31 332 ALA A N 1
ATOM 2602 C CA . ALA A 1 332 ? 55.735 -33.679 -40.631 1.00 59.31 332 ALA A CA 1
ATOM 2603 C C . ALA A 1 332 ? 57.157 -33.347 -40.148 1.00 59.31 332 ALA A C 1
ATOM 2605 O O . ALA A 1 332 ? 57.427 -32.192 -39.842 1.00 59.31 332 ALA A O 1
ATOM 2606 N N . VAL A 1 333 ? 58.085 -34.311 -40.132 1.00 66.31 333 VAL A N 1
ATOM 2607 C CA . VAL A 1 333 ? 59.478 -34.067 -39.706 1.00 66.31 333 VAL A CA 1
ATOM 2608 C C . VAL A 1 333 ? 60.245 -33.225 -40.734 1.00 66.31 333 VAL A C 1
ATOM 2610 O O . VAL A 1 333 ? 60.989 -32.326 -40.353 1.00 66.31 333 VAL A O 1
ATOM 2613 N N . VAL A 1 334 ? 60.015 -33.435 -42.034 1.00 67.31 334 VAL A N 1
ATOM 2614 C CA . VAL A 1 334 ? 60.664 -32.642 -43.097 1.00 67.31 334 VAL A CA 1
ATOM 2615 C C . VAL A 1 334 ? 60.085 -31.221 -43.174 1.00 67.31 334 VAL A C 1
ATOM 2617 O O . VAL A 1 334 ? 60.839 -30.260 -43.329 1.00 67.31 334 VAL A O 1
ATOM 2620 N N . LEU A 1 335 ? 58.770 -31.059 -42.978 1.00 61.25 335 LEU A N 1
ATOM 2621 C CA . LEU A 1 335 ? 58.128 -29.740 -42.885 1.00 61.25 335 LEU A CA 1
ATOM 2622 C C . LEU A 1 335 ? 58.506 -28.988 -41.602 1.00 61.25 335 LEU A C 1
ATOM 2624 O O . LEU A 1 335 ? 58.695 -27.776 -41.649 1.00 61.25 335 LEU A O 1
ATOM 2628 N N . TYR A 1 336 ? 58.675 -29.684 -40.477 1.00 68.38 336 TYR A N 1
ATOM 2629 C CA . TYR A 1 336 ? 59.069 -29.072 -39.207 1.00 68.38 336 TYR A CA 1
ATOM 2630 C C . TYR A 1 336 ? 60.466 -28.438 -39.284 1.00 68.38 336 TYR A C 1
ATOM 2632 O O . TYR A 1 336 ? 60.635 -27.286 -38.888 1.00 68.38 336 TYR A O 1
ATOM 2640 N N . PHE A 1 337 ? 61.449 -29.125 -39.880 1.00 60.56 337 PHE A N 1
ATOM 2641 C CA . PHE A 1 337 ? 62.789 -28.554 -40.070 1.00 60.56 337 PHE A CA 1
ATOM 2642 C C . PHE A 1 337 ? 62.837 -27.467 -41.159 1.00 60.56 337 PHE A C 1
ATOM 2644 O O . PHE A 1 337 ? 63.573 -26.493 -41.005 1.00 60.56 337 PHE A O 1
ATOM 2651 N N . GLY A 1 338 ? 62.017 -27.569 -42.213 1.00 65.81 338 GLY A N 1
ATOM 2652 C CA . GLY A 1 338 ? 61.914 -26.530 -43.247 1.00 65.81 338 GLY A CA 1
ATOM 2653 C C . GLY A 1 338 ? 61.274 -25.226 -42.751 1.00 65.81 338 GLY A C 1
ATOM 2654 O O . GLY A 1 338 ? 61.743 -24.139 -43.083 1.00 65.81 338 GLY A O 1
ATOM 2655 N N . VAL A 1 339 ? 60.242 -25.319 -41.908 1.00 64.06 339 VAL A N 1
ATOM 2656 C CA . VAL A 1 339 ? 59.551 -24.153 -41.329 1.00 64.06 339 VAL A CA 1
ATOM 2657 C C . VAL A 1 339 ? 60.349 -23.544 -40.172 1.00 64.06 339 VAL A C 1
ATOM 2659 O O . VAL A 1 339 ? 60.399 -22.320 -40.052 1.00 64.06 339 VAL A O 1
ATOM 2662 N N . SER A 1 340 ? 61.040 -24.360 -39.365 1.00 60.44 340 SER A N 1
ATOM 2663 C CA . SER A 1 340 ? 61.915 -23.861 -38.293 1.00 60.44 340 SER A CA 1
ATOM 2664 C C . SER A 1 340 ? 63.065 -23.003 -38.834 1.00 60.44 340 SER A C 1
ATOM 2666 O O . SER A 1 340 ? 63.395 -21.993 -38.226 1.00 60.44 340 SER A O 1
ATOM 2668 N N . PHE A 1 341 ? 63.632 -23.348 -39.997 1.00 54.88 341 PHE A N 1
ATOM 2669 C CA . PHE A 1 341 ? 64.722 -22.584 -40.618 1.00 54.88 341 PHE A CA 1
ATOM 2670 C C . PHE A 1 341 ? 64.238 -21.316 -41.352 1.00 54.88 341 PHE A C 1
ATOM 2672 O O . PHE A 1 341 ? 64.970 -20.333 -41.441 1.00 54.88 341 PHE A O 1
ATOM 2679 N N . TYR A 1 342 ? 62.991 -21.298 -41.841 1.00 59.47 342 TYR A N 1
ATOM 2680 C CA . TYR A 1 342 ? 62.397 -20.117 -42.488 1.00 59.47 342 TYR A CA 1
ATOM 2681 C C . TYR A 1 342 ? 61.916 -19.065 -41.471 1.00 59.47 342 TYR A C 1
ATOM 2683 O O . TYR A 1 342 ? 62.064 -17.865 -41.698 1.00 59.47 342 TYR A O 1
ATOM 2691 N N . ASN A 1 343 ? 61.400 -19.500 -40.315 1.00 56.06 343 ASN A N 1
ATOM 2692 C CA . ASN A 1 343 ? 60.911 -18.596 -39.267 1.00 56.06 343 ASN A CA 1
ATOM 2693 C C . ASN A 1 343 ? 62.036 -17.894 -38.485 1.00 56.06 343 ASN A C 1
ATOM 2695 O O . ASN A 1 343 ? 61.812 -16.819 -37.928 1.00 56.06 343 ASN A O 1
ATOM 2699 N N . GLU A 1 344 ? 63.250 -18.447 -38.482 1.00 50.56 344 GLU A N 1
ATOM 2700 C CA . GLU A 1 344 ? 64.405 -17.859 -37.791 1.00 50.56 344 GLU A CA 1
ATOM 2701 C C . GLU A 1 344 ? 65.074 -16.721 -38.593 1.00 50.56 344 GLU A C 1
ATOM 2703 O O . GLU A 1 344 ? 65.838 -15.938 -38.035 1.00 50.56 344 GLU A O 1
ATOM 2708 N N . LEU A 1 345 ? 64.718 -16.540 -39.877 1.00 52.34 345 LEU A N 1
ATOM 2709 C CA . LEU A 1 345 ? 65.268 -15.480 -40.739 1.00 52.34 345 LEU A CA 1
ATOM 2710 C C . LEU A 1 345 ? 64.389 -14.215 -40.873 1.00 52.34 345 LEU A C 1
ATOM 2712 O O . LEU A 1 345 ? 64.837 -13.238 -41.471 1.00 52.34 345 LEU A O 1
ATOM 2716 N N . LEU A 1 346 ? 63.167 -14.191 -40.320 1.00 51.84 346 LEU A N 1
ATOM 2717 C CA . LEU A 1 346 ? 62.237 -13.041 -40.408 1.00 51.84 346 LEU A CA 1
ATOM 2718 C C . LEU A 1 346 ? 61.817 -12.443 -39.051 1.00 51.84 346 LEU A C 1
ATOM 2720 O O . LEU A 1 346 ? 61.146 -11.410 -39.007 1.00 51.84 346 LEU A O 1
ATOM 2724 N N . SER A 1 347 ? 62.237 -13.028 -37.928 1.00 49.06 347 SER A N 1
ATOM 2725 C CA . SER A 1 347 ? 61.896 -12.528 -36.591 1.00 49.06 347 SER A CA 1
ATOM 2726 C C . SER A 1 347 ? 62.805 -11.373 -36.152 1.00 49.06 347 SER A C 1
ATOM 2728 O O . SER A 1 347 ? 63.663 -11.537 -35.286 1.00 49.06 347 SER A O 1
ATOM 2730 N N . ASN A 1 348 ? 62.599 -10.185 -36.727 1.00 44.97 348 ASN A N 1
ATOM 2731 C CA . ASN A 1 348 ? 62.877 -8.921 -36.031 1.00 44.97 348 ASN A CA 1
ATOM 2732 C C . ASN A 1 348 ? 62.171 -7.706 -36.662 1.00 44.97 348 ASN A C 1
ATOM 2734 O O . ASN A 1 348 ? 62.745 -6.627 -36.797 1.00 44.97 348 ASN A O 1
ATOM 2738 N N . GLN A 1 349 ? 60.892 -7.849 -37.014 1.00 48.09 349 GLN A N 1
ATOM 2739 C CA . GLN A 1 349 ? 60.010 -6.689 -37.143 1.00 48.09 349 GLN A CA 1
ATOM 2740 C C . GLN A 1 349 ? 58.976 -6.735 -36.022 1.00 48.09 349 GLN A C 1
ATOM 2742 O O . GLN A 1 349 ? 58.085 -7.580 -36.015 1.00 48.09 349 GLN A O 1
ATOM 2747 N N . LYS A 1 350 ? 59.111 -5.829 -35.046 1.00 52.97 350 LYS A N 1
ATOM 2748 C CA . LYS A 1 350 ? 58.048 -5.546 -34.073 1.00 52.97 350 LYS A CA 1
ATOM 2749 C C . LYS A 1 350 ? 56.784 -5.191 -34.859 1.00 52.97 350 LYS A C 1
ATOM 2751 O O . LYS A 1 350 ? 56.776 -4.184 -35.564 1.00 52.97 350 LYS A O 1
ATOM 2756 N N . LYS A 1 351 ? 55.742 -6.018 -34.768 1.00 60.34 351 LYS A N 1
ATOM 2757 C CA . LYS A 1 351 ? 54.452 -5.759 -35.415 1.00 60.34 351 LYS A CA 1
ATOM 2758 C C . LYS A 1 351 ? 53.822 -4.542 -34.729 1.00 60.34 351 LYS A C 1
ATOM 2760 O O . LYS A 1 351 ? 53.432 -4.626 -33.569 1.00 60.34 351 LYS A O 1
ATOM 2765 N N . GLN A 1 352 ? 53.765 -3.399 -35.412 1.00 65.12 352 GLN A N 1
ATOM 2766 C CA . GLN A 1 352 ? 53.026 -2.236 -34.918 1.00 65.12 352 GLN A CA 1
ATOM 2767 C C . GLN A 1 352 ? 51.526 -2.526 -35.026 1.00 65.12 352 GLN A C 1
ATOM 2769 O O . GLN A 1 352 ? 51.019 -2.783 -36.117 1.00 65.12 352 GLN A O 1
ATOM 2774 N N . LEU A 1 353 ? 50.830 -2.531 -33.888 1.00 81.12 353 LEU A N 1
ATOM 2775 C CA . LEU A 1 353 ? 49.392 -2.774 -33.807 1.00 81.12 353 LEU A CA 1
ATOM 2776 C C . LEU A 1 353 ? 48.679 -1.420 -33.779 1.00 81.12 353 LEU A C 1
ATOM 2778 O O . LEU A 1 353 ? 48.540 -0.823 -32.714 1.00 81.12 353 LEU A O 1
ATOM 2782 N N . ILE A 1 354 ? 48.285 -0.918 -34.949 1.00 85.94 354 ILE A N 1
ATOM 2783 C CA . ILE A 1 354 ? 47.550 0.345 -35.089 1.00 85.94 354 ILE A CA 1
ATOM 2784 C C . ILE A 1 354 ? 46.123 0.019 -35.514 1.00 85.94 354 ILE A C 1
ATOM 2786 O O . ILE A 1 354 ? 45.918 -0.637 -36.534 1.00 85.94 354 ILE A O 1
ATOM 2790 N N . PHE A 1 355 ? 45.147 0.485 -34.738 1.00 88.31 355 PHE A N 1
ATOM 2791 C CA . PHE A 1 355 ? 43.731 0.286 -35.031 1.00 88.31 355 PHE A CA 1
ATOM 2792 C C . PHE A 1 355 ? 42.996 1.619 -35.046 1.00 88.31 355 PHE A C 1
ATOM 2794 O O . PHE A 1 355 ? 43.094 2.401 -34.099 1.00 88.31 355 PHE A O 1
ATOM 2801 N N . SER A 1 356 ? 42.232 1.853 -36.108 1.00 84.88 356 SER A N 1
ATOM 2802 C CA . SER A 1 356 ? 41.407 3.047 -36.255 1.00 84.88 356 SER A CA 1
ATOM 2803 C C . SER A 1 356 ? 40.070 2.887 -35.539 1.00 84.88 356 SER A C 1
ATOM 2805 O O . SER A 1 356 ? 39.475 1.806 -35.482 1.00 84.88 356 SER A O 1
ATOM 2807 N N . GLY A 1 357 ? 39.578 3.989 -34.997 1.00 86.31 357 GLY A N 1
ATOM 2808 C CA . GLY A 1 357 ? 38.344 4.045 -34.240 1.00 86.31 357 GLY A CA 1
ATOM 2809 C C . GLY A 1 357 ? 37.774 5.450 -34.160 1.00 86.31 357 GLY A C 1
ATOM 2810 O O . GLY A 1 357 ? 38.234 6.384 -34.815 1.00 86.31 357 GLY A O 1
ATOM 2811 N N . THR A 1 358 ? 36.745 5.596 -33.334 1.00 87.75 358 THR A N 1
ATOM 2812 C CA . THR A 1 358 ? 36.082 6.885 -33.110 1.00 87.75 358 THR A CA 1
ATOM 2813 C C . THR A 1 358 ? 36.129 7.257 -31.642 1.00 87.75 358 THR A C 1
ATOM 2815 O O . THR A 1 358 ? 35.814 6.422 -30.788 1.00 87.75 358 THR A O 1
ATOM 2818 N N . VAL A 1 359 ? 36.457 8.514 -31.355 1.00 87.44 359 VAL A N 1
ATOM 2819 C CA . VAL A 1 359 ? 36.337 9.099 -30.018 1.00 87.44 359 VAL A CA 1
ATOM 2820 C C . VAL A 1 359 ? 34.859 9.166 -29.637 1.00 87.44 359 VAL A C 1
ATOM 2822 O O . VAL A 1 359 ? 34.041 9.716 -30.374 1.00 87.44 359 VAL A O 1
ATOM 2825 N N . GLN A 1 360 ? 34.517 8.624 -28.477 1.00 84.38 360 GLN A N 1
ATOM 2826 C CA . GLN A 1 360 ? 33.203 8.705 -27.856 1.00 84.38 360 GLN A CA 1
ATOM 2827 C C . GLN A 1 360 ? 33.340 9.348 -26.474 1.00 84.38 360 GLN A C 1
ATOM 2829 O O . GLN A 1 360 ? 34.354 9.206 -25.788 1.00 84.38 360 GLN A O 1
ATOM 2834 N N . LEU A 1 361 ? 32.309 10.085 -26.074 1.00 81.31 361 LEU A N 1
ATOM 2835 C CA . LEU A 1 361 ? 32.187 10.642 -24.731 1.00 81.31 361 LEU A CA 1
ATOM 2836 C C . LEU A 1 361 ? 31.084 9.908 -23.982 1.00 81.31 361 LEU A C 1
ATOM 2838 O O . LEU A 1 361 ? 30.137 9.410 -24.596 1.00 81.31 361 LEU A O 1
ATOM 2842 N N . HIS A 1 362 ? 31.199 9.855 -22.660 1.00 82.69 362 HIS A N 1
ATOM 2843 C CA . HIS A 1 362 ? 30.096 9.412 -21.824 1.00 82.69 362 HIS A CA 1
ATOM 2844 C C . HIS A 1 362 ? 28.948 10.433 -21.902 1.00 82.69 362 HIS A C 1
ATOM 2846 O O . HIS A 1 362 ? 29.098 11.591 -21.502 1.00 82.69 362 HIS A O 1
ATOM 2852 N N . GLU A 1 363 ? 27.825 10.015 -22.493 1.00 85.56 363 GLU A N 1
ATOM 2853 C CA . GLU A 1 363 ? 26.602 10.812 -22.597 1.00 85.56 363 GLU A CA 1
ATOM 2854 C C . GLU A 1 363 ? 25.659 10.442 -21.452 1.00 85.56 363 GLU A C 1
ATOM 2856 O O . GLU A 1 363 ? 25.229 9.293 -21.340 1.00 85.56 363 GLU A O 1
ATOM 2861 N N . VAL A 1 364 ? 25.297 11.433 -20.638 1.00 88.56 364 VAL A N 1
ATOM 2862 C CA . VAL A 1 364 ? 24.317 11.288 -19.563 1.00 88.56 364 VAL A CA 1
ATOM 2863 C C . VAL A 1 364 ? 23.034 12.005 -19.950 1.00 88.56 364 VAL A C 1
ATOM 2865 O O . VAL A 1 364 ? 23.035 13.179 -20.322 1.00 88.56 364 VAL A O 1
ATOM 2868 N N . GLN A 1 365 ? 21.917 11.292 -19.853 1.00 91.38 365 GLN A N 1
ATOM 2869 C CA . GLN A 1 365 ? 20.591 11.854 -20.074 1.00 91.38 365 GLN A CA 1
ATOM 2870 C C . GLN A 1 365 ? 19.967 12.188 -18.728 1.00 91.38 365 GLN A C 1
ATOM 2872 O O . GLN A 1 365 ? 19.748 11.308 -17.898 1.00 91.38 365 GLN A O 1
ATOM 2877 N N . VAL A 1 366 ? 19.682 13.468 -18.517 1.00 91.00 366 VAL A N 1
ATOM 2878 C CA . VAL A 1 366 ? 19.063 13.954 -17.282 1.00 91.00 366 VAL A CA 1
ATOM 2879 C C . VAL A 1 366 ? 17.591 14.231 -17.528 1.00 91.00 366 VAL A C 1
ATOM 2881 O O . VAL A 1 366 ? 17.230 14.818 -18.545 1.00 91.00 366 VAL A O 1
ATOM 2884 N N . GLY A 1 367 ? 16.734 13.808 -16.606 1.00 88.25 367 GLY A N 1
ATOM 2885 C CA . GLY A 1 367 ? 15.288 14.013 -16.652 1.00 88.25 367 GLY A CA 1
ATOM 2886 C C . GLY A 1 367 ? 14.725 14.233 -15.251 1.00 88.25 367 GLY A C 1
ATOM 2887 O O . GLY A 1 367 ? 15.458 14.141 -14.269 1.00 88.25 367 GLY A O 1
ATOM 2888 N N . SER A 1 368 ? 13.429 14.525 -15.155 1.00 85.38 368 SER A N 1
ATOM 2889 C CA . SER A 1 368 ? 12.728 14.628 -13.866 1.00 85.38 368 SER A CA 1
ATOM 2890 C C . SER A 1 368 ? 11.903 13.377 -13.607 1.00 85.38 368 SER A C 1
ATOM 2892 O O . SER A 1 368 ? 11.226 12.885 -14.510 1.00 85.38 368 SER A O 1
ATOM 2894 N N . LYS A 1 369 ? 11.906 12.887 -12.364 1.00 84.44 369 LYS A N 1
ATOM 2895 C CA . LYS A 1 369 ? 11.052 11.763 -11.948 1.00 84.44 369 LYS A CA 1
ATOM 2896 C C . LYS A 1 369 ? 9.570 12.127 -11.887 1.00 84.44 369 LYS A C 1
ATOM 2898 O O . LYS A 1 369 ? 8.730 11.235 -11.942 1.00 84.44 369 LYS A O 1
ATOM 2903 N N . VAL A 1 370 ? 9.252 13.414 -11.748 1.00 85.69 370 VAL A N 1
ATOM 2904 C CA . VAL A 1 370 ? 7.877 13.915 -11.605 1.00 85.69 370 VAL A CA 1
ATOM 2905 C C . VAL A 1 370 ? 7.375 14.502 -12.925 1.00 85.69 370 VAL A C 1
ATOM 2907 O O . VAL A 1 370 ? 6.234 14.261 -13.312 1.00 85.69 370 VAL A O 1
ATOM 2910 N N . GLY A 1 371 ? 8.243 15.201 -13.663 1.00 86.06 371 GLY A N 1
ATOM 2911 C CA . GLY A 1 371 ? 7.831 15.987 -14.825 1.00 86.06 371 GLY A CA 1
ATOM 2912 C C . GLY A 1 371 ? 7.069 17.252 -14.415 1.00 86.06 371 GLY A C 1
ATOM 2913 O O . GLY A 1 371 ? 7.043 17.626 -13.245 1.00 86.06 371 GLY A O 1
ATOM 2914 N N . GLY A 1 372 ? 6.464 17.937 -15.384 1.00 90.81 372 GLY A N 1
ATOM 2915 C CA . GLY A 1 372 ? 5.707 19.165 -15.143 1.00 90.81 372 GLY A CA 1
ATOM 2916 C C . GLY A 1 372 ? 5.848 20.199 -16.254 1.00 90.81 372 GLY A C 1
ATOM 2917 O O . GLY A 1 372 ? 6.469 19.956 -17.293 1.00 90.81 372 GLY A O 1
ATOM 2918 N N . ARG A 1 373 ? 5.256 21.377 -16.028 1.00 93.56 373 ARG A N 1
ATOM 2919 C CA . ARG A 1 373 ? 5.396 22.530 -16.925 1.00 93.56 373 ARG A CA 1
ATOM 2920 C C . ARG A 1 373 ? 6.729 23.224 -16.674 1.00 93.56 373 ARG A C 1
ATOM 2922 O O . ARG A 1 373 ? 7.002 23.641 -15.550 1.00 93.56 373 ARG A O 1
ATOM 2929 N N . VAL A 1 374 ? 7.538 23.376 -17.715 1.00 94.38 374 VAL A N 1
ATOM 2930 C CA . VAL A 1 374 ? 8.816 24.089 -17.651 1.00 94.38 374 VAL A CA 1
ATOM 2931 C C . VAL A 1 374 ? 8.545 25.569 -17.390 1.00 94.38 374 VAL A C 1
ATOM 2933 O O . VAL A 1 374 ? 7.895 26.238 -18.192 1.00 94.38 374 VAL A O 1
ATOM 2936 N N . LYS A 1 375 ? 9.050 26.088 -16.272 1.00 94.69 375 LYS A N 1
ATOM 2937 C CA . LYS A 1 375 ? 8.975 27.511 -15.928 1.00 94.69 375 LYS A CA 1
ATOM 2938 C C . LYS A 1 375 ? 10.115 28.284 -16.576 1.00 94.69 375 LYS A C 1
ATOM 2940 O O . LYS A 1 375 ? 9.888 29.335 -17.167 1.00 94.69 375 LYS A O 1
ATOM 2945 N N . GLU A 1 376 ? 11.328 27.752 -16.475 1.00 94.38 376 GLU A N 1
ATOM 2946 C CA . GLU A 1 376 ? 12.531 28.373 -17.022 1.00 94.38 376 GLU A CA 1
ATOM 2947 C C . GLU A 1 376 ? 13.599 27.335 -17.376 1.00 94.38 376 GLU A C 1
ATOM 2949 O O . GLU A 1 376 ? 13.718 26.287 -16.737 1.00 94.38 376 GLU A O 1
ATOM 2954 N N . VAL A 1 377 ? 14.389 27.664 -18.398 1.00 94.94 377 VAL A N 1
ATOM 2955 C CA . VAL A 1 377 ? 15.569 26.914 -18.837 1.00 94.94 377 VAL A CA 1
ATOM 2956 C C . VAL A 1 377 ? 16.790 27.783 -18.538 1.00 94.94 377 VAL A C 1
ATOM 2958 O O . VAL A 1 377 ? 16.867 28.917 -19.007 1.00 94.94 377 VAL A O 1
ATOM 2961 N N . LEU A 1 378 ? 17.707 27.280 -17.710 1.00 94.19 378 LEU A N 1
ATOM 2962 C CA . LEU A 1 378 ? 18.803 28.052 -17.107 1.00 94.19 378 LEU A CA 1
ATOM 2963 C C . LEU A 1 378 ? 20.130 27.940 -17.867 1.00 94.19 378 LEU A C 1
ATOM 2965 O O . LEU A 1 378 ? 21.074 28.666 -17.559 1.00 94.19 378 LEU A O 1
ATOM 2969 N N . VAL A 1 379 ? 20.213 27.032 -18.838 1.00 94.25 379 VAL A N 1
ATOM 2970 C CA . VAL A 1 379 ? 21.432 26.726 -19.597 1.00 94.25 379 VAL A CA 1
ATOM 2971 C C . VAL A 1 379 ? 21.137 26.666 -21.090 1.00 94.25 379 VAL A C 1
ATOM 2973 O O . VAL A 1 379 ? 19.998 26.439 -21.499 1.00 94.25 379 VAL A O 1
ATOM 2976 N N . LYS A 1 380 ? 22.166 26.857 -21.912 1.00 92.88 380 LYS A N 1
ATOM 2977 C CA . LYS A 1 380 ? 22.099 26.733 -23.371 1.00 92.88 380 LYS A CA 1
ATOM 2978 C C . LYS A 1 380 ? 22.983 25.590 -23.857 1.00 92.88 380 LYS A C 1
ATOM 2980 O O . LYS A 1 380 ? 23.886 25.131 -23.160 1.00 92.88 380 LYS A O 1
ATOM 2985 N N . GLU A 1 381 ? 22.730 25.140 -25.081 1.00 92.00 381 GLU A N 1
ATOM 2986 C CA . GLU A 1 381 ? 23.600 24.174 -25.754 1.00 92.00 381 GLU A CA 1
ATOM 2987 C C . GLU A 1 381 ? 25.030 24.718 -25.851 1.00 92.00 381 GLU A C 1
ATOM 2989 O O . GLU A 1 381 ? 25.256 25.871 -26.218 1.00 92.00 381 GLU A O 1
ATOM 2994 N N . GLY A 1 382 ? 26.001 23.880 -25.494 1.00 86.94 382 GLY A N 1
ATOM 2995 C CA . GLY A 1 382 ? 27.418 24.222 -25.445 1.00 86.94 382 GLY A CA 1
ATOM 2996 C C . GLY A 1 382 ? 27.923 24.753 -24.100 1.00 86.94 382 GLY A C 1
ATOM 2997 O O . GLY A 1 382 ? 29.147 24.766 -23.914 1.00 86.94 382 GLY A O 1
ATOM 2998 N N . ASP A 1 383 ? 27.043 25.131 -23.163 1.00 91.19 383 ASP A N 1
ATOM 2999 C CA . ASP A 1 383 ? 27.436 25.637 -21.842 1.00 91.19 383 ASP A CA 1
ATOM 3000 C C . ASP A 1 383 ? 28.126 24.558 -20.994 1.00 91.19 383 ASP A C 1
ATOM 3002 O O . ASP A 1 383 ? 27.817 23.366 -21.076 1.00 91.19 383 ASP A O 1
ATOM 3006 N N . MET A 1 384 ? 29.067 24.993 -20.152 1.00 90.25 384 MET A N 1
ATOM 3007 C CA . MET A 1 384 ? 29.681 24.151 -19.125 1.00 90.25 384 MET A CA 1
ATOM 3008 C C . MET A 1 384 ? 28.888 24.257 -17.828 1.00 90.25 384 MET A C 1
ATOM 3010 O O . MET A 1 384 ? 28.666 25.359 -17.323 1.00 90.25 384 MET A O 1
ATOM 3014 N N . VAL A 1 385 ? 28.512 23.109 -17.272 1.00 93.50 385 VAL A N 1
ATOM 3015 C CA . VAL A 1 385 ? 27.750 23.013 -16.026 1.00 93.50 385 VAL A CA 1
ATOM 3016 C C . VAL A 1 385 ? 28.536 22.238 -14.979 1.00 93.50 385 VAL A C 1
ATOM 3018 O O . VAL A 1 385 ? 29.268 21.302 -15.300 1.00 93.50 385 VAL A O 1
ATOM 3021 N N . LYS A 1 386 ? 28.415 22.657 -13.719 1.00 93.31 386 LYS A N 1
ATOM 3022 C CA . LYS A 1 386 ? 29.010 21.969 -12.565 1.00 93.31 386 LYS A CA 1
ATOM 3023 C C . LYS A 1 386 ? 28.035 20.949 -11.984 1.00 93.31 386 LYS A C 1
ATOM 3025 O O . LYS A 1 386 ? 26.827 21.072 -12.169 1.00 93.31 386 LYS A O 1
ATOM 3030 N N . GLU A 1 387 ? 28.556 19.987 -11.229 1.00 92.44 387 GLU A N 1
ATOM 3031 C CA . GLU A 1 387 ? 27.730 19.075 -10.434 1.00 92.44 387 GLU A CA 1
ATOM 3032 C C . GLU A 1 387 ? 26.746 19.853 -9.539 1.00 92.44 387 GLU A C 1
ATOM 3034 O O . GLU A 1 387 ? 27.098 20.855 -8.913 1.00 92.44 387 GLU A O 1
ATOM 3039 N N . GLY A 1 388 ? 25.486 19.422 -9.530 1.00 91.62 388 GLY A N 1
ATOM 3040 C CA . GLY A 1 388 ? 24.398 20.040 -8.775 1.00 91.62 388 GLY A CA 1
ATOM 3041 C C . GLY A 1 388 ? 23.839 21.334 -9.378 1.00 91.62 388 GLY A C 1
ATOM 3042 O O . GLY A 1 388 ? 22.841 21.847 -8.867 1.00 91.62 388 GLY A O 1
ATOM 3043 N N . GLN A 1 389 ? 24.423 21.865 -10.459 1.00 94.81 389 GLN A N 1
ATOM 3044 C CA . GLN A 1 389 ? 23.920 23.075 -11.107 1.00 94.81 389 GLN A CA 1
ATOM 3045 C C . GLN A 1 389 ? 22.544 22.807 -11.750 1.00 94.81 389 GLN A C 1
ATOM 3047 O O . GLN A 1 389 ? 22.411 21.848 -12.516 1.00 94.81 389 GLN A O 1
ATOM 3052 N N . PRO A 1 390 ? 21.519 23.634 -11.468 1.00 94.12 390 PRO A N 1
ATOM 3053 C CA . PRO A 1 390 ? 20.197 23.472 -12.058 1.00 94.12 390 PRO A CA 1
ATOM 3054 C C . PRO A 1 390 ? 20.215 23.854 -13.541 1.00 94.12 390 PRO A C 1
ATOM 3056 O O . PRO A 1 390 ? 20.755 24.887 -13.935 1.00 94.12 390 PRO A O 1
ATOM 3059 N N . LEU A 1 391 ? 19.600 23.004 -14.354 1.00 93.88 391 LEU A N 1
ATOM 3060 C CA . LEU A 1 391 ? 19.490 23.146 -15.804 1.00 93.88 391 LEU A CA 1
ATOM 3061 C C . LEU A 1 391 ? 18.117 23.695 -16.189 1.00 93.88 391 LEU A C 1
ATOM 3063 O O . LEU A 1 391 ? 17.994 24.515 -17.097 1.00 93.88 391 LEU A O 1
ATOM 3067 N N . VAL A 1 392 ? 17.081 23.245 -15.480 1.00 93.69 392 VAL A N 1
ATOM 3068 C CA . VAL A 1 392 ? 15.673 23.556 -15.747 1.00 93.69 392 VAL A CA 1
ATOM 3069 C C . VAL A 1 392 ? 14.921 23.631 -14.436 1.00 93.69 392 VAL A C 1
ATOM 3071 O O . VAL A 1 392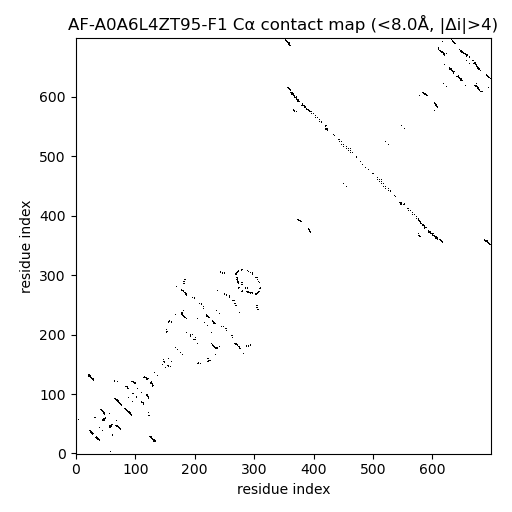 ? 15.180 22.819 -13.545 1.00 93.69 392 VAL A O 1
ATOM 3074 N N . ARG A 1 393 ? 13.964 24.558 -14.348 1.00 94.44 393 ARG A N 1
ATOM 3075 C CA . ARG A 1 393 ? 12.993 24.602 -13.252 1.00 94.44 393 ARG A CA 1
ATOM 3076 C C . ARG A 1 393 ? 11.573 24.398 -13.760 1.00 94.44 393 ARG A C 1
ATOM 3078 O O . ARG A 1 393 ? 11.161 25.015 -14.745 1.00 94.44 393 ARG A O 1
ATOM 3085 N N . PHE A 1 394 ? 10.812 23.578 -13.052 1.00 94.25 394 PHE A N 1
ATOM 3086 C CA . PHE A 1 394 ? 9.384 23.374 -13.257 1.00 94.25 394 PHE A CA 1
ATOM 3087 C C . PHE A 1 394 ? 8.549 24.344 -12.410 1.00 94.25 394 PHE A C 1
ATOM 3089 O O . PHE A 1 394 ? 8.996 24.852 -11.379 1.00 94.25 394 PHE A O 1
ATOM 3096 N N . ASP A 1 395 ? 7.325 24.623 -12.856 1.00 94.25 395 ASP A N 1
ATOM 3097 C CA . ASP A 1 395 ? 6.335 25.334 -12.049 1.00 94.25 395 ASP A CA 1
ATOM 3098 C C . ASP A 1 395 ? 5.831 24.429 -10.916 1.00 94.25 395 ASP A C 1
ATOM 3100 O O . ASP A 1 395 ? 5.448 23.284 -11.143 1.00 94.25 395 ASP A O 1
ATOM 3104 N N . VAL A 1 396 ? 5.830 24.957 -9.692 1.00 94.62 396 VAL A N 1
ATOM 3105 C CA . VAL A 1 396 ? 5.446 24.243 -8.464 1.00 94.62 396 VAL A CA 1
ATOM 3106 C C . VAL A 1 396 ? 4.209 24.841 -7.806 1.00 94.62 396 VAL A C 1
ATOM 3108 O O . VAL A 1 396 ? 3.878 24.479 -6.683 1.00 94.62 396 VAL A O 1
ATOM 3111 N N . SER A 1 397 ? 3.526 25.776 -8.469 1.00 92.62 397 SER A N 1
ATOM 3112 C CA . SER A 1 397 ? 2.389 26.495 -7.880 1.00 92.62 397 SER A CA 1
ATOM 3113 C C . SER A 1 397 ? 1.276 25.550 -7.399 1.00 92.62 397 SER A C 1
ATOM 3115 O O . SER A 1 397 ? 0.708 25.774 -6.332 1.00 92.62 397 SER A O 1
ATOM 3117 N N . GLU A 1 398 ? 1.018 24.467 -8.139 1.00 90.81 398 GLU A N 1
ATOM 3118 C CA . GLU A 1 398 ? 0.064 23.409 -7.766 1.00 90.81 398 GLU A CA 1
ATOM 3119 C C . GLU A 1 398 ? 0.548 22.593 -6.557 1.00 90.81 398 GLU A C 1
ATOM 3121 O O . GLU A 1 398 ? -0.175 22.475 -5.570 1.00 90.81 398 GLU A O 1
ATOM 3126 N N . LEU A 1 399 ? 1.806 22.138 -6.569 1.00 92.88 399 LEU A N 1
ATOM 3127 C CA . LEU A 1 399 ? 2.409 21.390 -5.457 1.00 92.88 399 LEU A CA 1
ATOM 3128 C C . LEU A 1 399 ? 2.474 22.220 -4.163 1.00 92.88 399 LEU A C 1
ATOM 3130 O O . LEU A 1 399 ? 2.289 21.699 -3.067 1.00 92.88 399 LEU A O 1
ATOM 3134 N N . LEU A 1 400 ? 2.700 23.533 -4.266 1.00 94.62 400 LEU A N 1
ATOM 3135 C CA . LEU A 1 400 ? 2.664 24.443 -3.118 1.00 94.62 400 LEU A CA 1
ATOM 3136 C C . LEU A 1 400 ? 1.243 24.643 -2.577 1.00 94.62 400 LEU A C 1
ATOM 3138 O O . LEU A 1 400 ? 1.072 24.818 -1.370 1.00 94.62 400 LEU A O 1
ATOM 3142 N N . ALA A 1 401 ? 0.226 24.634 -3.441 1.00 95.38 401 ALA A N 1
ATOM 3143 C CA . ALA A 1 401 ? -1.166 24.660 -3.003 1.00 95.38 401 ALA A CA 1
ATOM 3144 C C . ALA A 1 401 ? -1.541 23.352 -2.289 1.00 95.38 401 ALA A C 1
ATOM 3146 O O . ALA A 1 401 ? -2.127 23.400 -1.209 1.00 95.38 401 ALA A O 1
ATOM 3147 N N . GLU A 1 402 ? -1.129 22.203 -2.832 1.00 94.75 402 GLU A N 1
ATOM 3148 C CA . GLU A 1 402 ? -1.311 20.891 -2.203 1.00 94.75 402 GLU A CA 1
ATOM 3149 C C . GLU A 1 402 ? -0.600 20.808 -0.847 1.00 94.75 402 GLU A C 1
ATOM 3151 O O . GLU A 1 402 ? -1.182 20.354 0.138 1.00 94.75 402 GLU A O 1
ATOM 3156 N N . ARG A 1 403 ? 0.614 21.358 -0.744 1.00 97.19 403 ARG A N 1
ATOM 3157 C CA . ARG A 1 403 ? 1.345 21.440 0.523 1.00 97.19 403 ARG A CA 1
ATOM 3158 C C . ARG A 1 403 ? 0.552 22.176 1.601 1.00 97.19 403 ARG A C 1
ATOM 3160 O O . ARG A 1 403 ? 0.463 21.677 2.719 1.00 97.19 403 ARG A O 1
ATOM 3167 N N . ARG A 1 404 ? -0.067 23.317 1.273 1.00 96.69 404 ARG A N 1
ATOM 3168 C CA . ARG A 1 404 ? -0.911 24.066 2.226 1.00 96.69 404 ARG A CA 1
ATOM 3169 C C . ARG A 1 404 ? -2.124 23.256 2.687 1.00 96.69 404 ARG A C 1
ATOM 3171 O O . ARG A 1 404 ? -2.516 23.365 3.844 1.00 96.69 404 ARG A O 1
ATOM 3178 N N . LEU A 1 405 ? -2.711 22.442 1.804 1.00 97.50 405 LEU A N 1
ATOM 3179 C CA . LEU A 1 405 ? -3.819 21.551 2.166 1.00 97.50 405 LEU A CA 1
ATOM 3180 C C . LEU A 1 405 ? -3.365 20.472 3.158 1.00 97.50 405 LEU A C 1
ATOM 3182 O O . LEU A 1 405 ? -4.044 20.240 4.156 1.00 97.50 405 LEU A O 1
ATOM 3186 N N . ILE A 1 406 ? -2.201 19.857 2.926 1.00 97.06 406 ILE A N 1
ATOM 3187 C CA . ILE A 1 406 ? -1.644 18.849 3.840 1.00 97.06 406 ILE A CA 1
ATOM 3188 C C . ILE A 1 406 ? -1.235 19.483 5.176 1.00 97.06 406 ILE A C 1
ATOM 3190 O O . ILE A 1 406 ? -1.482 18.900 6.228 1.00 97.06 406 ILE A O 1
ATOM 3194 N N . GLU A 1 407 ? -0.644 20.681 5.169 1.00 97.44 407 GLU A N 1
ATOM 3195 C CA . GLU A 1 407 ? -0.315 21.420 6.396 1.00 97.44 407 GLU A CA 1
ATOM 3196 C C . GLU A 1 407 ? -1.575 21.688 7.242 1.00 97.44 407 GLU A C 1
ATOM 3198 O O . GLU A 1 407 ? -1.555 21.455 8.453 1.00 97.44 407 GLU A O 1
ATOM 3203 N N . ALA A 1 408 ? -2.696 22.058 6.612 1.00 97.38 408 ALA A N 1
ATOM 3204 C CA . ALA A 1 408 ? -3.984 22.205 7.293 1.00 97.38 408 ALA A CA 1
ATOM 3205 C C . ALA A 1 408 ? -4.546 20.863 7.818 1.00 97.38 408 ALA A C 1
ATOM 3207 O O . ALA A 1 408 ? -5.095 20.814 8.920 1.00 97.38 408 ALA A O 1
ATOM 3208 N N . GLU A 1 409 ? -4.378 19.754 7.085 1.00 96.12 409 GLU A N 1
ATOM 3209 C CA . GLU A 1 409 ? -4.738 18.399 7.554 1.00 96.12 409 GLU A CA 1
ATOM 3210 C C . GLU A 1 409 ? -3.908 17.994 8.791 1.00 96.12 409 GLU A C 1
ATOM 3212 O O . GLU A 1 409 ? -4.423 17.409 9.752 1.00 96.12 409 GLU A O 1
ATOM 3217 N N . ILE A 1 410 ? -2.616 18.336 8.808 1.00 97.75 410 ILE A N 1
ATOM 3218 C CA . ILE A 1 410 ? -1.737 18.120 9.963 1.00 97.75 410 ILE A CA 1
ATOM 3219 C C . ILE A 1 410 ? -2.220 18.945 11.159 1.00 97.75 410 ILE A C 1
ATOM 3221 O O . ILE A 1 410 ? -2.303 18.410 12.263 1.00 97.75 410 ILE A O 1
ATOM 3225 N N . GLU A 1 411 ? -2.567 20.216 10.966 1.00 97.31 411 GLU A N 1
ATOM 3226 C CA . GLU A 1 411 ? -3.098 21.061 12.040 1.00 97.31 411 GLU A CA 1
ATOM 3227 C C . GLU A 1 411 ? -4.413 20.497 12.603 1.00 97.31 411 GLU A C 1
ATOM 3229 O O . GLU A 1 411 ? -4.560 20.345 13.818 1.00 97.31 411 GLU A O 1
ATOM 3234 N N . GLN A 1 412 ? -5.337 20.082 11.732 1.00 97.75 412 GLN A N 1
ATOM 3235 C CA . GLN A 1 412 ? -6.605 19.470 12.132 1.00 97.75 412 GLN A CA 1
ATOM 3236 C C . GLN A 1 412 ? -6.397 18.172 12.927 1.00 97.75 412 GLN A C 1
ATOM 3238 O O . GLN A 1 412 ? -7.020 17.969 13.975 1.00 97.75 412 GLN A O 1
ATOM 3243 N N . SER A 1 413 ? -5.522 17.284 12.450 1.00 96.56 413 SER A N 1
ATOM 3244 C CA . SER A 1 413 ? -5.225 16.018 13.133 1.00 96.56 413 SER A CA 1
ATOM 3245 C C . SER A 1 413 ? -4.526 16.242 14.478 1.00 96.56 413 SER A C 1
ATOM 3247 O O . SER A 1 413 ? -4.861 15.574 15.460 1.00 96.56 413 SER A O 1
ATOM 3249 N N . GLN A 1 414 ? -3.629 17.229 14.572 1.00 97.56 414 GLN A N 1
ATOM 3250 C CA . GLN A 1 414 ? -3.003 17.631 15.834 1.00 97.56 414 GLN A CA 1
ATOM 3251 C C . GLN A 1 414 ? -4.020 18.209 16.819 1.00 97.56 414 GLN A C 1
ATOM 3253 O O . GLN A 1 414 ? -3.983 17.857 17.999 1.00 97.56 414 GLN A O 1
ATOM 3258 N N . ALA A 1 415 ? -4.953 19.043 16.355 1.00 97.12 415 ALA A N 1
ATOM 3259 C CA . ALA A 1 415 ? -6.028 19.573 17.186 1.00 97.12 415 ALA A CA 1
ATOM 3260 C C . ALA A 1 415 ? -6.935 18.450 17.719 1.00 97.12 415 ALA A C 1
ATOM 3262 O O . ALA A 1 415 ? -7.297 18.449 18.897 1.00 97.12 415 ALA A O 1
ATOM 3263 N N . ASN A 1 416 ? -7.249 17.447 16.891 1.00 95.75 416 ASN A N 1
ATOM 3264 C CA . ASN A 1 416 ? -8.004 16.272 17.328 1.00 95.75 416 ASN A CA 1
ATOM 3265 C C . ASN A 1 416 ? -7.241 15.455 18.384 1.00 95.75 416 ASN A C 1
ATOM 3267 O O . ASN A 1 416 ? -7.806 15.089 19.414 1.00 95.75 416 ASN A O 1
ATOM 3271 N N . LEU A 1 417 ? -5.941 15.228 18.178 1.00 96.38 417 LEU A N 1
ATOM 3272 C CA . LEU A 1 417 ? -5.092 14.561 19.161 1.00 96.38 417 LEU A CA 1
ATOM 3273 C C . LEU A 1 417 ? -5.045 15.332 20.490 1.00 96.38 417 LEU A C 1
ATOM 3275 O O . LEU A 1 417 ? -5.176 14.732 21.556 1.00 96.38 417 LEU A O 1
ATOM 3279 N N . GLN A 1 418 ? -4.881 16.657 20.444 1.00 94.75 418 GLN A N 1
ATOM 3280 C CA . GLN A 1 418 ? -4.900 17.494 21.645 1.00 94.75 418 GLN A CA 1
ATOM 3281 C C . GLN A 1 418 ? -6.248 17.424 22.361 1.00 94.75 418 GLN A C 1
ATOM 3283 O O . GLN A 1 418 ? -6.277 17.302 23.583 1.00 94.75 418 GLN A O 1
ATOM 3288 N N . LYS A 1 419 ? -7.361 17.437 21.621 1.00 94.06 419 LYS A N 1
ATOM 3289 C CA . LYS A 1 419 ? -8.700 17.253 22.189 1.00 94.06 419 LYS A CA 1
ATOM 3290 C C . LYS A 1 419 ? -8.812 15.921 22.936 1.00 94.06 419 LYS A C 1
ATOM 3292 O O . LYS A 1 419 ? -9.302 15.907 24.059 1.00 94.06 419 LYS A O 1
ATOM 3297 N N . LEU A 1 420 ? -8.313 14.825 22.359 1.00 94.00 420 LEU A N 1
ATOM 3298 C CA . LEU A 1 420 ? -8.331 13.511 23.011 1.00 94.00 420 LEU A CA 1
ATOM 3299 C C . LEU A 1 420 ? -7.425 13.454 24.248 1.00 94.00 420 LEU A C 1
ATOM 3301 O O . LEU A 1 420 ? -7.842 12.895 25.263 1.00 94.00 420 LEU A O 1
ATOM 3305 N N . LYS A 1 421 ? -6.232 14.066 24.194 1.00 91.94 421 LYS A N 1
ATOM 3306 C CA . LYS A 1 421 ? -5.296 14.164 25.332 1.00 91.94 421 LYS A CA 1
ATOM 3307 C C . LYS A 1 421 ? -5.842 15.010 26.480 1.00 91.94 421 LYS A C 1
ATOM 3309 O O . LYS A 1 421 ? -5.626 14.668 27.637 1.00 91.94 421 L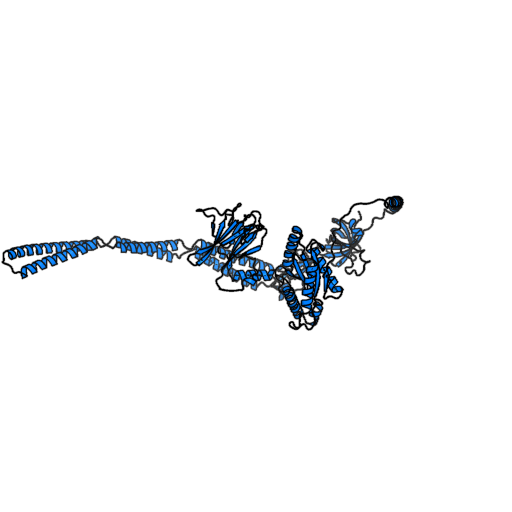YS A O 1
ATOM 3314 N N . ASN A 1 422 ? -6.550 16.092 26.164 1.00 89.94 422 ASN A N 1
ATOM 3315 C CA . ASN A 1 422 ? -7.196 16.946 27.161 1.00 89.94 422 ASN A CA 1
ATOM 3316 C C . ASN A 1 422 ? -8.409 16.260 27.810 1.00 89.94 422 ASN A C 1
ATOM 3318 O O . ASN A 1 422 ? -8.771 16.614 28.930 1.00 89.94 422 ASN A O 1
ATOM 3322 N N . GLY A 1 423 ? -9.001 15.265 27.139 1.00 89.88 423 GLY A N 1
ATOM 3323 C CA . GLY A 1 423 ? -10.098 14.463 27.668 1.00 89.88 423 GLY A CA 1
ATOM 3324 C C . GLY A 1 423 ? -11.388 15.264 27.858 1.00 89.88 423 GLY A C 1
ATOM 3325 O O . GLY A 1 423 ? -11.693 16.183 27.094 1.00 89.88 423 GLY A O 1
ATOM 3326 N N . SER A 1 424 ? -12.169 14.878 28.867 1.00 91.12 424 SER A N 1
ATOM 3327 C CA . SER A 1 424 ? -13.441 15.528 29.201 1.00 91.12 424 SER A CA 1
ATOM 3328 C C . SER A 1 424 ? -13.224 16.954 29.702 1.00 91.12 424 SER A C 1
ATOM 3330 O O . SER A 1 424 ? -12.218 17.268 30.344 1.00 91.12 424 SER A O 1
ATOM 3332 N N . ARG A 1 425 ? -14.200 17.830 29.459 1.00 92.19 425 ARG A N 1
ATOM 3333 C CA . ARG A 1 425 ? -14.119 19.225 29.908 1.00 92.19 425 ARG A CA 1
ATOM 3334 C C . ARG A 1 425 ? -14.184 19.300 31.435 1.00 92.19 425 ARG A C 1
ATOM 3336 O O . ARG A 1 425 ? -14.858 18.495 32.078 1.00 92.19 425 ARG A O 1
ATOM 3343 N N . LYS A 1 426 ? -13.522 20.295 32.036 1.00 91.38 426 LYS A N 1
ATOM 3344 C CA . LYS A 1 426 ? -13.519 20.474 33.502 1.00 91.38 426 LYS A CA 1
ATOM 3345 C C . LYS A 1 426 ? -14.933 20.673 34.045 1.00 91.38 426 LYS A C 1
ATOM 3347 O O . LYS A 1 426 ? -15.254 20.170 35.116 1.00 91.38 426 LYS A O 1
ATOM 3352 N N . GLU A 1 427 ? -15.768 21.367 33.282 1.00 92.31 427 GLU A N 1
ATOM 3353 C CA . GLU A 1 427 ? -17.171 21.627 33.583 1.00 92.31 427 GLU A CA 1
ATOM 3354 C C . GLU A 1 427 ? -17.985 20.324 33.624 1.00 92.31 427 GLU A C 1
ATOM 3356 O O . GLU A 1 427 ? -18.762 20.123 34.552 1.00 92.31 427 GLU A O 1
ATOM 3361 N N . GLU A 1 428 ? -17.748 19.398 32.689 1.00 93.00 428 GLU A N 1
ATOM 3362 C CA . GLU A 1 428 ? -18.424 18.090 32.651 1.00 93.00 428 GLU A CA 1
ATOM 3363 C C . GLU A 1 428 ? -18.009 17.203 33.831 1.00 93.00 428 GLU A C 1
ATOM 3365 O O . GLU A 1 428 ? -18.835 16.512 34.429 1.00 93.00 428 GLU A O 1
ATOM 3370 N N . VAL A 1 429 ? -16.724 17.234 34.199 1.00 93.62 429 VAL A N 1
ATOM 3371 C CA . VAL A 1 429 ? -16.222 16.506 35.373 1.00 93.62 429 VAL A CA 1
ATOM 3372 C C . VAL A 1 429 ? -16.812 17.089 36.659 1.00 93.62 429 VAL A C 1
ATOM 3374 O O . VAL A 1 429 ? -17.223 16.331 37.536 1.00 93.62 429 VAL A O 1
ATOM 3377 N N . ALA A 1 430 ? -16.897 18.418 36.771 1.00 93.38 430 ALA A N 1
ATOM 3378 C CA . ALA A 1 430 ? -17.503 19.089 37.918 1.00 93.38 430 ALA A CA 1
ATOM 3379 C C . ALA A 1 430 ? -19.002 18.771 38.049 1.00 93.38 430 ALA A C 1
ATOM 3381 O O . ALA A 1 430 ? -19.466 18.486 39.153 1.00 93.38 430 ALA A O 1
ATOM 3382 N N . GLU A 1 431 ? -19.741 18.746 36.936 1.00 95.75 431 GLU A N 1
ATOM 3383 C CA . GLU A 1 431 ? -21.151 18.339 36.905 1.00 95.75 431 GLU A CA 1
ATOM 3384 C C . GLU A 1 431 ? -21.327 16.894 37.396 1.00 95.75 431 GLU A C 1
ATOM 3386 O O . GLU A 1 431 ? -22.194 16.613 38.224 1.00 95.75 431 GLU A O 1
ATOM 3391 N N . ALA A 1 432 ? -20.466 15.974 36.953 1.00 95.31 432 ALA A N 1
ATOM 3392 C CA . ALA A 1 432 ? -20.516 14.585 37.398 1.00 95.31 432 ALA A CA 1
ATOM 3393 C C . ALA A 1 432 ? -20.168 14.422 38.888 1.00 95.31 432 ALA A C 1
ATOM 3395 O O . ALA A 1 432 ? -20.811 13.634 39.579 1.00 95.31 432 ALA A O 1
ATOM 3396 N N . ILE A 1 433 ? -19.196 15.186 39.403 1.00 95.94 433 ILE A N 1
ATOM 3397 C CA . ILE A 1 433 ? -18.879 15.231 40.841 1.00 95.94 433 ILE A CA 1
ATOM 3398 C C . ILE A 1 433 ? -20.090 15.732 41.639 1.00 95.94 433 ILE A C 1
ATOM 3400 O O . ILE A 1 433 ? -20.442 15.138 42.659 1.00 95.94 433 ILE A O 1
ATOM 3404 N N . ALA A 1 434 ? -20.747 16.795 41.168 1.00 96.06 434 ALA A N 1
ATOM 3405 C CA . ALA A 1 434 ? -21.936 17.337 41.815 1.00 96.06 434 ALA A CA 1
ATOM 3406 C C . ALA A 1 434 ? -23.088 16.319 41.828 1.00 96.06 434 ALA A C 1
ATOM 3408 O O . ALA A 1 434 ? -23.715 16.141 42.868 1.00 96.06 434 ALA A O 1
ATOM 3409 N N . ALA A 1 435 ? -23.307 15.592 40.728 1.00 95.56 435 ALA A N 1
ATOM 3410 C CA . ALA A 1 435 ? -24.323 14.541 40.647 1.00 95.56 435 ALA A CA 1
ATOM 3411 C C . ALA A 1 435 ? -24.086 13.411 41.669 1.00 95.56 435 ALA A C 1
ATOM 3413 O O . ALA A 1 435 ? -25.014 12.957 42.340 1.00 95.56 435 ALA A O 1
ATOM 3414 N N . VAL A 1 436 ? -22.832 12.982 41.846 1.00 96.62 436 VAL A N 1
ATOM 3415 C CA . VAL A 1 436 ? -22.465 11.991 42.872 1.00 96.62 436 VAL A CA 1
ATOM 3416 C C . VAL A 1 436 ? -22.752 12.526 44.275 1.00 96.62 436 VAL A C 1
ATOM 3418 O O . VAL A 1 436 ? -23.351 11.823 45.088 1.00 96.62 436 VAL A O 1
ATOM 3421 N N . ALA A 1 437 ? -22.384 13.781 44.549 1.00 95.56 437 ALA A N 1
ATOM 3422 C CA . ALA A 1 437 ? -22.646 14.416 45.836 1.00 95.56 437 ALA A CA 1
ATOM 3423 C C . ALA A 1 437 ? -24.153 14.542 46.133 1.00 95.56 437 ALA A C 1
ATOM 3425 O O . ALA A 1 437 ? -24.572 14.308 47.268 1.00 95.56 437 ALA A O 1
ATOM 3426 N N . THR A 1 438 ? -24.981 14.853 45.128 1.00 95.75 438 THR A N 1
ATOM 3427 C CA . THR A 1 438 ? -26.440 14.938 45.297 1.00 95.75 438 THR A CA 1
ATOM 3428 C C . THR A 1 438 ? -27.072 13.587 45.619 1.00 95.75 438 THR A C 1
ATOM 3430 O O . THR A 1 438 ? -27.882 13.505 46.542 1.00 95.75 438 THR A O 1
ATOM 3433 N N . GLU A 1 439 ? -26.673 12.516 44.926 1.00 96.06 439 GLU A N 1
ATOM 3434 C CA . GLU A 1 439 ? -27.197 11.169 45.198 1.00 96.06 439 GLU A CA 1
ATOM 3435 C C . GLU A 1 439 ? -26.720 10.649 46.562 1.00 96.06 439 GLU A C 1
ATOM 3437 O O . GLU A 1 439 ? -27.477 10.019 47.301 1.00 96.06 439 GLU A O 1
ATOM 3442 N N . GLN A 1 440 ? -25.487 10.981 46.957 1.00 94.56 440 GLN A N 1
ATOM 3443 C CA . GLN A 1 440 ? -24.969 10.647 48.282 1.00 94.56 440 GLN A CA 1
ATOM 3444 C C . GLN A 1 440 ? -25.767 11.333 49.400 1.00 94.56 440 GLN A C 1
ATOM 3446 O O . GLN A 1 440 ? -26.134 10.685 50.383 1.00 94.56 440 GLN A O 1
ATOM 3451 N N . ALA A 1 441 ? -26.080 12.622 49.237 1.00 93.94 441 ALA A N 1
ATOM 3452 C CA . ALA A 1 441 ? -26.914 13.363 50.181 1.00 93.94 441 ALA A CA 1
ATOM 3453 C C . ALA A 1 441 ? -28.342 12.792 50.260 1.00 93.94 441 ALA A C 1
ATOM 3455 O O . ALA A 1 441 ? -28.916 12.716 51.349 1.00 93.94 441 ALA A O 1
ATOM 3456 N N . LEU A 1 442 ? -28.901 12.336 49.131 1.00 93.25 442 LEU A N 1
ATOM 3457 C CA . LEU A 1 442 ? -30.205 11.672 49.089 1.00 93.25 442 LEU A CA 1
ATOM 3458 C C . LEU A 1 442 ? -30.198 10.364 49.891 1.00 93.25 442 LEU A C 1
ATOM 3460 O O . LEU A 1 442 ? -31.085 10.157 50.719 1.00 93.25 442 LEU A O 1
ATOM 3464 N N . ILE A 1 443 ? -29.190 9.507 49.701 1.00 93.00 443 ILE A N 1
ATOM 3465 C CA . ILE A 1 443 ? -29.045 8.255 50.462 1.00 93.00 443 ILE A CA 1
ATOM 3466 C C . ILE A 1 443 ? -28.923 8.541 51.960 1.00 93.00 443 ILE A C 1
ATOM 3468 O O . ILE A 1 443 ? -29.559 7.863 52.768 1.00 93.00 443 ILE A O 1
ATOM 3472 N N . GLU A 1 444 ? -28.128 9.541 52.348 1.00 90.44 444 GLU A N 1
ATOM 3473 C CA . GLU A 1 444 ? -27.983 9.925 53.754 1.00 90.44 444 GLU A CA 1
ATOM 3474 C C . GLU A 1 444 ? -29.317 10.403 54.348 1.00 90.44 444 GLU A C 1
ATOM 3476 O O . GLU A 1 444 ? -29.672 10.013 55.462 1.00 90.44 444 GLU A O 1
ATOM 3481 N N . GLY A 1 445 ? -30.088 11.186 53.588 1.00 89.56 445 GLY A N 1
ATOM 3482 C CA . GLY A 1 445 ? -31.439 11.600 53.962 1.00 89.56 445 GLY A CA 1
ATOM 3483 C C . GLY A 1 445 ? -32.391 10.416 54.144 1.00 89.56 445 GLY A C 1
ATOM 3484 O O . GLY A 1 445 ? -33.071 10.334 55.164 1.00 89.56 445 GLY A O 1
ATOM 3485 N N . LEU A 1 446 ? -32.391 9.460 53.208 1.00 89.69 446 LEU A N 1
ATOM 3486 C CA . LEU A 1 446 ? -33.222 8.255 53.293 1.00 89.69 446 LEU A CA 1
ATOM 3487 C C . LEU A 1 446 ? -32.849 7.390 54.505 1.00 89.69 446 LEU A C 1
ATOM 3489 O O . LEU A 1 446 ? -33.740 6.935 55.221 1.00 89.69 446 LEU A O 1
ATOM 3493 N N . ARG A 1 447 ? -31.549 7.212 54.784 1.00 87.50 447 ARG A N 1
ATOM 3494 C CA . ARG A 1 447 ? -31.057 6.439 55.941 1.00 87.50 447 ARG A CA 1
ATOM 3495 C C . ARG A 1 447 ? -31.394 7.083 57.286 1.00 87.50 447 ARG A C 1
ATOM 3497 O O . ARG A 1 447 ? -31.570 6.357 58.259 1.00 87.50 447 ARG A O 1
ATOM 3504 N N . LYS A 1 448 ? -31.479 8.417 57.357 1.00 86.19 448 LYS A N 1
ATOM 3505 C CA . LYS A 1 448 ? -31.916 9.132 58.571 1.00 86.19 448 LYS A CA 1
ATOM 3506 C C . LYS A 1 448 ? -33.404 8.917 58.880 1.00 86.19 448 LYS A C 1
ATOM 3508 O O . LYS A 1 448 ? -33.782 9.052 60.038 1.00 86.19 448 LYS A O 1
ATOM 3513 N N . GLY A 1 449 ? -34.214 8.535 57.887 1.00 83.31 449 GLY A N 1
ATOM 3514 C CA . GLY A 1 449 ? -35.609 8.138 58.080 1.00 83.31 449 GLY A CA 1
ATOM 3515 C C . GLY A 1 449 ? -36.527 9.278 58.537 1.00 83.31 449 GLY A C 1
ATOM 3516 O O . GLY A 1 449 ? -36.302 10.450 58.224 1.00 83.31 449 GLY A O 1
ATOM 3517 N N . SER A 1 450 ? -37.594 8.921 59.254 1.00 86.00 450 SER A N 1
ATOM 3518 C CA . SER A 1 450 ? -38.569 9.872 59.803 1.00 86.00 450 SER A CA 1
ATOM 3519 C C . SER A 1 450 ? -37.923 10.789 60.843 1.00 86.00 450 SER A C 1
ATOM 3521 O O . SER A 1 450 ? -37.047 10.375 61.605 1.00 86.00 450 SER A O 1
ATOM 3523 N N . ARG A 1 451 ? -38.371 12.046 60.925 1.00 85.44 451 ARG A N 1
ATOM 3524 C CA . ARG A 1 451 ? -37.843 12.980 61.928 1.00 85.44 451 ARG A CA 1
ATOM 3525 C C . ARG A 1 451 ? -38.198 12.485 63.328 1.00 85.44 451 ARG A C 1
ATOM 3527 O O . ARG A 1 451 ? -39.313 12.031 63.577 1.00 85.44 451 ARG A O 1
ATOM 3534 N N . SER A 1 452 ? -37.280 12.661 64.274 1.00 85.44 452 SER A N 1
ATOM 3535 C CA . SER A 1 452 ? -37.497 12.285 65.678 1.00 85.44 452 SER A CA 1
ATOM 3536 C C . SER A 1 452 ? -38.729 12.960 66.297 1.00 85.44 452 SER A C 1
ATOM 3538 O O . SER A 1 452 ? -39.407 12.357 67.125 1.00 85.44 452 SER A O 1
ATOM 3540 N N . GLN A 1 453 ? -39.047 14.182 65.860 1.00 88.62 453 GLN A N 1
ATOM 3541 C CA . GLN A 1 453 ? -40.231 14.946 66.268 1.00 88.62 453 GLN A CA 1
ATOM 3542 C C . GLN A 1 453 ? -41.540 14.273 65.826 1.00 88.62 453 GLN A C 1
ATOM 3544 O O . GLN A 1 453 ? -42.477 14.195 66.617 1.00 88.62 453 GLN A O 1
ATOM 3549 N N . ASP A 1 454 ? -41.584 13.729 64.607 1.00 88.38 454 ASP A N 1
ATOM 3550 C CA . ASP A 1 454 ? -42.777 13.075 64.056 1.00 88.38 454 ASP A CA 1
ATOM 3551 C C . ASP A 1 454 ? -43.047 11.738 64.767 1.00 88.38 454 ASP A C 1
ATOM 3553 O O . ASP A 1 454 ? -44.186 11.432 65.122 1.00 88.38 454 ASP A O 1
ATOM 3557 N N . ILE A 1 455 ? -41.985 10.970 65.054 1.00 89.88 455 ILE A N 1
ATOM 3558 C CA . ILE A 1 455 ? -42.068 9.727 65.840 1.00 89.88 455 ILE A CA 1
ATOM 3559 C C . ILE A 1 455 ? -42.547 10.030 67.267 1.00 89.88 455 ILE A C 1
ATOM 3561 O O . ILE A 1 455 ? -43.411 9.331 67.799 1.00 89.88 455 ILE A O 1
ATOM 3565 N N . ALA A 1 456 ? -42.003 11.077 67.895 1.00 89.50 456 ALA A N 1
ATOM 3566 C CA . ALA A 1 456 ? -42.400 11.484 69.239 1.00 89.50 456 ALA A CA 1
ATOM 3567 C C . ALA A 1 456 ? -43.880 11.890 69.295 1.00 89.50 456 ALA A C 1
ATOM 3569 O O . ALA A 1 456 ? -44.593 11.433 70.188 1.00 89.50 456 ALA A O 1
ATOM 3570 N N . GLN A 1 457 ? -44.361 12.670 68.322 1.00 92.62 457 GLN A N 1
ATOM 3571 C CA . GLN A 1 457 ? -45.770 13.054 68.244 1.00 92.62 457 GLN A CA 1
ATOM 3572 C C . GLN A 1 457 ? -46.681 11.834 68.058 1.00 92.62 457 GLN A C 1
ATOM 3574 O O . GLN A 1 457 ? -47.650 11.679 68.794 1.00 92.62 457 GLN A O 1
ATOM 3579 N N . ALA A 1 458 ? -46.339 10.914 67.151 1.00 92.25 458 ALA A N 1
ATOM 3580 C CA . ALA A 1 458 ? -47.133 9.705 66.932 1.00 92.25 458 ALA A CA 1
ATOM 3581 C C . ALA A 1 458 ? -47.210 8.808 68.187 1.00 92.25 458 ALA A C 1
ATOM 3583 O O . ALA A 1 458 ? -48.249 8.205 68.459 1.00 92.25 458 ALA A O 1
ATOM 3584 N N . LYS A 1 459 ? -46.142 8.755 68.998 1.00 93.06 459 LYS A N 1
ATOM 3585 C CA . LYS A 1 459 ? -46.146 8.063 70.301 1.00 93.06 459 LYS A CA 1
ATOM 3586 C C . LYS A 1 459 ? -47.046 8.742 71.331 1.00 93.06 459 LYS A C 1
ATOM 3588 O O . LYS A 1 459 ? -47.672 8.048 72.134 1.00 93.06 459 LYS A O 1
ATOM 3593 N N . VAL A 1 460 ? -47.110 10.074 71.322 1.00 95.06 460 VAL A N 1
ATOM 3594 C CA . VAL A 1 460 ? -48.041 10.840 72.163 1.00 95.06 460 VAL A CA 1
ATOM 3595 C C . VAL A 1 460 ? -49.485 10.561 71.745 1.00 95.06 460 VAL A C 1
ATOM 3597 O O . VAL A 1 460 ? -50.306 10.249 72.602 1.00 95.06 460 VAL A O 1
ATOM 3600 N N . ASP A 1 461 ? -49.782 10.563 70.447 1.00 93.94 461 ASP A N 1
ATOM 3601 C CA . ASP A 1 461 ? -51.122 10.251 69.936 1.00 93.94 461 ASP A CA 1
ATOM 3602 C C . ASP A 1 461 ? -51.547 8.819 70.317 1.00 93.94 461 ASP A C 1
ATOM 3604 O O . ASP A 1 461 ? -52.667 8.588 70.777 1.00 93.94 461 ASP A O 1
ATOM 3608 N N . LEU A 1 462 ? -50.631 7.849 70.197 1.00 95.69 462 LEU A N 1
ATOM 3609 C CA . LEU A 1 462 ? -50.861 6.462 70.607 1.00 95.69 462 LEU A CA 1
ATOM 3610 C C . LEU A 1 462 ? -51.105 6.333 72.118 1.00 95.69 462 LEU A C 1
ATOM 3612 O O . LEU A 1 462 ? -51.967 5.559 72.539 1.00 95.69 462 LEU A O 1
ATOM 3616 N N . SER A 1 463 ? -50.351 7.060 72.949 1.00 94.62 463 SER A N 1
ATOM 3617 C CA . SER A 1 463 ? -50.539 7.011 74.403 1.00 94.62 463 SER A CA 1
ATOM 3618 C C . SER A 1 463 ? -51.892 7.598 74.817 1.00 94.62 463 SER A C 1
ATOM 3620 O O . SER A 1 463 ? -52.573 7.003 75.655 1.00 94.62 463 SER A O 1
ATOM 3622 N N . ALA A 1 464 ? -52.334 8.678 74.165 1.00 94.44 464 ALA A N 1
ATOM 3623 C CA . ALA A 1 464 ? -53.664 9.251 74.349 1.00 94.44 464 ALA A CA 1
ATOM 3624 C C . ALA A 1 464 ? -54.777 8.276 73.922 1.00 94.44 464 ALA A C 1
ATOM 3626 O O . ALA A 1 464 ? -55.721 8.053 74.679 1.00 94.44 464 ALA A O 1
ATOM 3627 N N . ALA A 1 465 ? -54.642 7.624 72.761 1.00 95.62 465 ALA A N 1
ATOM 3628 C CA . ALA A 1 465 ? -55.615 6.636 72.288 1.00 95.62 465 ALA A CA 1
ATOM 3629 C C . ALA A 1 465 ? -55.715 5.406 73.209 1.00 95.62 465 ALA A C 1
ATOM 3631 O O . ALA A 1 465 ? -56.808 4.896 73.448 1.00 95.62 465 ALA A O 1
ATOM 3632 N N . ARG A 1 466 ? -54.591 4.949 73.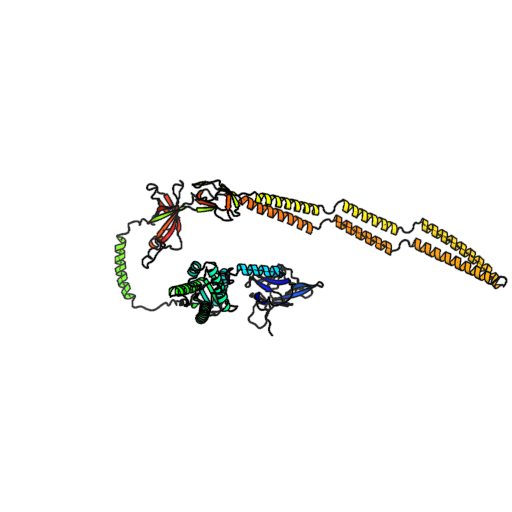781 1.00 95.06 466 ARG A N 1
ATOM 3633 C CA . ARG A 1 466 ? -54.580 3.868 74.784 1.00 95.06 466 ARG A CA 1
ATOM 3634 C C . ARG A 1 466 ? -55.283 4.273 76.077 1.00 95.06 466 ARG A C 1
ATOM 3636 O O . ARG A 1 466 ? -56.002 3.461 76.653 1.00 95.06 466 ARG A O 1
ATOM 3643 N N . ALA A 1 467 ? -55.086 5.510 76.533 1.00 94.81 467 ALA A N 1
ATOM 3644 C CA . ALA A 1 467 ? -55.792 6.028 77.701 1.00 94.81 467 ALA A CA 1
ATOM 3645 C C . ALA A 1 467 ? -57.312 6.064 77.466 1.00 94.81 467 ALA A C 1
ATOM 3647 O O . ALA A 1 467 ? -58.074 5.673 78.349 1.00 94.81 467 ALA A O 1
ATOM 3648 N N . GLU A 1 468 ? -57.747 6.448 76.263 1.00 94.31 468 GLU A N 1
ATOM 3649 C CA . GLU A 1 468 ? -59.165 6.440 75.899 1.00 94.31 468 GLU A CA 1
ATOM 3650 C C . GLU A 1 468 ? -59.743 5.022 75.815 1.00 94.31 468 GLU A C 1
ATOM 3652 O O . GLU A 1 468 ? -60.807 4.767 76.377 1.00 94.31 468 GLU A O 1
ATOM 3657 N N . LEU A 1 469 ? -59.026 4.068 75.207 1.00 96.12 469 LEU A N 1
ATOM 3658 C CA . LEU A 1 469 ? -59.439 2.660 75.204 1.00 96.12 469 LEU A CA 1
ATOM 3659 C C . LEU A 1 469 ? -59.649 2.139 76.632 1.00 96.12 469 LEU A C 1
ATOM 3661 O O . LEU A 1 469 ? -60.694 1.558 76.911 1.00 96.12 469 LEU A O 1
ATOM 3665 N N . ASN A 1 470 ? -58.720 2.420 77.552 1.00 95.56 470 ASN A N 1
ATOM 3666 C CA . ASN A 1 470 ? -58.853 2.024 78.956 1.00 95.56 470 ASN A CA 1
ATOM 3667 C C . ASN A 1 470 ? -60.114 2.622 79.611 1.00 95.56 470 ASN A C 1
ATOM 3669 O O . ASN A 1 470 ? -60.820 1.930 80.348 1.00 95.56 470 ASN A O 1
ATOM 3673 N N . ASN A 1 471 ? -60.426 3.896 79.337 1.00 94.56 471 ASN A N 1
ATOM 3674 C CA . ASN A 1 471 ? -61.629 4.559 79.854 1.00 94.56 471 ASN A CA 1
ATOM 3675 C C . ASN A 1 471 ? -62.919 3.923 79.309 1.00 94.56 471 ASN A C 1
ATOM 3677 O O . ASN A 1 471 ? -63.891 3.718 80.053 1.00 94.56 471 ASN A O 1
ATOM 3681 N N . VAL A 1 472 ? -62.934 3.607 78.012 1.00 95.31 472 VAL A N 1
ATOM 3682 C CA . VAL A 1 472 ? -64.075 2.996 77.323 1.00 95.31 472 VAL A CA 1
ATOM 3683 C C . VAL A 1 472 ? -64.266 1.542 77.766 1.00 95.31 472 VAL A C 1
ATOM 3685 O O . VAL A 1 472 ? -65.394 1.157 78.064 1.00 95.31 472 VAL A O 1
ATOM 3688 N N . GLU A 1 473 ? -63.195 0.760 77.922 1.00 94.44 473 GLU A N 1
ATOM 3689 C CA . GLU A 1 473 ? -63.234 -0.611 78.456 1.00 94.44 473 GLU A CA 1
ATOM 3690 C C . GLU A 1 473 ? -63.723 -0.648 79.904 1.00 94.44 473 GLU A C 1
ATOM 3692 O O . GLU A 1 473 ? -64.605 -1.438 80.241 1.00 94.44 473 GLU A O 1
ATOM 3697 N N . ALA A 1 474 ? -63.222 0.243 80.767 1.00 93.69 474 ALA A N 1
ATOM 3698 C CA . ALA A 1 474 ? -63.702 0.355 82.142 1.00 93.69 474 ALA A CA 1
ATOM 3699 C C . ALA A 1 474 ? -65.200 0.706 82.195 1.00 93.69 474 ALA A C 1
ATOM 3701 O O . ALA A 1 474 ? -65.941 0.212 83.048 1.00 93.69 474 ALA A O 1
ATOM 3702 N N . SER A 1 475 ? -65.672 1.542 81.270 1.00 93.00 475 SER A N 1
ATOM 3703 C CA . SER A 1 475 ? -67.090 1.893 81.155 1.00 93.00 475 SER A CA 1
ATOM 3704 C C . SER A 1 475 ? -67.935 0.738 80.609 1.00 93.00 475 SER A C 1
ATOM 3706 O O . SER A 1 475 ? -68.989 0.455 81.175 1.00 93.00 475 SER A O 1
ATOM 3708 N N . PHE A 1 476 ? -67.455 0.014 79.597 1.00 94.81 476 PHE A N 1
ATOM 3709 C CA . PHE A 1 476 ? -68.104 -1.191 79.080 1.00 94.81 476 PHE A CA 1
ATOM 3710 C C . PHE A 1 476 ? -68.183 -2.300 80.131 1.00 94.81 476 PHE A C 1
ATOM 3712 O O . PHE A 1 476 ? -69.240 -2.898 80.284 1.00 94.81 476 PHE A O 1
ATOM 3719 N N . ASN A 1 477 ? -67.124 -2.533 80.911 1.00 93.00 477 ASN A N 1
ATOM 3720 C CA . ASN A 1 477 ? -67.125 -3.522 81.991 1.00 93.00 477 ASN A CA 1
ATOM 3721 C C . ASN A 1 477 ? -68.196 -3.203 83.045 1.00 93.00 477 ASN A C 1
ATOM 3723 O O . ASN A 1 477 ? -68.933 -4.098 83.457 1.00 93.00 477 ASN A O 1
ATOM 3727 N N . ARG A 1 478 ? -68.342 -1.923 83.424 1.00 91.69 478 ARG A N 1
ATOM 3728 C CA . ARG A 1 478 ? -69.426 -1.46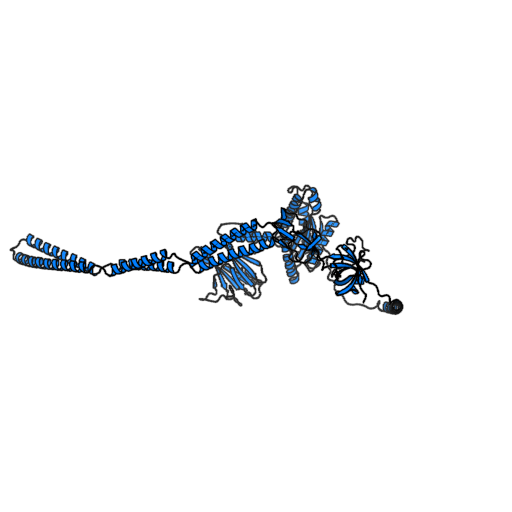9 84.313 1.00 91.69 478 ARG A CA 1
ATOM 3729 C C . ARG A 1 478 ? -70.808 -1.731 83.703 1.00 91.69 478 ARG A C 1
ATOM 3731 O O . ARG A 1 478 ? -71.654 -2.314 84.371 1.00 91.69 478 ARG A O 1
ATOM 3738 N N . ILE A 1 479 ? -71.025 -1.359 82.439 1.00 91.12 479 ILE A N 1
ATOM 3739 C CA . ILE A 1 479 ? -72.309 -1.547 81.733 1.00 91.12 479 ILE A CA 1
ATOM 3740 C C . ILE A 1 479 ? -72.630 -3.037 81.534 1.00 91.12 479 ILE A C 1
ATOM 3742 O O . ILE A 1 479 ? -73.765 -3.462 81.736 1.00 91.12 479 ILE A O 1
ATOM 3746 N N . SER A 1 480 ? -71.634 -3.857 81.195 1.00 89.56 480 SER A N 1
ATOM 3747 C CA . SER A 1 480 ? -71.781 -5.301 81.017 1.00 89.56 480 SER A CA 1
ATOM 3748 C C . SER A 1 480 ? -72.204 -5.994 82.306 1.00 89.56 480 SER A C 1
ATOM 3750 O O . SER A 1 480 ? -72.955 -6.966 82.235 1.00 89.56 480 SER A O 1
ATOM 3752 N N . GLU A 1 481 ? -71.712 -5.545 83.460 1.00 88.50 481 GLU A N 1
ATOM 3753 C CA . GLU A 1 481 ? -72.059 -6.142 84.748 1.00 88.50 481 GLU A CA 1
ATOM 3754 C C . GLU A 1 481 ? -73.506 -5.820 85.138 1.00 88.50 481 GLU A C 1
ATOM 3756 O O . GLU A 1 481 ? -74.258 -6.711 85.527 1.00 88.50 481 GLU A O 1
ATOM 3761 N N . VAL A 1 482 ? -73.939 -4.573 84.928 1.00 88.56 482 VAL A N 1
ATOM 3762 C CA . VAL A 1 482 ? -75.327 -4.148 85.175 1.00 88.56 482 VAL A CA 1
ATOM 3763 C C . VAL A 1 482 ? -76.307 -4.805 84.183 1.00 88.56 482 VAL A C 1
ATOM 3765 O O . VAL A 1 482 ? -77.404 -5.208 84.575 1.00 88.56 482 VAL A O 1
ATOM 3768 N N . TYR A 1 483 ? -75.901 -5.012 82.923 1.00 89.50 483 TYR A N 1
ATOM 3769 C CA . TYR A 1 483 ? -76.685 -5.747 81.920 1.00 89.50 483 TYR A CA 1
ATOM 3770 C C . TYR A 1 483 ? -76.896 -7.221 82.298 1.00 89.50 483 TYR A C 1
ATOM 3772 O O . TYR A 1 483 ? -78.020 -7.714 82.216 1.00 89.50 483 TYR A O 1
ATOM 3780 N N . LYS A 1 484 ? -75.858 -7.918 82.794 1.00 88.00 484 LYS A N 1
ATOM 3781 C CA . LYS A 1 484 ? -75.983 -9.305 83.298 1.00 88.00 484 LYS A CA 1
ATOM 3782 C C . LYS A 1 484 ? -76.977 -9.428 84.456 1.00 88.00 484 LYS A C 1
ATOM 3784 O O . LYS A 1 484 ? -77.591 -10.478 84.618 1.00 88.00 484 LYS A O 1
ATOM 3789 N N . 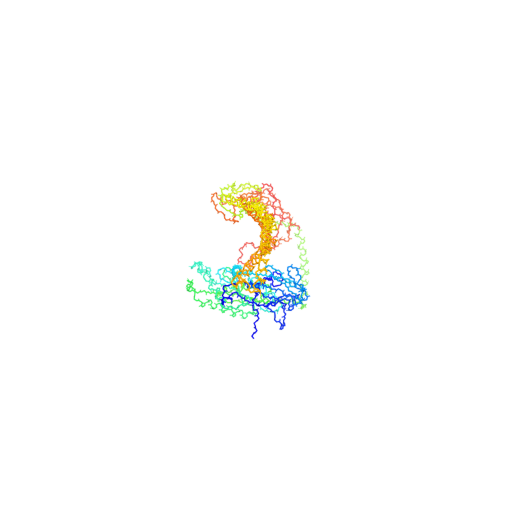GLN A 1 485 ? -77.131 -8.369 85.249 1.00 89.12 485 GLN A N 1
ATOM 3790 C CA . GLN A 1 485 ? -78.076 -8.300 86.365 1.00 89.12 485 GLN A CA 1
ATOM 3791 C C . GLN A 1 485 ? -79.509 -7.922 85.931 1.00 89.12 485 GLN A C 1
ATOM 3793 O O . GLN A 1 485 ? -80.409 -7.924 86.766 1.00 89.12 485 GLN A O 1
ATOM 3798 N N . GLY A 1 486 ? -79.738 -7.631 84.642 1.00 82.75 486 GLY A N 1
ATOM 3799 C CA . GLY A 1 486 ? -81.058 -7.348 84.064 1.00 82.75 486 GLY A CA 1
ATOM 3800 C C . GLY A 1 486 ? -81.521 -5.887 84.145 1.00 82.75 486 GLY A C 1
ATOM 3801 O O . GLY A 1 486 ? -82.671 -5.608 83.815 1.00 82.75 486 GLY A O 1
ATOM 3802 N N . TYR A 1 487 ? -80.654 -4.957 84.564 1.00 83.69 487 TYR A N 1
ATOM 3803 C CA . TYR A 1 487 ? -81.009 -3.547 84.808 1.00 83.69 487 TYR A CA 1
ATOM 3804 C C . TYR A 1 487 ? -80.646 -2.583 83.662 1.00 83.69 487 TYR A C 1
ATOM 3806 O O . TYR A 1 487 ? -80.887 -1.385 83.780 1.00 83.69 487 TYR A O 1
ATOM 3814 N N . GLU A 1 488 ? -80.085 -3.077 82.556 1.00 85.69 488 GLU A N 1
ATOM 3815 C CA . GLU A 1 488 ? -79.683 -2.268 81.393 1.00 85.69 488 GLU A CA 1
ATOM 3816 C C . GLU A 1 488 ? -80.284 -2.789 80.084 1.00 85.69 488 GLU A C 1
ATOM 3818 O O . GLU A 1 488 ? -80.638 -3.963 79.961 1.00 85.69 488 GLU A O 1
ATOM 3823 N N . SER A 1 489 ? -80.391 -1.910 79.082 1.00 90.38 489 SER A N 1
ATOM 3824 C CA . SER A 1 489 ? -80.954 -2.271 77.775 1.00 90.38 489 SER A CA 1
ATOM 3825 C C . SER A 1 489 ? -79.929 -2.965 76.868 1.00 90.38 489 SER A C 1
ATOM 3827 O O . SER A 1 489 ? -78.737 -2.652 76.888 1.00 90.38 489 SER A O 1
ATOM 3829 N N . LYS A 1 490 ? -80.402 -3.880 76.008 1.00 88.75 490 LYS A N 1
ATOM 3830 C CA . LYS A 1 490 ? -79.560 -4.544 74.996 1.00 88.75 490 LYS A CA 1
ATOM 3831 C C . LYS A 1 490 ? -78.881 -3.535 74.055 1.00 88.75 490 LYS A C 1
ATOM 3833 O O . LYS A 1 490 ? -77.711 -3.706 73.737 1.00 88.75 490 LYS A O 1
ATOM 3838 N N . GLN A 1 491 ? -79.590 -2.469 73.674 1.00 90.38 491 GLN A N 1
ATOM 3839 C CA . GLN A 1 491 ? -79.058 -1.401 72.824 1.00 90.38 491 GLN A CA 1
ATOM 3840 C C . GLN A 1 491 ? -77.878 -0.674 73.491 1.00 90.38 491 GLN A C 1
ATOM 3842 O O . GLN A 1 491 ? -76.834 -0.527 72.869 1.00 90.38 491 GLN A O 1
ATOM 3847 N N . ASN A 1 492 ? -77.987 -0.309 74.776 1.00 89.44 492 ASN A N 1
ATOM 3848 C CA . ASN A 1 492 ? -76.887 0.337 75.508 1.00 89.44 492 ASN A CA 1
ATOM 3849 C C . ASN A 1 492 ? -75.646 -0.562 75.622 1.00 89.44 492 ASN A C 1
ATOM 3851 O O . ASN A 1 492 ? -74.517 -0.073 75.550 1.00 89.44 492 ASN A O 1
ATOM 3855 N N . TYR A 1 493 ? -75.844 -1.871 75.811 1.00 91.06 493 TYR A N 1
ATOM 3856 C CA . TYR A 1 493 ? -74.751 -2.844 75.839 1.00 91.06 493 TYR A CA 1
ATOM 3857 C C . TYR A 1 493 ? -74.041 -2.939 74.480 1.00 91.06 493 TYR A C 1
ATOM 3859 O O . TYR A 1 493 ? -72.814 -2.851 74.430 1.00 91.06 493 TYR A O 1
ATOM 3867 N N . GLU A 1 494 ? -74.802 -3.078 73.389 1.00 93.25 494 GLU A N 1
ATOM 3868 C CA . GLU A 1 494 ? -74.270 -3.138 72.021 1.00 93.25 494 GLU A CA 1
ATOM 3869 C C . GLU A 1 494 ? -73.565 -1.825 71.629 1.00 93.25 494 GLU A C 1
ATOM 3871 O O . GLU A 1 494 ? -72.473 -1.867 71.063 1.00 93.25 494 GLU A O 1
ATOM 3876 N N . ASP A 1 495 ? -74.100 -0.665 72.023 1.00 92.56 495 ASP A N 1
ATOM 3877 C CA . ASP A 1 495 ? -73.472 0.646 71.806 1.00 92.56 495 ASP A CA 1
ATOM 3878 C C . ASP A 1 495 ? -72.146 0.784 72.574 1.00 92.56 495 ASP A C 1
ATOM 3880 O O . ASP A 1 495 ? -71.153 1.296 72.048 1.00 92.56 495 ASP A O 1
ATOM 3884 N N . ALA A 1 496 ? -72.094 0.320 73.827 1.00 91.12 496 ALA A N 1
ATOM 3885 C CA . ALA A 1 496 ? -70.868 0.320 74.623 1.00 91.12 496 ALA A CA 1
ATOM 3886 C C . ALA A 1 496 ? -69.826 -0.668 74.066 1.00 91.12 496 ALA A C 1
ATOM 3888 O O . ALA A 1 496 ? -68.637 -0.345 74.023 1.00 91.12 496 ALA A O 1
ATOM 3889 N N . GLN A 1 497 ? -70.266 -1.833 73.578 1.00 93.81 497 GLN A N 1
ATOM 3890 C CA . GLN A 1 497 ? -69.413 -2.804 72.891 1.00 93.81 497 GLN A CA 1
ATOM 3891 C C . GLN A 1 497 ? -68.837 -2.217 71.595 1.00 93.81 497 GLN A C 1
ATOM 3893 O O . GLN A 1 497 ? -67.633 -2.318 71.351 1.00 93.81 497 GLN A O 1
ATOM 3898 N N . ALA A 1 498 ? -69.666 -1.550 70.788 1.00 93.56 498 ALA A N 1
ATOM 3899 C CA . ALA A 1 498 ? -69.243 -0.888 69.557 1.00 93.56 498 ALA A CA 1
ATOM 3900 C C . ALA A 1 498 ? -68.198 0.209 69.824 1.00 93.56 498 ALA A C 1
ATOM 3902 O O . ALA A 1 498 ? -67.229 0.330 69.073 1.00 93.56 498 ALA A O 1
ATOM 3903 N N . LYS A 1 499 ? -68.332 0.962 70.926 1.00 94.38 499 LYS A N 1
ATOM 3904 C CA . LYS A 1 499 ? -67.336 1.965 71.346 1.00 94.38 499 LYS A CA 1
ATOM 3905 C C . LYS A 1 499 ? -65.982 1.345 71.696 1.00 94.38 499 LYS A C 1
ATOM 3907 O O . LYS A 1 499 ? -64.963 1.895 71.286 1.00 94.38 499 LYS A O 1
ATOM 3912 N N . VAL A 1 500 ? -65.953 0.207 72.399 1.00 94.94 500 VAL A N 1
ATOM 3913 C CA . VAL A 1 500 ? -64.698 -0.522 72.679 1.00 94.94 500 VAL A CA 1
ATOM 3914 C C . VAL A 1 500 ? -64.044 -0.977 71.375 1.00 94.94 500 VAL A C 1
ATOM 3916 O O . VAL A 1 500 ? -62.850 -0.763 71.181 1.00 94.94 500 VAL A O 1
ATOM 3919 N N . ILE A 1 501 ? -64.826 -1.564 70.461 1.00 95.44 501 ILE A N 1
ATOM 3920 C CA . ILE A 1 501 ? -64.329 -2.025 69.154 1.00 95.44 501 ILE A CA 1
ATOM 3921 C C . ILE A 1 501 ? -63.710 -0.860 68.371 1.00 95.44 501 ILE A C 1
ATOM 3923 O O . ILE A 1 501 ? -62.611 -0.994 67.835 1.00 95.44 501 ILE A O 1
ATOM 3927 N N . LEU A 1 502 ? -64.380 0.294 68.345 1.00 95.44 502 LEU A N 1
ATOM 3928 C CA . LEU A 1 502 ? -63.904 1.486 67.647 1.00 95.44 502 LEU A CA 1
ATOM 3929 C C . LEU A 1 502 ? -62.634 2.071 68.287 1.00 95.44 502 LEU A C 1
ATOM 3931 O O . LEU A 1 502 ? -61.685 2.387 67.571 1.00 95.44 502 LEU A O 1
ATOM 3935 N N . ALA A 1 503 ? -62.580 2.172 69.619 1.00 93.56 503 ALA A N 1
ATOM 3936 C CA . ALA A 1 503 ? -61.394 2.650 70.334 1.00 93.56 503 ALA A CA 1
ATOM 3937 C C . ALA A 1 503 ? -60.187 1.721 70.120 1.00 93.56 503 ALA A C 1
ATOM 3939 O O . ALA A 1 503 ? -59.071 2.191 69.892 1.00 93.56 503 ALA A O 1
ATOM 3940 N N . LYS A 1 504 ? -60.415 0.401 70.111 1.00 95.31 504 LYS A N 1
ATOM 3941 C CA . LYS A 1 504 ? -59.378 -0.600 69.846 1.00 95.31 504 LYS A CA 1
ATOM 3942 C C . LYS A 1 504 ? -58.846 -0.501 68.418 1.00 95.31 504 LYS A C 1
ATOM 3944 O O . LYS A 1 504 ? -57.636 -0.425 68.237 1.00 95.31 504 LYS A O 1
ATOM 3949 N N . ALA A 1 505 ? -59.731 -0.395 67.424 1.00 94.75 505 ALA A N 1
ATOM 3950 C CA . ALA A 1 505 ? -59.335 -0.178 66.032 1.00 94.75 505 ALA A CA 1
ATOM 3951 C C . ALA A 1 505 ? -58.515 1.118 65.853 1.00 94.75 505 ALA A C 1
ATOM 3953 O O . ALA A 1 505 ? -57.572 1.154 65.062 1.00 94.75 505 ALA A O 1
ATOM 3954 N N . GLY A 1 506 ? -58.832 2.170 66.619 1.00 93.88 506 GLY A N 1
ATOM 3955 C CA . GLY A 1 506 ? -58.053 3.411 66.654 1.00 93.88 506 GLY A CA 1
ATOM 3956 C C . GLY A 1 506 ? -56.640 3.228 67.221 1.00 93.88 506 GLY A C 1
ATOM 3957 O O . GLY A 1 506 ? -55.679 3.735 66.641 1.00 93.88 506 GLY A O 1
ATOM 3958 N N . VAL A 1 507 ? -56.494 2.470 68.315 1.00 95.88 507 VAL A N 1
ATOM 3959 C CA . VAL A 1 507 ? -55.178 2.112 68.874 1.00 95.88 507 VAL A CA 1
ATOM 3960 C C . VAL A 1 507 ? -54.376 1.285 67.876 1.00 95.88 507 VAL A C 1
ATOM 3962 O O . VAL A 1 507 ? -53.228 1.632 67.613 1.00 95.88 507 VAL A O 1
ATOM 3965 N N . ASP A 1 508 ? -54.973 0.247 67.288 1.00 94.00 508 ASP A N 1
ATOM 3966 C CA . ASP A 1 508 ? -54.302 -0.632 66.323 1.00 94.00 508 ASP A CA 1
ATOM 3967 C C . ASP A 1 508 ? -53.795 0.165 65.106 1.00 94.00 508 ASP A C 1
ATOM 3969 O O . ASP A 1 508 ? -52.642 0.023 64.699 1.00 94.00 508 ASP A O 1
ATOM 3973 N N . SER A 1 509 ? -54.601 1.102 64.592 1.00 95.88 509 SER A N 1
ATOM 3974 C CA . SER A 1 509 ? -54.188 1.997 63.504 1.00 95.88 509 SER A CA 1
ATOM 3975 C C . SER A 1 509 ? -53.013 2.910 63.881 1.00 95.88 509 SER A C 1
ATOM 3977 O O . SER A 1 509 ? -52.166 3.193 63.032 1.00 95.88 509 SER A O 1
ATOM 3979 N N . LEU A 1 510 ? -52.952 3.400 65.124 1.00 94.50 510 LEU A N 1
ATOM 3980 C CA . LEU A 1 510 ? -51.857 4.255 65.593 1.00 94.50 510 LEU A CA 1
ATOM 3981 C C . LEU A 1 510 ? -50.593 3.458 65.923 1.00 94.50 510 LEU A C 1
ATOM 3983 O O . LEU A 1 510 ? -49.496 3.967 65.702 1.00 94.50 510 LEU A O 1
ATOM 3987 N N . VAL A 1 511 ? -50.728 2.219 66.407 1.00 94.50 511 VAL A N 1
ATOM 3988 C CA . VAL A 1 511 ? -49.602 1.287 66.567 1.00 94.50 511 VAL A CA 1
ATOM 3989 C C . VAL A 1 511 ? -48.939 1.053 65.215 1.00 94.50 511 VAL A C 1
ATOM 3991 O O . VAL A 1 511 ? -47.727 1.225 65.106 1.00 94.50 511 VAL A O 1
ATOM 3994 N N . GLU A 1 512 ? -49.732 0.769 64.182 1.00 91.88 512 GLU A N 1
ATOM 3995 C CA . GLU A 1 512 ? -49.224 0.587 62.820 1.00 91.88 512 GLU A CA 1
ATOM 3996 C C . GLU A 1 512 ? -48.532 1.858 62.304 1.00 91.88 512 GLU A C 1
ATOM 3998 O O . GLU A 1 512 ? -47.425 1.808 61.772 1.00 91.88 512 GLU A O 1
ATOM 4003 N N . LYS A 1 513 ? -49.132 3.034 62.538 1.00 91.50 513 LYS A N 1
ATOM 4004 C CA . LYS A 1 513 ? -48.539 4.326 62.156 1.00 91.50 513 LYS A CA 1
ATOM 4005 C C . LYS A 1 513 ? -47.191 4.582 62.840 1.00 91.50 513 LYS A C 1
ATOM 4007 O O . LYS A 1 513 ? -46.269 5.059 62.183 1.00 91.50 513 LYS A O 1
ATOM 4012 N N . VAL A 1 514 ? -47.065 4.295 64.139 1.00 91.62 514 VAL A N 1
ATOM 4013 C CA . VAL A 1 514 ? -45.791 4.431 64.871 1.00 91.62 514 VAL A CA 1
ATOM 4014 C C . VAL A 1 514 ? -44.765 3.432 64.339 1.00 91.62 514 VAL A C 1
ATOM 4016 O O . VAL A 1 514 ? -43.636 3.839 64.080 1.00 91.62 514 VAL A O 1
ATOM 4019 N N . SER A 1 515 ? -45.164 2.177 64.108 1.00 90.38 515 SER A N 1
ATOM 4020 C CA . SER A 1 515 ? -44.289 1.133 63.556 1.00 90.38 515 SER A CA 1
ATOM 4021 C C . SER A 1 515 ? -43.708 1.542 62.202 1.00 90.38 515 SER A C 1
ATOM 4023 O O . SER A 1 515 ? -42.496 1.510 62.018 1.00 90.38 515 SER A O 1
ATOM 4025 N N . LEU A 1 516 ? -44.544 2.036 61.282 1.00 88.94 516 LEU A N 1
ATOM 4026 C CA . LEU A 1 516 ? -44.103 2.518 59.968 1.00 88.94 516 LEU A CA 1
ATOM 4027 C C . LEU A 1 516 ? -43.139 3.713 60.066 1.00 88.94 516 LEU A C 1
ATOM 4029 O O . LEU A 1 516 ? -42.180 3.805 59.300 1.00 88.94 516 LEU A O 1
ATOM 4033 N N . LEU A 1 517 ? -43.368 4.639 61.006 1.00 89.12 517 LEU A N 1
ATOM 4034 C CA . LEU A 1 517 ? -42.480 5.788 61.210 1.00 89.12 517 LEU A CA 1
ATOM 4035 C C . LEU A 1 517 ? -41.130 5.385 61.821 1.00 89.12 517 LEU A C 1
ATOM 4037 O O . LEU A 1 517 ? -40.123 6.010 61.478 1.00 89.12 517 LEU A O 1
ATOM 4041 N N . GLU A 1 518 ? -41.110 4.375 62.698 1.00 85.25 518 GLU A N 1
ATOM 4042 C CA . GLU A 1 518 ? -39.900 3.817 63.318 1.00 85.25 518 GLU A CA 1
ATOM 4043 C C . GLU A 1 518 ? -39.089 2.936 62.359 1.00 85.25 518 GLU A C 1
ATOM 4045 O O . GLU A 1 518 ? -37.861 3.013 62.364 1.00 85.25 518 GLU A O 1
ATOM 4050 N N . GLU A 1 519 ? -39.752 2.143 61.511 1.00 84.69 519 GLU A N 1
ATOM 4051 C CA . GLU A 1 519 ? -39.105 1.381 60.433 1.00 84.69 519 GLU A CA 1
ATOM 4052 C C . GLU A 1 519 ? -38.434 2.305 59.405 1.00 84.69 519 GLU A C 1
ATOM 4054 O O . GLU A 1 519 ? -37.394 1.959 58.838 1.00 84.69 519 GLU A O 1
ATOM 4059 N N . GLY A 1 520 ? -38.980 3.510 59.217 1.00 84.62 520 GLY A N 1
ATOM 4060 C CA . GLY A 1 520 ? -38.389 4.547 58.383 1.00 84.62 520 GLY A CA 1
ATOM 4061 C C . GLY A 1 520 ? -38.590 4.291 56.890 1.00 84.62 520 GLY A C 1
ATOM 4062 O O . GLY A 1 520 ? -39.662 3.891 56.442 1.00 84.62 520 GLY A O 1
ATOM 4063 N N . THR A 1 521 ? -37.579 4.605 56.079 1.00 86.50 521 THR A N 1
ATOM 4064 C CA . THR A 1 521 ? -37.677 4.438 54.622 1.00 86.50 521 THR A CA 1
ATOM 4065 C C . THR A 1 521 ? -37.532 2.972 54.217 1.00 86.50 521 THR A C 1
ATOM 4067 O O . THR A 1 521 ? -36.816 2.191 54.847 1.00 86.50 521 THR A O 1
ATOM 4070 N N . ARG A 1 522 ? -38.209 2.583 53.131 1.00 88.56 522 ARG A N 1
ATOM 4071 C CA . ARG A 1 522 ? -38.196 1.198 52.653 1.00 88.56 522 ARG A CA 1
ATOM 4072 C C . ARG A 1 522 ? -36.806 0.812 52.150 1.00 88.56 522 ARG A C 1
ATOM 4074 O O . ARG A 1 522 ? -36.114 1.598 51.499 1.00 88.56 522 ARG A O 1
ATOM 4081 N N . LYS A 1 523 ? -36.405 -0.439 52.392 1.00 87.81 523 LYS A N 1
ATOM 4082 C CA . LYS A 1 523 ? -35.097 -0.955 51.950 1.00 87.81 523 LYS A CA 1
ATOM 4083 C C . LYS A 1 523 ? -34.965 -0.947 50.427 1.00 87.81 523 LYS A C 1
ATOM 4085 O O . LYS A 1 523 ? -33.862 -0.746 49.920 1.00 87.81 523 LYS A O 1
ATOM 4090 N N . GLU A 1 524 ? -36.066 -1.141 49.702 1.00 88.75 524 GLU A N 1
ATOM 4091 C CA . GLU A 1 524 ? -36.104 -1.045 48.243 1.00 88.75 524 GLU A CA 1
ATOM 4092 C C . GLU A 1 524 ? -35.739 0.365 47.767 1.00 88.75 524 GLU A C 1
ATOM 4094 O O . GLU A 1 524 ? -34.927 0.499 46.853 1.00 88.75 524 GLU A O 1
ATOM 4099 N N . ASP A 1 525 ? -36.253 1.407 48.424 1.00 89.56 525 ASP A N 1
ATOM 4100 C CA . ASP A 1 525 ? -36.001 2.803 48.050 1.00 89.56 525 ASP A CA 1
ATOM 4101 C C . ASP A 1 525 ? -34.532 3.185 48.282 1.00 89.56 525 ASP A C 1
ATOM 4103 O O . ASP A 1 525 ? -33.894 3.784 47.414 1.00 89.56 525 ASP A O 1
ATOM 4107 N N . ILE A 1 526 ? -33.954 2.757 49.413 1.00 90.44 526 ILE A N 1
ATOM 4108 C CA . ILE A 1 526 ? -32.519 2.932 49.694 1.00 90.44 526 ILE A CA 1
ATOM 4109 C C . ILE A 1 526 ? -31.678 2.204 48.639 1.00 90.44 526 ILE A C 1
ATOM 4111 O O . ILE A 1 526 ? -30.680 2.742 48.162 1.00 90.44 526 ILE A O 1
ATOM 4115 N N . LYS A 1 527 ? -32.077 0.990 48.243 1.00 93.00 527 LYS A N 1
ATOM 4116 C CA . LYS A 1 527 ? -31.366 0.206 47.227 1.00 93.00 527 LYS A CA 1
ATOM 4117 C C . LYS A 1 527 ? -31.428 0.864 45.847 1.00 93.00 527 LYS A C 1
ATOM 4119 O O . LYS A 1 527 ? -30.421 0.868 45.143 1.00 93.00 527 LYS A O 1
ATOM 4124 N N . VAL A 1 528 ? -32.571 1.434 45.466 1.00 95.25 528 VAL A N 1
ATOM 4125 C CA . VAL A 1 528 ? -32.715 2.198 44.216 1.00 95.25 528 VAL A CA 1
ATOM 4126 C C . VAL A 1 528 ? -31.819 3.439 44.238 1.00 95.25 528 VAL A C 1
ATOM 4128 O O . VAL A 1 528 ? -31.125 3.700 43.256 1.00 95.25 528 VAL A O 1
ATOM 4131 N N . ALA A 1 529 ? -31.783 4.175 45.351 1.00 93.19 529 ALA A N 1
ATOM 4132 C CA . ALA A 1 529 ? -30.902 5.333 45.502 1.00 93.19 529 ALA A CA 1
ATOM 4133 C C . ALA A 1 529 ? -29.414 4.939 45.438 1.00 93.19 529 ALA A C 1
ATOM 4135 O O . ALA A 1 529 ? -28.638 5.573 44.729 1.00 93.19 529 ALA A O 1
ATOM 4136 N N . GLU A 1 530 ? -29.020 3.836 46.082 1.00 93.88 530 GLU A N 1
ATOM 4137 C CA . GLU A 1 530 ? -27.655 3.300 46.003 1.00 93.88 530 GLU A CA 1
ATOM 4138 C C . GLU A 1 530 ? -27.276 2.927 44.561 1.00 93.88 530 GLU A C 1
ATOM 4140 O O . GLU A 1 530 ? -26.190 3.261 44.099 1.00 93.88 530 GLU A O 1
ATOM 4145 N N . GLN A 1 531 ? -28.181 2.306 43.797 1.00 96.44 531 GLN A N 1
ATOM 4146 C CA . GLN A 1 531 ? -27.933 2.012 42.382 1.00 96.44 531 GLN A CA 1
ATOM 4147 C C . GLN A 1 531 ? -27.718 3.282 41.548 1.00 96.44 531 GLN A C 1
ATOM 4149 O O . GLN A 1 531 ? -26.824 3.305 40.701 1.00 96.44 531 GLN A O 1
ATOM 4154 N N . ARG A 1 532 ? -28.489 4.347 41.800 1.00 95.75 532 ARG A N 1
ATOM 4155 C CA . ARG A 1 532 ? -28.303 5.649 41.134 1.00 95.75 532 ARG A CA 1
ATOM 4156 C C . ARG A 1 532 ? -26.969 6.290 41.500 1.00 95.75 532 ARG A C 1
ATOM 4158 O O . ARG A 1 532 ? -26.266 6.764 40.611 1.00 95.75 532 ARG A O 1
ATOM 4165 N N . TYR A 1 533 ? -26.574 6.226 42.770 1.00 96.50 533 TYR A N 1
ATOM 4166 C CA . TYR A 1 533 ? -25.259 6.679 43.217 1.00 96.50 533 TYR A CA 1
ATOM 4167 C C . TYR A 1 533 ? -24.124 5.924 42.514 1.00 96.50 533 TYR A C 1
ATOM 4169 O O . TYR A 1 533 ? -23.209 6.552 41.982 1.00 96.50 533 TYR A O 1
ATOM 4177 N N . GLN A 1 534 ? -24.208 4.593 42.414 1.00 96.31 534 GLN A N 1
ATOM 4178 C CA . GLN A 1 534 ? -23.208 3.794 41.693 1.00 96.31 534 GLN A CA 1
ATOM 4179 C C . GLN A 1 534 ? -23.151 4.149 40.198 1.00 96.31 534 GLN A C 1
ATOM 4181 O O . GLN A 1 534 ? -22.062 4.245 39.629 1.00 96.31 534 GLN A O 1
ATOM 4186 N N . GLN A 1 535 ? -24.299 4.404 39.559 1.00 96.88 535 GLN A N 1
ATOM 4187 C CA . GLN A 1 535 ? -24.353 4.884 38.173 1.00 96.88 535 GLN A CA 1
ATOM 4188 C C . GLN A 1 535 ? -23.687 6.261 38.016 1.00 96.88 535 GLN A C 1
ATOM 4190 O O . GLN A 1 535 ? -22.879 6.451 37.102 1.00 96.88 535 GLN A O 1
ATOM 4195 N N . ALA A 1 536 ? -23.968 7.204 38.920 1.00 96.25 536 ALA A N 1
ATOM 4196 C CA . ALA A 1 536 ? -23.340 8.524 38.927 1.00 96.25 536 ALA A CA 1
ATOM 4197 C C . ALA A 1 536 ? -21.818 8.425 39.142 1.00 96.25 536 ALA A C 1
ATOM 4199 O O . ALA A 1 536 ? -21.048 9.066 38.425 1.00 96.25 536 ALA A O 1
ATOM 4200 N N . MET A 1 537 ? -21.371 7.558 40.057 1.00 96.12 537 MET A N 1
ATOM 4201 C CA . MET A 1 537 ? -19.952 7.326 40.339 1.00 96.12 537 MET A CA 1
ATOM 4202 C C . MET A 1 537 ? -19.230 6.696 39.140 1.00 96.12 537 MET A C 1
ATOM 4204 O O . MET A 1 537 ? -18.111 7.090 38.809 1.00 96.12 537 MET A O 1
ATOM 4208 N N . ALA A 1 538 ? -19.864 5.742 38.453 1.00 95.69 538 ALA A N 1
ATOM 4209 C CA . ALA A 1 538 ? -19.324 5.155 37.229 1.00 95.69 538 ALA A CA 1
ATOM 4210 C C . ALA A 1 538 ? -19.176 6.208 36.117 1.00 95.69 538 ALA A C 1
ATOM 4212 O O . ALA A 1 538 ? -18.131 6.267 35.466 1.00 95.69 538 ALA A O 1
ATOM 4213 N N . LYS A 1 539 ? -20.174 7.090 35.951 1.00 94.81 539 LYS A N 1
ATOM 4214 C CA . LYS A 1 539 ? -20.115 8.215 35.003 1.00 94.81 539 LYS A CA 1
ATOM 4215 C C . LYS A 1 539 ? -18.980 9.186 35.346 1.00 94.81 539 LYS A C 1
ATOM 4217 O O . LYS A 1 539 ? -18.222 9.563 34.456 1.00 94.81 539 LYS A O 1
ATOM 4222 N N . GLN A 1 540 ? -18.822 9.549 36.621 1.00 95.12 540 GLN A N 1
ATOM 4223 C CA . GLN A 1 540 ? -17.719 10.395 37.088 1.00 95.12 540 GLN A CA 1
ATOM 4224 C C . GLN A 1 540 ? -16.356 9.768 36.762 1.00 95.12 540 GLN A C 1
ATOM 4226 O O . GLN A 1 540 ? -15.502 10.437 36.181 1.00 95.12 540 GLN A O 1
ATOM 4231 N N . LYS A 1 541 ? -16.156 8.485 37.097 1.00 93.88 541 LYS A N 1
ATOM 4232 C CA . LYS A 1 541 ? -14.901 7.766 36.819 1.00 93.88 541 LYS A CA 1
ATOM 4233 C C . LYS A 1 541 ? -14.579 7.731 35.329 1.00 93.88 541 LYS A C 1
ATOM 4235 O O . LYS A 1 541 ? -13.432 7.952 34.960 1.00 93.88 541 LYS A O 1
ATOM 4240 N N . LEU A 1 542 ? -15.580 7.490 34.481 1.00 93.00 542 LEU A N 1
ATOM 4241 C CA . LEU A 1 542 ? -15.409 7.485 33.028 1.00 93.00 542 LEU A CA 1
ATOM 4242 C C . LEU A 1 542 ? -14.950 8.856 32.515 1.00 93.00 542 LEU A C 1
ATOM 4244 O O . LEU A 1 542 ? -13.992 8.932 31.753 1.00 93.00 542 LEU A O 1
ATOM 4248 N N . LEU A 1 543 ? -15.580 9.941 32.975 1.00 92.56 543 LEU A N 1
ATOM 4249 C CA . LEU A 1 543 ? -15.207 11.295 32.558 1.00 92.56 543 LEU A CA 1
ATOM 4250 C C . LEU A 1 543 ? -13.810 11.702 33.051 1.00 92.56 543 LEU A C 1
ATOM 4252 O O . LEU A 1 543 ? -13.097 12.386 32.319 1.00 92.56 543 LEU A O 1
ATOM 4256 N N . GLN A 1 544 ? -13.408 11.262 34.249 1.00 89.62 544 GLN A N 1
ATOM 4257 C CA . GLN A 1 544 ? -12.067 11.491 34.805 1.00 89.62 544 GLN A CA 1
ATOM 4258 C C . GLN A 1 544 ? -10.977 10.667 34.109 1.00 89.62 544 GLN A C 1
ATOM 4260 O O . GLN A 1 544 ? -9.859 11.152 33.963 1.00 89.62 544 GLN A O 1
ATOM 4265 N N . ALA A 1 545 ? -11.292 9.439 33.688 1.00 87.81 545 ALA A N 1
ATOM 4266 C CA . ALA A 1 545 ? -10.372 8.593 32.932 1.00 87.81 545 ALA A CA 1
ATOM 4267 C C . ALA A 1 545 ? -10.076 9.163 31.532 1.00 87.81 545 ALA A C 1
ATOM 4269 O O . ALA A 1 545 ? -9.002 8.917 30.991 1.00 87.81 545 ALA A O 1
ATOM 4270 N N . GLY A 1 546 ? -10.996 9.961 30.977 1.00 89.69 546 GLY A N 1
ATOM 4271 C CA . GLY A 1 546 ? -10.815 10.642 29.699 1.00 89.69 546 GLY A CA 1
ATOM 4272 C C . GLY A 1 546 ? -10.889 9.693 28.501 1.00 89.69 546 GLY A C 1
ATOM 4273 O O . GLY A 1 546 ? -11.616 8.699 28.514 1.00 89.69 546 GLY A O 1
ATOM 4274 N N . SER A 1 547 ? -10.169 10.036 27.433 1.00 91.50 547 SER A N 1
ATOM 4275 C CA . SER A 1 547 ? -10.130 9.239 26.202 1.00 91.50 547 SER A CA 1
ATOM 4276 C C . SER A 1 547 ? -9.345 7.944 26.408 1.00 91.50 547 SER A C 1
ATOM 4278 O O . SER A 1 547 ? -8.381 7.906 27.175 1.00 91.50 547 SER A O 1
ATOM 4280 N N . ARG A 1 548 ? -9.714 6.878 25.689 1.00 92.56 548 ARG A N 1
ATOM 4281 C CA . ARG A 1 548 ? -8.985 5.606 25.767 1.00 92.56 548 ARG A CA 1
ATOM 4282 C C . ARG A 1 548 ? -7.593 5.761 25.157 1.00 92.56 548 ARG A C 1
ATOM 4284 O O . ARG A 1 548 ? -7.401 6.521 24.210 1.00 92.56 548 ARG A O 1
ATOM 4291 N N . LEU A 1 549 ? -6.631 4.986 25.660 1.00 88.00 549 LEU A N 1
ATOM 4292 C CA . LEU A 1 549 ? -5.266 4.985 25.126 1.00 88.00 549 LEU A CA 1
ATOM 4293 C C . LEU A 1 549 ? -5.241 4.612 23.637 1.00 88.00 549 LEU A C 1
ATOM 4295 O O . LEU A 1 549 ? -4.505 5.216 22.867 1.00 88.00 549 LEU A O 1
ATOM 4299 N N . GLU A 1 550 ? -6.080 3.660 23.235 1.00 92.56 550 GLU A N 1
ATOM 4300 C CA . GLU A 1 550 ? -6.215 3.206 21.848 1.00 92.56 550 GLU A CA 1
ATOM 4301 C C . GLU A 1 550 ? -6.644 4.347 20.914 1.00 92.56 550 GLU A C 1
ATOM 4303 O O . GLU A 1 550 ? -6.054 4.529 19.851 1.00 92.56 550 GLU A O 1
ATOM 4308 N N . ASP A 1 551 ? -7.592 5.181 21.356 1.00 92.44 551 ASP A N 1
ATOM 4309 C CA . ASP A 1 551 ? -8.065 6.343 20.596 1.00 92.44 551 ASP A CA 1
ATOM 4310 C C . ASP A 1 551 ? -6.961 7.408 20.460 1.00 92.44 551 ASP A C 1
ATOM 4312 O O . ASP A 1 551 ? -6.790 8.012 19.398 1.00 92.44 551 ASP A O 1
ATOM 4316 N N . ILE A 1 552 ? -6.175 7.625 21.523 1.00 91.94 552 ILE A N 1
ATOM 4317 C CA . ILE A 1 552 ? -5.035 8.553 21.507 1.00 91.94 552 ILE A CA 1
ATOM 4318 C C . ILE A 1 552 ? -3.956 8.048 20.544 1.00 91.94 552 ILE A C 1
ATOM 4320 O O . ILE A 1 552 ? -3.483 8.821 19.714 1.00 91.94 552 ILE A O 1
ATOM 4324 N N . LEU A 1 553 ? -3.596 6.764 20.610 1.00 91.56 553 LEU A N 1
ATOM 4325 C CA . LEU A 1 553 ? -2.602 6.160 19.720 1.00 91.56 553 LEU A CA 1
ATOM 4326 C C . LEU A 1 553 ? -3.056 6.188 18.256 1.00 91.56 553 LEU A C 1
ATOM 4328 O O . LEU A 1 553 ? -2.250 6.492 17.377 1.00 91.56 553 LEU A O 1
ATOM 4332 N N . ALA A 1 554 ? -4.341 5.946 17.985 1.00 95.00 554 ALA A N 1
ATOM 4333 C CA . ALA A 1 554 ? -4.905 6.068 16.643 1.00 95.00 554 ALA A CA 1
ATOM 4334 C C . ALA A 1 554 ? -4.801 7.509 16.110 1.00 95.00 554 ALA A C 1
ATOM 4336 O O . ALA A 1 554 ? -4.402 7.726 14.964 1.00 95.00 554 ALA A O 1
ATOM 4337 N N . ALA A 1 555 ? -5.087 8.512 16.946 1.00 94.75 555 ALA A N 1
ATOM 4338 C CA . ALA A 1 555 ? -4.926 9.915 16.571 1.00 94.75 555 ALA A CA 1
ATOM 4339 C C . ALA A 1 555 ? -3.450 10.323 16.396 1.00 94.75 555 ALA A C 1
ATOM 4341 O O . ALA A 1 555 ? -3.136 11.092 15.486 1.00 94.75 555 ALA A O 1
ATOM 4342 N N . GLU A 1 556 ? -2.527 9.796 17.207 1.00 94.94 556 GLU A N 1
ATOM 4343 C CA . GLU A 1 556 ? -1.082 9.992 17.013 1.00 94.94 556 GLU A CA 1
ATOM 4344 C C . GLU A 1 556 ? -0.609 9.393 15.689 1.00 94.94 556 GLU A C 1
ATOM 4346 O O . GLU A 1 556 ? 0.099 10.062 14.932 1.00 94.94 556 GLU A O 1
ATOM 4351 N N . ALA A 1 557 ? -1.046 8.173 15.374 1.00 95.50 557 ALA A N 1
ATOM 4352 C CA . ALA A 1 557 ? -0.760 7.523 14.102 1.00 95.50 557 ALA A CA 1
ATOM 4353 C C . ALA A 1 557 ? -1.300 8.338 12.917 1.00 95.50 557 ALA A C 1
ATOM 4355 O O . ALA A 1 557 ? -0.596 8.495 11.919 1.00 95.50 557 ALA A O 1
ATOM 4356 N N . GLN A 1 558 ? -2.490 8.936 13.043 1.00 95.62 558 GLN A N 1
ATOM 4357 C CA . GLN A 1 558 ? -3.044 9.818 12.015 1.00 95.62 558 GLN A CA 1
ATOM 4358 C C . GLN A 1 558 ? -2.171 11.061 11.786 1.00 95.62 558 GLN A C 1
ATOM 4360 O O . GLN A 1 558 ? -1.877 11.395 10.640 1.00 95.62 558 GLN A O 1
ATOM 4365 N N . VAL A 1 559 ? -1.694 11.717 12.854 1.00 97.56 559 VAL A N 1
ATOM 4366 C CA . VAL A 1 559 ? -0.761 12.854 12.734 1.00 97.56 559 VAL A CA 1
ATOM 4367 C C . VAL A 1 559 ? 0.524 12.429 12.021 1.00 97.56 559 VAL A C 1
ATOM 4369 O O . VAL A 1 559 ? 1.025 13.158 11.163 1.00 97.56 559 VAL A O 1
ATOM 4372 N N . GLN A 1 560 ? 1.071 11.256 12.356 1.00 96.44 560 GLN A N 1
ATOM 4373 C CA . GLN A 1 560 ? 2.273 10.738 11.695 1.00 96.44 560 GLN A CA 1
ATOM 4374 C C . GLN A 1 560 ? 2.024 10.414 10.219 1.00 96.44 560 GLN A C 1
ATOM 4376 O O . GLN A 1 560 ? 2.859 10.744 9.380 1.00 96.44 560 GLN A O 1
ATOM 4381 N N . ALA A 1 561 ? 0.865 9.847 9.879 1.00 95.94 561 ALA A N 1
ATOM 4382 C CA . ALA A 1 561 ? 0.483 9.583 8.497 1.00 95.94 561 ALA A CA 1
ATOM 4383 C C . ALA A 1 561 ? 0.388 10.883 7.680 1.00 95.94 561 ALA A C 1
ATOM 4385 O O . ALA A 1 561 ? 0.965 10.963 6.595 1.00 95.94 561 ALA A O 1
ATOM 4386 N N . SER A 1 562 ? -0.263 11.927 8.205 1.00 95.50 562 SER A N 1
ATOM 4387 C CA . SER A 1 562 ? -0.353 13.228 7.525 1.00 95.50 562 SER A CA 1
ATOM 4388 C C . SER A 1 562 ? 1.023 13.905 7.387 1.00 95.50 562 SER A C 1
ATOM 4390 O O . SER A 1 562 ? 1.332 14.452 6.330 1.00 95.50 562 SER A O 1
ATOM 4392 N N . LYS A 1 563 ? 1.914 13.784 8.384 1.00 96.31 563 LYS A N 1
ATOM 4393 C CA . LYS A 1 563 ? 3.320 14.231 8.268 1.00 96.31 563 LYS A CA 1
ATOM 4394 C C . LYS A 1 563 ? 4.109 13.452 7.212 1.00 96.31 563 LYS A C 1
ATOM 4396 O O . LYS A 1 563 ? 4.893 14.047 6.479 1.00 96.31 563 LYS A O 1
ATOM 4401 N N . ALA A 1 564 ? 3.899 12.142 7.106 1.00 96.06 564 ALA A N 1
ATOM 4402 C CA . ALA A 1 564 ? 4.543 11.319 6.085 1.00 96.06 564 ALA A CA 1
ATOM 4403 C C . ALA A 1 564 ? 4.069 11.689 4.668 1.00 96.06 564 ALA A C 1
ATOM 4405 O O . ALA A 1 564 ? 4.879 11.715 3.741 1.00 96.06 564 ALA A O 1
ATOM 4406 N N . LYS A 1 565 ? 2.784 12.043 4.498 1.00 95.75 565 LYS A N 1
ATOM 4407 C CA . LYS A 1 565 ? 2.274 12.605 3.236 1.00 95.75 565 LYS A CA 1
ATOM 4408 C C . LYS A 1 565 ? 2.996 13.905 2.870 1.00 95.75 565 LYS A C 1
ATOM 4410 O O . LYS A 1 565 ? 3.428 14.037 1.728 1.00 95.75 565 LYS A O 1
ATOM 4415 N N . LEU A 1 566 ? 3.177 14.818 3.831 1.00 97.31 566 LEU A N 1
ATOM 4416 C CA . LEU A 1 566 ? 3.922 16.064 3.615 1.00 97.31 566 LEU A CA 1
ATOM 4417 C C . LEU A 1 566 ? 5.368 15.782 3.188 1.00 97.31 566 LEU A C 1
ATOM 4419 O O . LEU A 1 566 ? 5.811 16.306 2.175 1.00 97.31 566 LEU A O 1
ATOM 4423 N N . ALA A 1 567 ? 6.064 14.882 3.889 1.00 95.31 567 ALA A N 1
ATOM 4424 C CA . ALA A 1 567 ? 7.438 14.513 3.551 1.00 95.31 567 ALA A CA 1
ATOM 4425 C C . ALA A 1 567 ? 7.561 13.927 2.131 1.00 95.31 567 ALA A C 1
ATOM 4427 O O . ALA A 1 567 ? 8.511 14.229 1.411 1.00 95.31 567 ALA A O 1
ATOM 4428 N N . LYS A 1 568 ? 6.588 13.114 1.698 1.00 94.88 568 LYS A N 1
ATOM 4429 C CA . LYS A 1 568 ? 6.531 12.605 0.320 1.00 94.88 568 LYS A CA 1
ATOM 4430 C C . LYS A 1 568 ? 6.360 13.742 -0.694 1.00 94.88 568 LYS A C 1
ATOM 4432 O O . LYS A 1 568 ? 7.039 13.735 -1.721 1.00 94.88 568 LYS A O 1
ATOM 4437 N N . LEU A 1 569 ? 5.472 14.696 -0.418 1.00 95.25 569 LEU A N 1
ATOM 4438 C CA . LEU A 1 569 ? 5.248 15.850 -1.288 1.00 95.25 569 LEU A CA 1
ATOM 4439 C C . LEU A 1 569 ? 6.480 16.765 -1.341 1.00 95.25 569 LEU A C 1
ATOM 4441 O O . LEU A 1 569 ? 6.838 17.233 -2.416 1.00 95.25 569 LEU A O 1
ATOM 4445 N N . ASP A 1 570 ? 7.183 16.964 -0.224 1.00 94.00 570 ASP A N 1
ATOM 4446 C CA . ASP A 1 570 ? 8.422 17.751 -0.184 1.00 94.00 570 ASP A CA 1
ATOM 4447 C C . ASP A 1 570 ? 9.506 17.157 -1.097 1.00 94.00 570 ASP A C 1
ATOM 4449 O O . ASP A 1 570 ? 10.209 17.898 -1.786 1.00 94.00 570 ASP A O 1
ATOM 4453 N N . VAL A 1 571 ? 9.603 15.823 -1.182 1.00 91.62 571 VAL A N 1
ATOM 4454 C CA . VAL A 1 571 ? 10.490 15.151 -2.150 1.00 91.62 571 VAL A CA 1
ATOM 4455 C C . VAL A 1 571 ? 10.056 15.437 -3.590 1.00 91.62 571 VAL A C 1
ATOM 4457 O O . VAL A 1 571 ? 10.902 15.700 -4.439 1.00 91.62 571 VAL A O 1
ATOM 4460 N N . GLN A 1 572 ? 8.753 15.440 -3.880 1.00 91.38 572 GLN A N 1
ATOM 4461 C CA . GLN A 1 572 ? 8.251 15.783 -5.217 1.00 91.38 572 GLN A CA 1
ATOM 4462 C C . GLN A 1 572 ? 8.503 17.254 -5.571 1.00 91.38 572 GLN A C 1
ATOM 4464 O O . GLN A 1 572 ? 8.865 17.554 -6.705 1.00 91.38 572 GLN A O 1
ATOM 4469 N N . ILE A 1 573 ? 8.372 18.166 -4.603 1.00 92.00 573 ILE A N 1
ATOM 4470 C CA . ILE A 1 573 ? 8.712 19.583 -4.771 1.00 92.00 573 ILE A CA 1
ATOM 4471 C C . ILE A 1 573 ? 10.215 19.744 -5.020 1.00 92.00 573 ILE A C 1
ATOM 4473 O O . ILE A 1 573 ? 10.597 20.561 -5.850 1.00 92.00 573 ILE A O 1
ATOM 4477 N N . ALA A 1 574 ? 11.072 18.966 -4.355 1.00 88.94 574 ALA A N 1
ATOM 4478 C CA . ALA A 1 574 ? 12.519 19.009 -4.572 1.00 88.94 574 ALA A CA 1
ATOM 4479 C C . ALA A 1 574 ? 12.941 18.533 -5.979 1.00 88.94 574 ALA A C 1
ATOM 4481 O O . ALA A 1 574 ? 13.974 18.966 -6.487 1.00 88.94 574 ALA A O 1
ATOM 4482 N N . GLU A 1 575 ? 12.133 17.688 -6.628 1.00 89.44 575 GLU A N 1
ATOM 4483 C CA . GLU A 1 575 ? 12.318 17.227 -8.017 1.00 89.44 575 GLU A CA 1
ATOM 4484 C C . GLU A 1 575 ? 11.844 18.268 -9.065 1.00 89.44 575 GLU A C 1
ATOM 4486 O O . GLU A 1 575 ? 11.792 17.977 -10.266 1.00 89.44 575 GLU A O 1
ATOM 4491 N N . ASN A 1 576 ? 11.519 19.499 -8.635 1.00 90.69 576 ASN A N 1
ATOM 4492 C CA . ASN A 1 576 ? 11.187 20.624 -9.517 1.00 90.69 576 ASN A CA 1
ATOM 4493 C C . ASN A 1 576 ? 12.385 21.183 -10.297 1.00 90.69 576 ASN A C 1
ATOM 4495 O O . ASN A 1 576 ? 12.194 21.964 -11.229 1.00 90.69 576 ASN A O 1
ATOM 4499 N N . GLU A 1 577 ? 13.605 20.817 -9.920 1.00 92.19 577 GLU A N 1
ATOM 4500 C CA . GLU A 1 577 ? 14.832 21.228 -10.581 1.00 92.19 577 GLU A CA 1
ATOM 4501 C C . GLU A 1 577 ? 15.550 20.004 -11.136 1.00 92.19 577 GLU A C 1
ATOM 4503 O O . GLU A 1 577 ? 15.898 19.083 -10.399 1.00 92.19 577 GLU A O 1
ATOM 4508 N N . VAL A 1 578 ? 15.850 20.024 -12.434 1.00 92.75 578 VAL A N 1
ATOM 4509 C CA . VAL A 1 578 ? 16.733 19.020 -13.040 1.00 92.75 578 VAL A CA 1
ATOM 4510 C C . VAL A 1 578 ? 18.151 19.546 -12.961 1.00 92.75 578 VAL A C 1
ATOM 4512 O O . VAL A 1 578 ? 18.448 20.612 -13.501 1.00 92.75 578 VAL A O 1
ATOM 4515 N N . LYS A 1 579 ? 19.018 18.809 -12.268 1.00 93.44 579 LYS A N 1
ATOM 4516 C CA . LYS A 1 579 ? 20.399 19.207 -11.970 1.00 93.44 579 LYS A CA 1
ATOM 4517 C C . LYS A 1 579 ? 21.394 18.344 -12.735 1.00 93.44 579 LYS A C 1
ATOM 4519 O O . LYS A 1 579 ? 21.115 17.184 -13.031 1.00 93.44 579 LYS A O 1
ATOM 4524 N N . ALA A 1 580 ? 22.558 18.909 -13.037 1.00 93.19 580 ALA A N 1
ATOM 4525 C CA . ALA A 1 580 ? 23.659 18.150 -13.618 1.00 93.19 580 ALA A CA 1
ATOM 4526 C C . ALA A 1 580 ? 24.263 17.181 -12.575 1.00 93.19 580 ALA A C 1
ATOM 4528 O O . ALA A 1 580 ? 24.605 17.626 -11.479 1.00 93.19 580 ALA A O 1
ATOM 4529 N N . PRO A 1 581 ? 24.423 15.883 -12.888 1.00 90.69 581 PRO A N 1
ATOM 4530 C CA . PRO A 1 581 ? 24.973 14.889 -11.963 1.00 90.69 581 PRO A CA 1
ATOM 4531 C C . PRO A 1 581 ? 26.497 14.964 -11.832 1.00 90.69 581 PRO A C 1
ATOM 4533 O O . PRO A 1 581 ? 27.044 14.469 -10.858 1.00 90.69 581 PRO A O 1
ATOM 4536 N N . ALA A 1 582 ? 27.178 15.581 -12.798 1.00 89.50 582 ALA A N 1
ATOM 4537 C CA . ALA A 1 582 ? 28.622 15.768 -12.811 1.00 89.50 582 ALA A CA 1
ATOM 4538 C C . ALA A 1 582 ? 28.986 16.996 -13.657 1.00 89.50 582 ALA A C 1
ATOM 4540 O O . ALA A 1 582 ? 28.155 17.527 -14.409 1.00 89.50 582 ALA A O 1
ATOM 4541 N N . GLN A 1 583 ? 30.245 17.435 -13.559 1.00 89.62 583 GLN A N 1
ATOM 4542 C CA . GLN A 1 583 ? 30.764 18.481 -14.434 1.00 89.62 583 GLN A CA 1
ATOM 4543 C C . GLN A 1 583 ? 30.718 18.019 -15.895 1.00 89.62 583 GLN A C 1
ATOM 4545 O O . GLN A 1 583 ? 31.373 17.056 -16.292 1.00 89.62 583 GLN A O 1
ATOM 4550 N N . SER A 1 584 ? 29.935 18.716 -16.710 1.00 90.25 584 SER A N 1
ATOM 4551 C CA . SER A 1 584 ? 29.620 18.274 -18.065 1.00 90.25 584 SER A CA 1
ATOM 4552 C C . SER A 1 584 ? 29.329 19.453 -18.986 1.00 90.25 584 SER A C 1
ATOM 4554 O O . SER A 1 584 ? 29.118 20.585 -18.546 1.00 90.25 584 SER A O 1
ATOM 4556 N N . ARG A 1 585 ? 29.360 19.196 -20.293 1.00 89.94 585 ARG A N 1
ATOM 4557 C CA . ARG A 1 585 ? 28.938 20.153 -21.317 1.00 89.94 585 ARG A CA 1
ATOM 4558 C C . ARG A 1 585 ? 27.540 19.806 -21.801 1.00 89.94 585 ARG A C 1
ATOM 4560 O O . ARG A 1 585 ? 27.271 18.644 -22.103 1.00 89.94 585 ARG A O 1
ATOM 4567 N N . VAL A 1 586 ? 26.674 20.803 -21.932 1.00 92.00 586 VAL A N 1
ATOM 4568 C CA . VAL A 1 586 ? 25.334 20.611 -22.499 1.00 92.00 586 VAL A CA 1
ATOM 4569 C C . VAL A 1 586 ? 25.460 20.331 -23.998 1.00 92.00 586 VAL A C 1
ATOM 4571 O O . VAL A 1 586 ? 25.963 21.170 -24.740 1.00 92.00 586 VAL A O 1
ATOM 4574 N N . ASN A 1 587 ? 25.031 19.150 -24.443 1.00 89.38 587 ASN A N 1
ATOM 4575 C CA . ASN A 1 587 ? 25.040 18.764 -25.856 1.00 89.38 587 ASN A CA 1
ATOM 4576 C C . ASN A 1 587 ? 23.759 19.207 -26.554 1.00 89.38 587 ASN A C 1
ATOM 4578 O O . ASN A 1 587 ? 23.810 19.940 -27.531 1.00 89.38 587 ASN A O 1
ATOM 4582 N N . VAL A 1 588 ? 22.620 18.767 -26.015 1.00 90.56 588 VAL A N 1
ATOM 4583 C CA . VAL A 1 588 ? 21.290 19.056 -26.559 1.00 90.56 588 VAL A CA 1
ATOM 4584 C C . VAL A 1 588 ? 20.354 19.393 -25.410 1.00 90.56 588 VAL A C 1
ATOM 4586 O O . VAL A 1 588 ? 20.326 18.666 -24.410 1.00 90.56 588 VAL A O 1
ATOM 4589 N N . ILE A 1 589 ? 19.578 20.464 -25.562 1.00 91.44 589 ILE A N 1
ATOM 4590 C CA . ILE A 1 589 ? 18.486 20.821 -24.649 1.00 91.44 589 ILE A CA 1
ATOM 4591 C C . ILE A 1 589 ? 17.272 21.287 -25.464 1.00 91.44 589 ILE A C 1
ATOM 4593 O O . ILE A 1 589 ? 17.101 22.463 -25.768 1.00 91.44 589 ILE A O 1
ATOM 4597 N N . ASP A 1 590 ? 16.422 20.333 -25.847 1.00 85.62 590 ASP A N 1
ATOM 4598 C CA . ASP A 1 590 ? 15.290 20.565 -26.758 1.00 85.62 590 ASP A CA 1
ATOM 4599 C C . ASP A 1 590 ? 13.977 20.794 -25.995 1.00 85.62 590 ASP A C 1
ATOM 4601 O O . ASP A 1 590 ? 13.023 20.020 -26.081 1.00 85.62 590 ASP A O 1
ATOM 4605 N N . ILE A 1 591 ? 13.970 21.832 -25.157 1.00 90.56 591 ILE A N 1
ATOM 4606 C CA . ILE A 1 591 ? 12.816 22.229 -24.343 1.00 90.56 591 ILE A CA 1
ATOM 4607 C C . ILE A 1 591 ? 12.750 23.748 -24.193 1.00 90.56 591 ILE A C 1
ATOM 4609 O O . ILE A 1 591 ? 13.767 24.446 -24.172 1.00 90.56 591 ILE A O 1
ATOM 4613 N N . ARG A 1 592 ? 11.537 24.278 -24.059 1.00 91.75 592 ARG A N 1
ATOM 4614 C CA . ARG A 1 592 ? 11.267 25.712 -23.935 1.00 91.75 592 ARG A CA 1
ATOM 4615 C C . ARG A 1 592 ? 10.404 26.006 -22.706 1.00 91.75 592 ARG A C 1
ATOM 4617 O O . ARG A 1 592 ? 9.610 25.161 -22.290 1.00 91.75 592 ARG A O 1
ATOM 4624 N N . PRO A 1 593 ? 10.512 27.215 -22.122 1.00 93.94 593 PRO A N 1
ATOM 4625 C CA . PRO A 1 593 ? 9.549 27.679 -21.129 1.00 93.94 593 PRO A CA 1
ATOM 4626 C C . PRO A 1 593 ? 8.113 27.548 -21.653 1.00 93.94 593 PRO A C 1
ATOM 4628 O O . PRO A 1 593 ? 7.805 28.021 -22.746 1.00 93.94 593 PRO A O 1
ATOM 4631 N N . GLY A 1 594 ? 7.247 26.904 -20.873 1.00 91.25 594 GLY A N 1
ATOM 4632 C CA . GLY A 1 594 ? 5.865 26.586 -21.237 1.00 91.25 594 GLY A CA 1
ATOM 4633 C C . GLY A 1 594 ? 5.628 25.136 -21.672 1.00 91.25 594 GLY A C 1
ATOM 4634 O O . GLY A 1 594 ? 4.488 24.677 -21.572 1.00 91.25 594 GLY A O 1
ATOM 4635 N N . ASP A 1 595 ? 6.667 24.398 -22.074 1.00 92.00 595 ASP A N 1
ATOM 4636 C CA . ASP A 1 595 ? 6.535 22.991 -22.464 1.00 92.00 595 ASP A CA 1
ATOM 4637 C C . ASP A 1 595 ? 6.108 22.115 -21.279 1.00 92.00 595 ASP A C 1
ATOM 4639 O O . ASP A 1 595 ? 6.449 22.382 -20.124 1.00 92.00 595 ASP A O 1
ATOM 4643 N N . ILE A 1 596 ? 5.367 21.042 -21.563 1.00 91.94 596 ILE A N 1
ATOM 4644 C CA . ILE A 1 596 ? 4.916 20.069 -20.562 1.00 91.94 596 ILE A CA 1
ATOM 4645 C C . ILE A 1 596 ? 5.664 18.758 -20.782 1.00 91.94 596 ILE A C 1
ATOM 4647 O O . ILE A 1 596 ? 5.622 18.176 -21.869 1.00 91.94 596 ILE A O 1
ATOM 4651 N N . LEU A 1 597 ? 6.338 18.283 -19.737 1.00 90.88 597 LEU A N 1
ATOM 4652 C CA . LEU A 1 597 ? 7.123 17.055 -19.771 1.00 90.88 597 LEU A CA 1
ATOM 4653 C C . LEU A 1 597 ? 6.499 15.995 -18.868 1.00 90.88 597 LEU A C 1
ATOM 4655 O O . LEU A 1 597 ? 6.129 16.274 -17.730 1.00 90.88 597 LEU A O 1
ATOM 4659 N N . ALA A 1 598 ? 6.413 14.770 -19.382 1.00 88.88 598 ALA A N 1
ATOM 4660 C CA . ALA A 1 598 ? 6.066 13.603 -18.585 1.00 88.88 598 ALA A CA 1
ATOM 4661 C C . ALA A 1 598 ? 7.256 13.165 -17.715 1.00 88.88 598 ALA A C 1
ATOM 4663 O O . ALA A 1 598 ? 8.414 13.449 -18.038 1.00 88.88 598 ALA A O 1
ATOM 4664 N N . ALA A 1 599 ? 6.966 12.433 -16.640 1.00 86.94 599 ALA A N 1
ATOM 4665 C CA . ALA A 1 599 ? 7.972 11.790 -15.801 1.00 86.94 599 ALA A CA 1
ATOM 4666 C C . ALA A 1 599 ? 8.956 10.936 -16.625 1.00 86.94 599 ALA A C 1
ATOM 4668 O O . ALA A 1 599 ? 8.575 10.291 -17.603 1.00 86.94 599 ALA A O 1
ATOM 4669 N N . ASN A 1 600 ? 10.224 10.926 -16.210 1.00 84.06 600 ASN A N 1
ATOM 4670 C CA . ASN A 1 600 ? 11.354 10.218 -16.823 1.00 84.06 600 ASN A CA 1
ATOM 4671 C C . ASN A 1 600 ? 11.686 10.613 -18.272 1.00 84.06 600 ASN A C 1
ATOM 4673 O O . ASN A 1 600 ? 12.575 10.011 -18.875 1.00 84.06 600 ASN A O 1
ATOM 4677 N N . LYS A 1 601 ? 11.028 11.628 -18.845 1.00 89.38 601 LYS A N 1
ATOM 4678 C CA . LYS A 1 601 ? 11.412 12.142 -20.160 1.00 89.38 601 LYS A CA 1
ATOM 4679 C C . LYS A 1 601 ? 12.753 12.889 -20.042 1.00 89.38 601 LYS A C 1
ATOM 4681 O O . LYS A 1 601 ? 12.878 13.744 -19.159 1.00 89.38 601 LYS A O 1
ATOM 4686 N N . PRO A 1 602 ? 13.750 12.597 -20.900 1.00 89.44 602 PRO A N 1
ATOM 4687 C CA . PRO A 1 602 ? 15.019 13.307 -20.880 1.00 89.44 602 PRO A CA 1
ATOM 4688 C C . PRO A 1 602 ? 14.810 14.777 -21.251 1.00 89.44 602 PRO A C 1
ATOM 4690 O O . PRO A 1 602 ? 14.089 15.112 -22.190 1.00 89.44 602 PRO A O 1
ATOM 4693 N N . VAL A 1 603 ? 15.446 15.634 -20.468 1.00 91.12 603 VAL A N 1
ATOM 4694 C CA . VAL A 1 603 ? 15.374 17.093 -20.505 1.00 91.12 603 VAL A CA 1
ATOM 4695 C C . VAL A 1 603 ? 16.603 17.663 -21.204 1.00 91.12 603 VAL A C 1
ATOM 4697 O O . VAL A 1 603 ? 16.486 18.573 -22.019 1.00 91.12 603 VAL A O 1
ATOM 4700 N N . ALA A 1 604 ? 17.779 17.107 -20.907 1.00 91.62 604 ALA A N 1
ATOM 4701 C CA . ALA A 1 604 ? 19.029 17.479 -21.550 1.00 91.62 604 ALA A CA 1
ATOM 4702 C C . ALA A 1 604 ? 19.944 16.262 -21.724 1.00 91.62 604 ALA A C 1
ATOM 4704 O O . ALA A 1 604 ? 19.889 15.294 -20.958 1.00 91.62 604 ALA A O 1
ATOM 4705 N N . LYS A 1 605 ? 20.806 16.342 -22.736 1.00 92.19 605 LYS A N 1
ATOM 4706 C CA . LYS A 1 605 ? 21.922 15.421 -22.960 1.00 92.19 605 LYS A CA 1
ATOM 4707 C C . LYS A 1 605 ? 23.209 16.118 -22.551 1.00 92.19 605 LYS A C 1
ATOM 4709 O O . LYS A 1 605 ? 23.527 17.179 -23.088 1.00 92.19 605 LYS A O 1
ATOM 4714 N N . LEU A 1 606 ? 23.936 15.531 -21.612 1.00 91.56 606 LEU A N 1
ATOM 4715 C CA . LEU A 1 606 ? 25.171 16.069 -21.054 1.00 91.56 606 LEU A CA 1
ATOM 4716 C C . LEU A 1 606 ? 26.354 15.195 -21.470 1.00 91.56 606 LEU A C 1
ATOM 4718 O O . LEU A 1 606 ? 26.240 13.974 -21.507 1.00 91.56 606 LEU A O 1
ATOM 4722 N N . LEU A 1 607 ? 27.486 15.821 -21.781 1.00 88.44 607 LEU A N 1
ATOM 4723 C CA . LEU A 1 607 ? 28.737 15.143 -22.121 1.00 88.44 607 LEU A CA 1
ATOM 4724 C C . LEU A 1 607 ? 29.747 15.346 -20.996 1.00 88.44 607 LEU A C 1
ATOM 4726 O O . LEU A 1 607 ? 30.155 16.480 -20.730 1.00 88.44 607 LEU A O 1
ATOM 4730 N N . GLU A 1 608 ? 30.167 14.262 -20.354 1.00 85.81 608 GLU A N 1
ATOM 4731 C CA . GLU A 1 608 ? 31.199 14.309 -19.318 1.00 85.81 608 GLU A CA 1
ATOM 4732 C C . GLU A 1 608 ? 32.584 14.450 -19.959 1.00 85.81 608 GLU A C 1
ATOM 4734 O O . GLU A 1 608 ? 33.005 13.612 -20.758 1.00 85.81 608 GLU A O 1
ATOM 4739 N N . GLN A 1 609 ? 33.301 15.532 -19.635 1.00 73.88 609 GLN A N 1
ATOM 4740 C CA . GLN A 1 609 ? 34.583 15.845 -20.284 1.00 73.88 609 GLN A CA 1
ATOM 4741 C C . GLN A 1 609 ? 35.740 14.950 -19.825 1.00 73.88 609 GLN A C 1
ATOM 4743 O O . GLN A 1 609 ? 36.708 14.801 -20.568 1.00 73.88 609 GLN A O 1
ATOM 4748 N N . ASP A 1 610 ? 35.626 14.339 -18.647 1.00 73.88 610 ASP A N 1
ATOM 4749 C CA . ASP A 1 610 ? 36.688 13.513 -18.064 1.00 73.88 610 ASP A CA 1
ATOM 4750 C C . ASP A 1 610 ? 36.530 12.020 -18.411 1.00 73.88 610 ASP A C 1
ATOM 4752 O O . ASP A 1 610 ? 37.435 11.224 -18.178 1.00 73.88 610 ASP A O 1
ATOM 4756 N N . GLN A 1 611 ? 35.403 11.627 -19.019 1.00 78.75 611 GLN A N 1
ATOM 4757 C CA . GLN A 1 611 ? 35.076 10.242 -19.385 1.00 78.75 611 GLN A CA 1
ATOM 4758 C C . GLN A 1 611 ? 35.076 10.059 -20.908 1.00 78.75 611 GLN A C 1
ATOM 4760 O O . GLN A 1 611 ? 34.050 9.799 -21.546 1.00 78.75 611 GLN A O 1
ATOM 4765 N N . ILE A 1 612 ? 36.256 10.221 -21.507 1.00 86.12 612 ILE A N 1
ATOM 4766 C CA . ILE A 1 612 ? 36.463 10.135 -22.958 1.00 86.12 612 ILE A CA 1
ATOM 4767 C C . ILE A 1 612 ? 37.203 8.850 -23.295 1.00 86.12 612 ILE A C 1
ATOM 4769 O O . ILE A 1 612 ? 38.146 8.453 -22.609 1.00 86.12 612 ILE A O 1
ATOM 4773 N N . TRP A 1 613 ? 36.777 8.185 -24.362 1.00 90.38 613 TRP A N 1
ATOM 4774 C CA . TRP A 1 613 ? 37.356 6.920 -24.791 1.00 90.38 613 TRP A CA 1
ATOM 4775 C C . TRP A 1 613 ? 37.316 6.783 -26.317 1.00 90.38 613 TRP A C 1
ATOM 4777 O O . TRP A 1 613 ? 36.522 7.435 -26.988 1.00 90.38 613 TRP A O 1
ATOM 4787 N N . VAL A 1 614 ? 38.175 5.945 -26.891 1.00 90.19 614 VAL A N 1
ATOM 4788 C CA . VAL A 1 614 ? 38.119 5.555 -28.307 1.00 90.19 614 VAL A CA 1
ATOM 4789 C C . VAL A 1 614 ? 37.538 4.154 -28.403 1.00 90.19 614 VAL A C 1
ATOM 4791 O O . VAL A 1 614 ? 38.015 3.239 -27.726 1.00 90.19 614 VAL A O 1
ATOM 4794 N N . ARG A 1 615 ? 36.529 3.974 -29.261 1.00 90.88 615 ARG A N 1
ATOM 4795 C CA . ARG A 1 615 ? 36.089 2.644 -29.697 1.00 90.88 615 ARG A CA 1
ATOM 4796 C C . ARG A 1 615 ? 36.938 2.226 -30.886 1.00 90.88 615 ARG A C 1
ATOM 4798 O O . ARG A 1 615 ? 36.733 2.766 -31.971 1.00 90.88 615 ARG A O 1
ATOM 4805 N N . VAL A 1 616 ? 37.854 1.284 -30.692 1.00 89.50 616 VAL A N 1
ATOM 4806 C CA . VAL A 1 616 ? 38.619 0.669 -31.788 1.00 89.50 616 VAL A CA 1
ATOM 4807 C C . VAL A 1 616 ? 38.139 -0.755 -32.028 1.00 89.50 616 VAL A C 1
ATOM 4809 O O . VAL A 1 616 ? 37.742 -1.450 -31.093 1.00 89.50 616 VAL A O 1
ATOM 4812 N N . TYR A 1 617 ? 38.150 -1.187 -33.285 1.00 87.44 617 TYR A N 1
ATOM 4813 C CA . TYR A 1 617 ? 37.781 -2.547 -33.670 1.00 87.44 617 TYR A CA 1
ATOM 4814 C C . TYR A 1 617 ? 39.049 -3.341 -33.958 1.00 87.44 617 TYR A C 1
ATOM 4816 O O . TYR A 1 617 ? 39.798 -3.012 -34.875 1.00 87.44 617 TYR A O 1
ATOM 4824 N N . VAL A 1 618 ? 39.292 -4.378 -33.160 1.00 87.25 618 VAL A N 1
ATOM 4825 C CA . VAL A 1 618 ? 40.501 -5.198 -33.253 1.00 87.25 618 VAL A CA 1
ATOM 4826 C C . VAL A 1 618 ? 40.141 -6.544 -33.876 1.00 87.25 618 VAL A C 1
ATOM 4828 O O . VAL A 1 618 ? 39.284 -7.237 -33.328 1.00 87.25 618 VAL A O 1
ATOM 4831 N N . PRO A 1 619 ? 40.758 -6.948 -34.999 1.00 85.94 619 PRO A N 1
ATOM 4832 C CA . PRO A 1 619 ? 40.525 -8.257 -35.600 1.00 85.94 619 PRO A CA 1
ATOM 4833 C C . PRO A 1 619 ? 40.768 -9.398 -34.610 1.00 85.94 619 PRO A C 1
ATOM 4835 O O . PRO A 1 619 ? 41.699 -9.351 -33.804 1.00 85.94 619 PRO A O 1
ATOM 4838 N N . GLN A 1 620 ? 39.978 -10.468 -34.705 1.00 80.12 620 GLN A N 1
ATOM 4839 C CA . GLN A 1 620 ? 40.142 -11.668 -33.877 1.00 80.12 620 GLN A CA 1
ATOM 4840 C C . GLN A 1 620 ? 41.560 -12.259 -33.957 1.00 80.12 620 GLN A C 1
ATOM 4842 O O . GLN A 1 620 ? 42.049 -12.824 -32.984 1.00 80.12 620 GLN A O 1
ATOM 4847 N N . THR A 1 621 ? 42.248 -12.108 -35.089 1.00 81.44 621 THR A N 1
ATOM 4848 C CA . THR A 1 621 ? 43.641 -12.549 -35.261 1.00 81.44 621 THR A CA 1
ATOM 4849 C C . THR A 1 621 ? 44.630 -11.787 -34.382 1.00 81.44 621 THR A C 1
ATOM 4851 O O . THR A 1 621 ? 45.681 -12.329 -34.050 1.00 81.44 621 THR A O 1
ATOM 4854 N N . ASP A 1 622 ? 44.304 -10.550 -33.998 1.00 83.19 622 ASP A N 1
ATOM 4855 C CA . ASP A 1 622 ? 45.194 -9.659 -33.253 1.00 83.19 622 ASP A CA 1
ATOM 4856 C C . ASP A 1 622 ? 44.775 -9.455 -31.783 1.00 83.19 622 ASP A C 1
ATOM 4858 O O . ASP A 1 622 ? 45.559 -8.935 -30.986 1.00 83.19 622 ASP A O 1
ATOM 4862 N N . ILE A 1 623 ? 43.583 -9.925 -31.383 1.00 83.00 623 ILE A N 1
ATOM 4863 C CA . ILE A 1 623 ? 43.047 -9.785 -30.015 1.00 83.00 623 ILE A CA 1
ATOM 4864 C C . ILE A 1 623 ? 43.958 -10.407 -28.945 1.00 83.00 623 ILE A C 1
ATOM 4866 O O . ILE A 1 623 ? 44.052 -9.897 -27.833 1.00 83.00 623 ILE A O 1
ATOM 4870 N N . GLY A 1 624 ? 44.682 -11.480 -29.287 1.00 80.94 624 GLY A N 1
ATOM 4871 C CA . GLY A 1 624 ? 45.593 -12.174 -28.371 1.00 80.94 624 GLY A CA 1
ATOM 4872 C C . GLY A 1 624 ? 46.825 -11.357 -27.961 1.00 80.94 624 GLY A C 1
ATOM 4873 O O . GLY A 1 624 ? 47.470 -11.692 -26.966 1.00 80.94 624 GLY A O 1
ATOM 4874 N N . TYR A 1 625 ? 47.145 -10.284 -28.694 1.00 83.75 625 TYR A N 1
ATOM 4875 C CA . TYR A 1 625 ? 48.294 -9.413 -28.416 1.00 83.75 625 TYR A CA 1
ATOM 4876 C C . TYR A 1 625 ? 47.954 -8.206 -27.538 1.00 83.75 625 TYR A C 1
ATOM 4878 O O . TYR A 1 625 ? 48.864 -7.473 -27.142 1.00 83.75 625 TYR A O 1
ATOM 4886 N N . ILE A 1 626 ? 46.673 -7.996 -27.222 1.00 86.19 626 ILE A N 1
ATOM 4887 C CA . ILE A 1 626 ? 46.215 -6.877 -26.401 1.00 86.19 626 ILE A CA 1
ATOM 4888 C C . ILE A 1 626 ? 45.550 -7.355 -25.110 1.00 86.19 626 ILE A C 1
ATOM 4890 O O . ILE A 1 626 ? 44.880 -8.384 -25.074 1.00 86.19 626 ILE A O 1
ATOM 4894 N N . LYS A 1 627 ? 45.759 -6.621 -24.012 1.00 87.31 627 LYS A N 1
ATOM 4895 C CA . LYS A 1 627 ? 45.193 -6.949 -22.692 1.00 87.31 627 LYS A CA 1
ATOM 4896 C C . LYS A 1 627 ? 44.585 -5.722 -22.028 1.00 87.31 627 LYS A C 1
ATOM 4898 O O . LYS A 1 627 ? 45.093 -4.613 -22.178 1.00 87.31 627 LYS A O 1
ATOM 4903 N N . VAL A 1 628 ? 43.539 -5.933 -21.230 1.00 89.00 628 VAL A N 1
ATOM 4904 C CA . VAL A 1 628 ? 42.978 -4.888 -20.360 1.00 89.00 628 VAL A CA 1
ATOM 4905 C C . VAL A 1 628 ? 44.088 -4.303 -19.471 1.00 89.00 628 VAL A C 1
ATOM 4907 O O . VAL A 1 628 ? 44.926 -5.035 -18.945 1.00 89.00 628 VAL A O 1
ATOM 4910 N N . GLY A 1 629 ? 44.125 -2.975 -19.358 1.00 86.50 629 GLY A N 1
ATOM 4911 C CA . GLY A 1 629 ? 45.156 -2.200 -18.660 1.00 86.50 629 GLY A CA 1
ATOM 4912 C C . GLY A 1 629 ? 46.402 -1.864 -19.492 1.00 86.50 629 GLY A C 1
ATOM 4913 O O . GLY A 1 629 ? 47.279 -1.152 -19.008 1.00 86.50 629 GLY A O 1
ATOM 4914 N N . GLN A 1 630 ? 46.520 -2.348 -20.733 1.00 88.19 630 GLN A N 1
ATOM 4915 C CA . GLN A 1 630 ? 47.651 -2.015 -21.605 1.00 88.19 630 GLN A CA 1
ATOM 4916 C C . GLN A 1 630 ? 47.583 -0.564 -22.084 1.00 88.19 630 GLN A C 1
ATOM 4918 O O . GLN A 1 630 ? 46.538 -0.101 -22.537 1.00 88.19 630 GLN A O 1
ATOM 4923 N N . ASN A 1 631 ? 48.718 0.134 -22.031 1.00 88.88 631 ASN A N 1
ATOM 4924 C CA . ASN A 1 631 ? 48.823 1.507 -22.514 1.00 88.88 631 ASN A CA 1
ATOM 4925 C C . ASN A 1 631 ? 48.848 1.560 -24.048 1.00 88.88 631 ASN A C 1
ATOM 4927 O O . ASN A 1 631 ? 49.544 0.769 -24.691 1.00 88.88 631 ASN A O 1
ATOM 4931 N N . GLY A 1 632 ? 48.132 2.532 -24.605 1.00 87.06 632 GLY A N 1
ATOM 4932 C CA . GLY A 1 632 ? 48.100 2.851 -26.027 1.00 87.06 632 GLY A CA 1
ATOM 4933 C C . GLY A 1 632 ? 48.414 4.324 -26.276 1.00 87.06 632 GLY A C 1
ATOM 4934 O O . GLY A 1 632 ? 48.160 5.190 -25.432 1.00 87.06 632 GLY A O 1
ATOM 4935 N N . ILE A 1 633 ? 48.985 4.601 -27.444 1.00 89.19 633 ILE A N 1
ATOM 4936 C CA . ILE A 1 633 ? 49.189 5.957 -27.949 1.00 89.19 633 ILE A CA 1
ATOM 4937 C C . ILE A 1 633 ? 48.046 6.255 -28.912 1.00 89.19 633 ILE A C 1
ATOM 4939 O O . ILE A 1 633 ? 47.893 5.574 -29.919 1.00 89.19 633 ILE A O 1
ATOM 4943 N N . ILE A 1 634 ? 47.256 7.278 -28.610 1.00 89.00 634 ILE A N 1
ATOM 4944 C CA . ILE A 1 634 ? 46.140 7.718 -29.440 1.00 89.00 634 ILE A CA 1
ATOM 4945 C C . ILE A 1 634 ? 46.583 8.926 -30.267 1.00 89.00 634 ILE A C 1
ATOM 4947 O O . ILE A 1 634 ? 47.084 9.916 -29.728 1.00 89.00 634 ILE A O 1
ATOM 4951 N N . SER A 1 635 ? 46.373 8.853 -31.575 1.00 87.31 635 SER A N 1
ATOM 4952 C CA . SER A 1 635 ? 46.585 9.951 -32.519 1.00 87.31 635 SER A CA 1
ATOM 4953 C C . SER A 1 635 ? 45.253 10.305 -33.168 1.00 87.31 635 SER A C 1
ATOM 4955 O O . SER A 1 635 ? 44.473 9.423 -33.504 1.00 87.31 635 SER A O 1
ATOM 4957 N N . VAL A 1 636 ? 44.967 11.595 -33.317 1.00 85.19 636 VAL A N 1
ATOM 4958 C CA . VAL A 1 636 ? 43.708 12.088 -33.893 1.00 85.19 636 VAL A CA 1
ATOM 4959 C C . VAL A 1 636 ? 44.053 12.933 -35.108 1.00 85.19 636 VAL A C 1
ATOM 4961 O O . VAL A 1 636 ? 44.918 13.805 -35.013 1.00 85.19 636 VAL A O 1
ATOM 4964 N N . ASP A 1 637 ? 43.363 12.728 -36.227 1.00 79.94 637 ASP A N 1
ATOM 4965 C CA . ASP A 1 637 ? 43.681 13.387 -37.506 1.00 79.94 637 ASP A CA 1
ATOM 4966 C C . ASP A 1 637 ? 43.667 14.917 -37.420 1.00 79.94 637 ASP A C 1
ATOM 4968 O O . ASP A 1 637 ? 44.436 15.606 -38.090 1.00 79.94 637 ASP A O 1
ATOM 4972 N N . SER A 1 638 ? 42.811 15.462 -36.551 1.00 77.88 638 SER A N 1
ATOM 4973 C CA . SER A 1 638 ? 42.701 16.905 -36.302 1.00 77.88 638 SER A CA 1
ATOM 4974 C C . SER A 1 638 ? 43.899 17.494 -35.538 1.00 77.88 638 SER A C 1
ATOM 4976 O O . SER A 1 638 ? 44.076 18.710 -35.539 1.00 77.88 638 SER A O 1
ATOM 4978 N N . PHE A 1 639 ? 44.736 16.659 -34.910 1.00 78.25 639 PHE A N 1
ATOM 4979 C CA . PHE A 1 639 ? 45.876 17.056 -34.076 1.00 78.25 639 PHE A CA 1
ATOM 4980 C C . PHE A 1 639 ? 47.149 16.265 -34.432 1.00 78.25 639 PHE A C 1
ATOM 4982 O O . PHE A 1 639 ? 47.790 15.669 -33.571 1.00 78.25 639 PHE A O 1
ATOM 4989 N N . GLN A 1 640 ? 47.571 16.307 -35.702 1.00 65.69 640 GLN A N 1
ATOM 4990 C CA . GLN A 1 640 ? 48.668 15.490 -36.270 1.00 65.69 640 GLN A CA 1
ATOM 4991 C C . GLN A 1 640 ? 50.030 15.558 -35.542 1.00 65.69 640 GLN A C 1
ATOM 4993 O O . GLN A 1 640 ? 50.897 14.719 -35.775 1.00 65.69 640 GLN A O 1
ATOM 4998 N N . LYS A 1 641 ? 50.259 16.557 -34.677 1.00 69.12 641 LYS A N 1
ATOM 4999 C CA . LYS A 1 641 ? 51.512 16.728 -33.912 1.00 69.12 641 LYS A CA 1
ATOM 5000 C C . LYS A 1 641 ? 51.395 16.365 -32.428 1.00 69.12 641 LYS A C 1
ATOM 5002 O O . LYS A 1 641 ? 52.410 16.365 -31.736 1.00 69.12 641 LYS A O 1
ATOM 5007 N N . GLN A 1 642 ? 50.192 16.081 -31.932 1.00 81.00 642 GLN A N 1
ATOM 5008 C CA . GLN A 1 642 ? 49.931 15.816 -30.519 1.00 81.00 642 GLN A CA 1
ATOM 5009 C C . GLN A 1 642 ? 49.509 14.361 -30.337 1.00 81.00 642 GLN A C 1
ATOM 5011 O O . GLN A 1 642 ? 48.544 13.897 -30.936 1.00 81.00 642 GLN A O 1
ATOM 5016 N N . LYS A 1 643 ? 50.256 13.641 -29.499 1.00 84.00 643 LYS A N 1
ATOM 5017 C CA . LYS A 1 643 ? 49.953 12.261 -29.122 1.00 84.00 643 LYS A CA 1
ATOM 5018 C C . LYS A 1 643 ? 49.268 12.259 -27.762 1.00 84.00 643 LYS A C 1
ATOM 5020 O O . LYS A 1 643 ? 49.785 12.854 -26.816 1.00 84.00 643 LYS A O 1
ATOM 5025 N N . PHE A 1 644 ? 48.127 11.592 -27.669 1.00 86.94 644 PHE A N 1
ATOM 5026 C CA . PHE A 1 644 ? 47.401 11.382 -26.421 1.00 86.94 644 PHE A CA 1
ATOM 5027 C C . PHE A 1 644 ? 47.756 10.006 -25.861 1.00 86.94 644 PHE A C 1
ATOM 5029 O O . PHE A 1 644 ? 48.038 9.072 -26.609 1.00 86.94 644 PHE A O 1
ATOM 5036 N N . THR A 1 645 ? 47.776 9.875 -24.540 1.00 86.88 645 THR A N 1
ATOM 5037 C CA . THR A 1 645 ? 48.018 8.591 -23.878 1.00 86.88 645 THR A CA 1
ATOM 5038 C C . THR A 1 645 ? 46.728 8.068 -23.271 1.00 86.88 645 THR A C 1
ATOM 5040 O O . THR A 1 645 ? 45.882 8.832 -22.796 1.00 86.88 645 THR A O 1
ATOM 5043 N N . GLY A 1 646 ? 46.580 6.751 -23.301 1.00 88.31 646 GLY A N 1
ATOM 5044 C CA . GLY A 1 646 ? 45.403 6.064 -22.803 1.00 88.31 646 GLY A CA 1
ATOM 5045 C C . GLY A 1 646 ? 45.706 4.624 -22.436 1.00 88.31 646 GLY A C 1
ATOM 5046 O O . GLY A 1 646 ? 46.826 4.148 -22.634 1.00 88.31 646 GLY A O 1
ATOM 5047 N N . TYR A 1 647 ? 44.706 3.925 -21.916 1.00 90.88 647 TYR A N 1
ATOM 5048 C CA . TYR A 1 647 ? 44.811 2.505 -21.599 1.00 90.88 647 TYR A CA 1
ATOM 5049 C C . TYR A 1 647 ? 43.554 1.752 -22.024 1.00 90.88 647 TYR A C 1
ATOM 5051 O O . TYR A 1 647 ? 42.470 2.326 -22.117 1.00 90.88 647 TYR A O 1
ATOM 5059 N N . ILE A 1 648 ? 43.702 0.455 -22.293 1.00 90.94 648 ILE A N 1
ATOM 5060 C CA . ILE A 1 648 ? 42.568 -0.426 -22.582 1.00 90.94 648 ILE A CA 1
ATOM 5061 C C . ILE A 1 648 ? 41.748 -0.597 -21.304 1.00 90.94 648 ILE A C 1
ATOM 5063 O O . ILE A 1 648 ? 42.205 -1.224 -20.352 1.00 90.94 648 ILE A O 1
ATOM 5067 N N . GLU A 1 649 ? 40.541 -0.051 -21.289 1.00 89.94 649 GLU A N 1
ATOM 5068 C CA . GLU A 1 649 ? 39.607 -0.148 -20.166 1.00 89.94 649 GLU A CA 1
ATOM 5069 C C . GLU A 1 649 ? 38.819 -1.458 -20.235 1.00 89.94 649 GLU A C 1
ATOM 5071 O O . GLU A 1 649 ? 38.649 -2.143 -19.230 1.00 89.94 649 GLU A O 1
ATOM 5076 N N . GLN A 1 650 ? 38.379 -1.835 -21.440 1.00 90.81 650 GLN A N 1
ATOM 5077 C CA . GLN A 1 650 ? 37.557 -3.020 -21.658 1.00 90.81 650 GLN A CA 1
ATOM 5078 C C . GLN A 1 650 ? 37.783 -3.602 -23.055 1.00 90.81 650 GLN A C 1
ATOM 5080 O O . GLN A 1 650 ? 37.973 -2.875 -24.031 1.00 90.81 650 GLN A O 1
ATOM 5085 N N . ILE A 1 651 ? 37.702 -4.926 -23.149 1.00 90.88 651 ILE A N 1
ATOM 5086 C CA . ILE A 1 651 ? 37.610 -5.679 -24.400 1.00 90.88 651 ILE A CA 1
ATOM 5087 C C . ILE A 1 651 ? 36.246 -6.379 -24.380 1.00 90.88 651 ILE A C 1
ATOM 5089 O O . ILE A 1 651 ? 35.903 -6.990 -23.369 1.00 90.88 651 ILE A O 1
ATOM 5093 N N . ALA A 1 652 ? 35.448 -6.243 -25.439 1.00 87.12 652 ALA A N 1
ATOM 5094 C CA . ALA A 1 652 ? 34.151 -6.913 -25.534 1.00 87.12 652 ALA A CA 1
ATOM 5095 C C . ALA A 1 652 ? 34.314 -8.445 -25.483 1.00 87.12 652 ALA A C 1
ATOM 5097 O O . ALA A 1 652 ? 35.246 -8.983 -26.074 1.00 87.12 652 ALA A O 1
ATOM 5098 N N . GLU A 1 653 ? 33.414 -9.146 -24.788 1.00 82.81 653 GLU A N 1
ATOM 5099 C CA . GLU A 1 653 ? 33.432 -10.620 -24.717 1.00 82.81 653 GLU A CA 1
ATOM 5100 C C . GLU A 1 653 ? 32.847 -11.266 -25.982 1.00 82.81 653 GLU A C 1
ATOM 5102 O O . GLU A 1 653 ? 33.223 -12.375 -26.359 1.00 82.81 653 GLU A O 1
ATOM 5107 N N . GLU A 1 654 ? 31.962 -10.544 -26.669 1.00 80.88 654 GLU A N 1
ATOM 5108 C CA . GLU A 1 654 ? 31.327 -10.969 -27.911 1.00 80.88 654 GLU A CA 1
ATOM 5109 C C . GLU A 1 654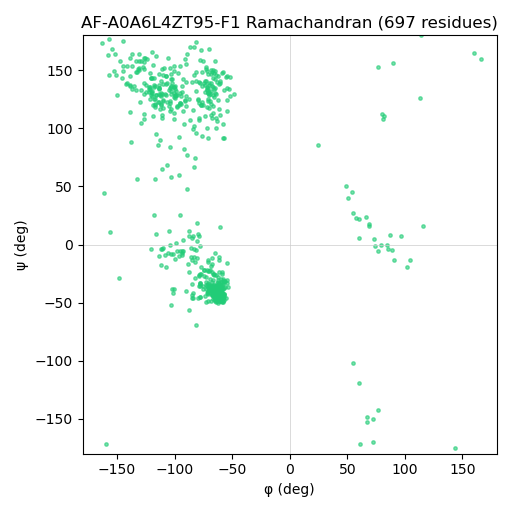 ? 31.965 -10.264 -29.117 1.00 80.88 654 GLU A C 1
ATOM 5111 O O . GLU A 1 654 ? 32.217 -9.056 -29.096 1.00 80.88 654 GLU A O 1
ATOM 5116 N N . ALA A 1 655 ? 32.223 -11.024 -30.184 1.00 77.75 655 ALA A N 1
ATOM 5117 C CA . ALA A 1 655 ? 32.728 -10.480 -31.440 1.00 77.75 655 ALA A CA 1
ATOM 5118 C C . ALA A 1 655 ? 31.607 -9.775 -32.224 1.00 77.75 655 ALA A C 1
ATOM 5120 O O . ALA A 1 655 ? 30.510 -10.313 -32.383 1.00 77.75 655 ALA A O 1
ATOM 5121 N N . GLU A 1 656 ? 31.905 -8.599 -32.777 1.00 77.81 656 GLU A N 1
ATOM 5122 C CA . GLU A 1 656 ? 31.050 -7.875 -33.720 1.00 77.81 656 GLU A CA 1
ATOM 5123 C C . GLU A 1 656 ? 31.553 -8.091 -35.166 1.00 77.81 656 GLU A C 1
ATOM 5125 O O . GLU A 1 656 ? 32.736 -8.341 -35.410 1.00 77.81 656 GLU A O 1
ATOM 5130 N N . PHE A 1 657 ? 30.662 -7.984 -36.156 1.00 65.62 657 PHE A N 1
ATOM 5131 C CA . PHE A 1 657 ? 31.033 -8.016 -37.578 1.00 65.62 657 PHE A CA 1
ATOM 5132 C C . PHE A 1 657 ? 31.190 -6.588 -38.116 1.00 65.62 657 PHE A C 1
ATOM 5134 O O . PHE A 1 657 ? 30.289 -5.760 -37.944 1.00 65.62 657 PHE A O 1
ATOM 5141 N N . TYR A 1 658 ? 32.305 -6.301 -38.797 1.00 54.62 658 TYR A N 1
ATOM 5142 C CA . TYR A 1 658 ? 32.522 -5.021 -39.479 1.00 54.62 658 TYR A CA 1
ATOM 5143 C C . TYR A 1 658 ? 32.714 -5.243 -40.988 1.00 54.62 658 TYR A C 1
ATOM 5145 O O . TYR A 1 658 ? 33.670 -5.924 -41.360 1.00 54.62 658 TYR A O 1
ATOM 5153 N N . PRO A 1 659 ? 31.863 -4.667 -41.869 1.00 54.59 659 PRO A N 1
ATOM 5154 C CA . PRO A 1 659 ? 30.694 -3.809 -41.604 1.00 54.59 659 PRO A CA 1
ATOM 5155 C C . PRO A 1 659 ? 29.434 -4.580 -41.148 1.00 54.59 659 PRO A C 1
ATOM 5157 O O . PRO A 1 659 ? 29.273 -5.758 -41.439 1.00 54.59 659 PRO A O 1
ATOM 5160 N N . ARG A 1 660 ? 28.485 -3.892 -40.483 1.00 56.22 660 ARG A N 1
ATOM 5161 C CA . ARG A 1 660 ? 27.249 -4.484 -39.905 1.00 56.22 660 ARG A CA 1
ATOM 5162 C C . ARG A 1 660 ? 26.289 -5.143 -40.915 1.00 56.22 660 ARG A C 1
ATOM 5164 O O . ARG A 1 660 ? 25.394 -5.870 -40.499 1.00 56.22 660 ARG A O 1
ATOM 5171 N N . ASN A 1 661 ? 26.480 -4.915 -42.215 1.00 48.56 661 ASN A N 1
ATOM 5172 C CA . ASN A 1 661 ? 25.680 -5.500 -43.293 1.00 48.56 661 ASN A CA 1
ATOM 5173 C C . ASN A 1 661 ? 26.551 -6.444 -44.136 1.00 48.56 661 ASN A C 1
ATOM 5175 O O . ASN A 1 661 ? 27.092 -6.035 -45.160 1.00 48.56 661 ASN A O 1
ATOM 5179 N N . VAL A 1 662 ? 26.685 -7.704 -43.717 1.00 48.44 662 VAL A N 1
ATOM 5180 C CA . VAL A 1 662 ? 27.373 -8.749 -44.493 1.00 48.44 662 VAL A CA 1
ATOM 5181 C C . VAL A 1 662 ? 26.347 -9.550 -45.301 1.00 48.44 662 VAL A C 1
ATOM 5183 O O . VAL A 1 662 ? 25.435 -10.137 -44.724 1.00 48.44 662 VAL A O 1
ATOM 5186 N N . GLN A 1 663 ? 26.488 -9.587 -46.633 1.00 47.97 663 GLN A N 1
ATOM 5187 C CA . GLN A 1 663 ? 25.561 -10.285 -47.543 1.00 47.97 663 GLN A CA 1
ATOM 5188 C C . GLN A 1 663 ? 26.151 -11.548 -48.211 1.00 47.97 663 GLN A C 1
ATOM 5190 O O . GLN A 1 663 ? 25.415 -12.252 -48.901 1.00 47.97 663 GLN A O 1
ATOM 5195 N N . THR A 1 664 ? 27.430 -11.906 -47.996 1.00 51.62 664 THR A N 1
ATOM 5196 C CA . THR A 1 664 ? 28.060 -13.075 -48.657 1.00 51.62 664 THR A CA 1
ATOM 5197 C C . THR A 1 664 ? 28.817 -14.024 -47.709 1.00 51.62 664 THR A C 1
ATOM 5199 O O . THR A 1 664 ? 29.104 -13.698 -46.559 1.00 51.62 664 THR A O 1
ATOM 5202 N N . ARG A 1 665 ? 29.115 -15.255 -48.171 1.00 49.56 665 ARG A N 1
ATOM 5203 C CA . ARG A 1 665 ? 29.830 -16.303 -47.401 1.00 49.56 665 ARG A CA 1
ATOM 5204 C C . ARG A 1 665 ? 31.327 -16.009 -47.194 1.00 49.56 665 ARG A C 1
ATOM 5206 O O . ARG A 1 665 ? 31.896 -16.564 -46.262 1.00 49.56 665 ARG A O 1
ATOM 5213 N N . THR A 1 666 ? 31.932 -15.164 -48.028 1.00 50.47 666 THR A N 1
ATOM 5214 C CA . THR A 1 666 ? 33.370 -14.824 -48.027 1.00 50.47 666 THR A CA 1
ATOM 5215 C C . THR A 1 666 ? 33.731 -13.650 -47.115 1.00 50.47 666 THR A C 1
ATOM 5217 O O . THR A 1 666 ? 34.876 -13.538 -46.706 1.00 50.47 666 THR A O 1
ATOM 5220 N N . ASP A 1 667 ? 32.759 -12.839 -46.697 1.00 50.91 667 ASP A N 1
ATOM 5221 C CA . ASP A 1 667 ? 32.992 -11.673 -45.824 1.00 50.91 667 ASP A CA 1
ATOM 5222 C C . ASP A 1 667 ? 33.021 -12.031 -44.318 1.00 50.91 667 ASP A C 1
ATOM 5224 O O . ASP A 1 667 ? 33.089 -11.157 -43.454 1.00 50.91 667 ASP A O 1
ATOM 5228 N N . ARG A 1 668 ? 32.954 -13.326 -43.966 1.00 48.25 668 ARG A N 1
ATOM 5229 C CA . ARG A 1 668 ? 32.988 -13.811 -42.567 1.00 48.25 668 ARG A CA 1
ATOM 5230 C C . ARG A 1 668 ? 34.386 -13.840 -41.944 1.00 48.25 668 ARG A C 1
ATOM 5232 O O . ARG A 1 668 ? 34.500 -14.184 -40.771 1.00 48.25 668 ARG A O 1
ATOM 5239 N N . GLU A 1 669 ? 35.427 -13.474 -42.685 1.00 52.69 669 GLU A N 1
ATOM 5240 C CA . GLU A 1 669 ? 36.813 -13.454 -42.191 1.00 52.69 669 GLU A CA 1
ATOM 5241 C C . GLU A 1 669 ? 37.160 -12.194 -41.367 1.00 52.69 669 GLU A C 1
ATOM 5243 O O . GLU A 1 669 ? 38.279 -12.061 -40.879 1.00 52.69 669 GLU A O 1
ATOM 5248 N N . HIS A 1 670 ? 36.197 -11.296 -41.121 1.00 61.88 670 HIS A N 1
ATOM 5249 C CA . HIS A 1 670 ? 36.403 -10.051 -40.368 1.00 61.88 670 HIS A CA 1
ATOM 5250 C C . HIS A 1 670 ? 35.578 -9.992 -39.072 1.00 61.88 670 HIS A C 1
ATOM 5252 O O . HIS A 1 670 ? 34.790 -9.069 -38.854 1.00 61.88 670 HIS A O 1
ATOM 5258 N N . GLN A 1 671 ? 35.753 -10.986 -38.193 1.00 71.88 671 GLN A N 1
ATOM 5259 C CA . GLN A 1 671 ? 35.324 -10.845 -36.798 1.00 71.88 671 GLN A CA 1
ATOM 5260 C C . GLN A 1 671 ? 36.246 -9.853 -36.091 1.00 71.88 671 GLN A C 1
ATOM 5262 O O . GLN A 1 671 ? 37.467 -10.034 -36.061 1.00 71.88 671 GLN A O 1
ATOM 5267 N N . VAL A 1 672 ? 35.655 -8.807 -35.523 1.00 83.06 672 VAL A N 1
ATOM 5268 C CA . VAL A 1 672 ? 36.367 -7.795 -34.748 1.00 83.06 672 VAL A CA 1
ATOM 5269 C C . VAL A 1 672 ? 35.811 -7.742 -33.334 1.00 83.06 672 VAL A C 1
ATOM 5271 O O . VAL A 1 672 ? 34.614 -7.874 -33.102 1.00 83.06 672 VAL A O 1
ATOM 5274 N N . PHE A 1 673 ? 36.683 -7.514 -32.369 1.00 86.38 673 PHE A N 1
ATOM 5275 C CA . PHE A 1 673 ? 36.305 -7.238 -30.996 1.00 86.38 673 PHE A CA 1
ATOM 5276 C C . PHE A 1 673 ? 36.347 -5.732 -30.783 1.00 86.38 673 PHE A C 1
ATOM 5278 O O . PHE A 1 673 ? 37.333 -5.071 -31.118 1.00 86.38 673 PHE A O 1
ATOM 5285 N N . ALA A 1 674 ? 35.264 -5.177 -30.244 1.00 87.81 674 ALA A N 1
ATOM 5286 C CA . ALA A 1 674 ? 35.258 -3.786 -29.829 1.00 87.81 674 ALA A CA 1
ATOM 5287 C C . ALA A 1 674 ? 36.140 -3.634 -28.583 1.00 87.81 674 ALA A C 1
ATOM 5289 O O . ALA A 1 674 ? 35.941 -4.310 -27.573 1.00 87.81 674 ALA A O 1
ATOM 5290 N N . VAL A 1 675 ? 37.111 -2.732 -28.657 1.00 89.88 675 VAL A N 1
ATOM 5291 C CA . VAL A 1 675 ? 38.022 -2.416 -27.560 1.00 89.88 675 VAL A CA 1
ATOM 5292 C C . VAL A 1 675 ? 37.811 -0.965 -27.163 1.00 89.88 675 VAL A C 1
ATOM 5294 O O . VAL A 1 675 ? 37.865 -0.053 -27.992 1.00 89.88 675 VAL A O 1
ATOM 5297 N N . LYS A 1 676 ? 37.537 -0.764 -25.875 1.00 91.94 676 LYS A N 1
ATOM 5298 C CA . LYS A 1 676 ? 37.339 0.541 -25.253 1.00 91.94 676 LYS A CA 1
ATOM 5299 C C . LYS A 1 676 ? 38.671 1.016 -24.688 1.00 91.94 676 LYS A C 1
ATOM 5301 O O . LYS A 1 676 ? 39.210 0.407 -23.764 1.00 91.94 676 LYS A O 1
ATOM 5306 N N . VAL A 1 677 ? 39.197 2.102 -25.245 1.00 90.31 677 VAL A N 1
ATOM 5307 C CA . VAL A 1 677 ? 40.469 2.699 -24.820 1.00 90.31 677 VAL A CA 1
ATOM 5308 C C . VAL A 1 677 ? 40.184 4.036 -24.161 1.00 90.31 677 VAL A C 1
ATOM 5310 O O . VAL A 1 677 ? 39.775 4.972 -24.841 1.00 90.31 677 VAL A O 1
ATOM 5313 N N . HIS A 1 678 ? 40.392 4.142 -22.854 1.00 90.00 678 HIS A N 1
ATOM 5314 C CA . HIS A 1 678 ? 40.225 5.406 -22.144 1.00 90.00 678 HIS A CA 1
ATOM 5315 C C . HIS A 1 678 ? 41.311 6.405 -22.560 1.00 90.00 678 HIS A C 1
ATOM 5317 O O . HIS A 1 678 ? 42.472 6.020 -22.708 1.00 90.00 678 HIS A O 1
ATOM 5323 N N . ILE A 1 679 ? 40.946 7.677 -22.741 1.00 87.62 679 ILE A N 1
ATOM 5324 C CA . ILE A 1 679 ? 41.864 8.757 -23.118 1.00 87.62 679 ILE A CA 1
ATOM 5325 C C . ILE A 1 679 ? 42.014 9.729 -21.953 1.00 87.62 679 ILE A C 1
ATOM 5327 O O . ILE A 1 679 ? 41.031 10.308 -21.495 1.00 87.62 679 ILE A O 1
ATOM 5331 N N . ASN A 1 680 ? 43.254 10.021 -21.568 1.00 80.38 680 ASN A N 1
ATOM 5332 C CA . ASN A 1 680 ? 43.529 11.113 -20.640 1.00 80.38 680 ASN A CA 1
ATOM 5333 C C . ASN A 1 680 ? 43.413 12.462 -21.378 1.00 80.38 680 ASN A C 1
ATOM 5335 O O . ASN A 1 680 ? 44.376 12.926 -21.993 1.00 80.38 680 ASN A O 1
ATOM 5339 N N . ASN A 1 681 ? 42.234 13.094 -21.350 1.00 72.56 681 ASN A N 1
ATOM 5340 C CA . ASN A 1 681 ? 41.966 14.366 -22.039 1.00 72.56 681 ASN A CA 1
ATOM 5341 C C . ASN A 1 681 ? 41.952 15.580 -21.090 1.00 72.56 681 ASN A C 1
ATOM 5343 O O . ASN A 1 681 ? 40.990 16.344 -21.042 1.00 72.56 681 ASN A O 1
ATOM 5347 N N . ASN A 1 682 ? 43.055 15.812 -20.377 1.00 65.19 682 ASN A N 1
ATOM 5348 C CA . ASN A 1 682 ? 43.155 16.852 -19.338 1.00 65.19 682 ASN A CA 1
ATOM 5349 C C . ASN A 1 682 ? 42.936 18.301 -19.833 1.00 65.19 682 ASN A C 1
ATOM 5351 O O . ASN A 1 682 ? 42.855 19.217 -19.019 1.00 65.19 682 ASN A O 1
ATOM 5355 N N . LYS A 1 683 ? 42.893 18.537 -21.152 1.00 65.56 683 LYS A N 1
ATOM 5356 C CA . LYS A 1 683 ? 42.707 19.865 -21.766 1.00 65.56 683 LYS A CA 1
ATOM 5357 C C . LYS A 1 683 ? 41.355 20.047 -22.468 1.00 65.56 683 LYS A C 1
ATOM 5359 O O . LYS A 1 683 ? 41.080 21.139 -22.955 1.00 65.56 683 LYS A O 1
ATOM 5364 N N . GLY A 1 684 ? 40.513 19.010 -22.537 1.00 67.06 684 GLY A N 1
ATOM 5365 C CA . GLY A 1 684 ? 39.187 19.098 -23.163 1.00 67.06 684 GLY A CA 1
ATOM 5366 C C . GLY A 1 684 ? 39.204 19.336 -24.681 1.00 67.06 684 GLY A C 1
ATOM 5367 O O . GLY A 1 684 ? 38.236 19.865 -25.224 1.00 67.06 684 GLY A O 1
ATOM 5368 N N . GLU A 1 685 ? 40.292 18.972 -25.368 1.00 73.44 685 GLU A N 1
ATOM 5369 C CA . GLU A 1 685 ? 40.534 19.304 -26.786 1.00 73.44 685 GLU A CA 1
ATOM 5370 C C . GLU A 1 685 ? 39.816 18.341 -27.755 1.00 73.44 685 GLU A C 1
ATOM 5372 O O . GLU A 1 685 ? 39.430 18.731 -28.860 1.00 73.44 685 GLU A O 1
ATOM 5377 N N . LEU A 1 686 ? 39.603 17.091 -27.332 1.00 78.75 686 LEU A N 1
ATOM 5378 C CA . LEU A 1 686 ? 38.941 16.045 -28.117 1.00 78.75 686 LEU A CA 1
ATOM 5379 C C . LEU A 1 686 ? 37.409 16.149 -28.074 1.00 78.75 686 LEU A C 1
ATOM 5381 O O . LEU A 1 686 ? 36.818 16.415 -27.026 1.00 78.75 686 LEU A O 1
ATOM 5385 N N . LYS A 1 687 ? 36.761 15.893 -29.217 1.00 76.62 687 LYS A N 1
ATOM 5386 C CA . LYS A 1 687 ? 35.298 15.910 -29.383 1.00 76.62 687 LYS A CA 1
ATOM 5387 C C . LYS A 1 687 ? 34.770 14.538 -29.799 1.00 76.62 687 LYS A C 1
ATOM 5389 O O . LYS A 1 687 ? 35.478 13.759 -30.435 1.00 76.62 687 LYS A O 1
ATOM 5394 N N . SER A 1 688 ? 33.501 14.280 -29.478 1.00 79.69 688 SER A N 1
ATOM 5395 C CA . SER A 1 688 ? 32.805 13.056 -29.896 1.00 79.69 688 SER A CA 1
ATOM 5396 C C . SER A 1 688 ? 32.755 12.974 -31.420 1.00 79.69 688 SER A C 1
ATOM 5398 O O . SER A 1 688 ? 32.521 13.986 -32.081 1.00 79.69 688 SER A O 1
ATOM 5400 N N . GLY A 1 689 ? 32.967 11.782 -31.971 1.00 79.56 689 GLY A N 1
ATOM 5401 C CA . GLY A 1 689 ? 32.936 11.526 -33.410 1.00 79.56 689 GLY A CA 1
ATOM 5402 C C . GLY A 1 689 ? 34.239 11.823 -34.159 1.00 79.56 689 GLY A C 1
ATOM 5403 O O . GLY A 1 689 ? 34.286 11.604 -35.365 1.00 79.56 689 GLY A O 1
ATOM 5404 N N . MET A 1 690 ? 35.301 12.284 -33.489 1.00 87.06 690 MET A N 1
ATOM 5405 C CA . MET A 1 690 ? 36.623 12.397 -34.118 1.00 87.06 690 MET A CA 1
ATOM 5406 C C . MET A 1 690 ? 37.189 11.009 -34.448 1.00 87.06 690 MET A C 1
ATOM 5408 O O . MET A 1 690 ? 37.143 10.109 -33.606 1.00 87.06 690 MET A O 1
ATOM 5412 N N . SER A 1 691 ? 37.758 10.850 -35.643 1.00 86.81 691 SER A N 1
ATOM 5413 C CA . SER A 1 691 ? 38.540 9.664 -36.007 1.00 86.81 691 SER A CA 1
ATOM 5414 C C . SER A 1 691 ? 39.859 9.652 -35.242 1.00 86.81 691 SER A C 1
ATOM 5416 O O . SER A 1 691 ? 40.560 10.666 -35.191 1.00 86.81 691 SER A O 1
ATOM 5418 N N . ALA A 1 692 ? 40.178 8.518 -34.629 1.00 88.00 692 ALA A N 1
ATOM 5419 C CA . ALA A 1 692 ? 41.388 8.344 -33.846 1.00 88.00 692 ALA A CA 1
ATOM 5420 C C . ALA A 1 692 ? 42.020 6.980 -34.120 1.00 88.00 692 ALA A C 1
ATOM 5422 O O . ALA A 1 692 ? 41.329 5.963 -34.119 1.00 88.00 692 ALA A O 1
ATOM 5423 N N . ASP A 1 693 ? 43.336 6.970 -34.277 1.00 89.44 693 ASP A N 1
ATOM 5424 C CA . ASP A 1 693 ? 44.147 5.767 -34.383 1.00 89.44 693 ASP A CA 1
ATOM 5425 C C . ASP A 1 693 ? 44.786 5.465 -33.034 1.00 89.44 693 ASP A C 1
ATOM 5427 O O . ASP A 1 693 ? 45.367 6.347 -32.395 1.00 89.44 693 ASP A O 1
ATOM 5431 N N . VAL A 1 694 ? 44.696 4.212 -32.598 1.00 88.81 694 VAL A N 1
ATOM 5432 C CA . VAL A 1 694 ? 45.314 3.742 -31.360 1.00 88.81 694 VAL A CA 1
ATOM 5433 C C . VAL A 1 694 ? 46.430 2.765 -31.693 1.00 88.81 694 VAL A C 1
ATOM 5435 O O . VAL A 1 694 ? 46.190 1.692 -32.243 1.00 88.81 694 VAL A O 1
ATOM 5438 N N . GLU A 1 695 ? 47.653 3.148 -31.339 1.00 89.62 695 GLU A N 1
ATOM 5439 C CA . GLU A 1 695 ? 48.857 2.332 -31.450 1.00 89.62 695 GLU A CA 1
ATOM 5440 C C . GLU A 1 695 ? 49.116 1.607 -30.122 1.00 89.62 695 GLU A C 1
ATOM 5442 O O . GLU A 1 695 ? 49.310 2.234 -29.073 1.00 89.62 695 GLU A O 1
ATOM 5447 N N . PHE A 1 696 ? 49.153 0.276 -30.173 1.00 85.81 696 PHE A N 1
ATOM 5448 C CA . PHE A 1 696 ? 49.560 -0.582 -29.068 1.00 85.81 696 PHE A CA 1
ATOM 5449 C C . PHE A 1 696 ? 50.945 -1.171 -29.330 1.00 85.81 696 PHE A C 1
ATOM 5451 O O . PHE A 1 696 ? 51.261 -1.641 -30.424 1.00 85.81 696 PHE A O 1
ATOM 5458 N N . ASN A 1 697 ? 51.771 -1.215 -28.287 1.00 76.00 697 ASN A N 1
ATOM 5459 C CA . ASN A 1 697 ? 53.044 -1.923 -28.352 1.00 76.00 697 ASN A CA 1
ATOM 5460 C C . ASN A 1 697 ? 52.796 -3.435 -28.269 1.00 76.00 697 ASN A C 1
ATOM 5462 O O . ASN A 1 697 ? 52.279 -3.903 -27.253 1.00 76.00 697 ASN A O 1
ATOM 5466 N N . SER A 1 698 ? 53.193 -4.195 -29.297 1.00 62.12 698 SER A N 1
ATOM 5467 C CA . SER A 1 698 ? 53.232 -5.661 -29.231 1.00 62.12 698 SER A CA 1
ATOM 5468 C C . SER A 1 698 ? 54.227 -6.087 -28.146 1.00 62.12 698 SER A C 1
ATOM 5470 O O . SER A 1 698 ? 55.386 -5.657 -28.191 1.00 62.12 698 SER A O 1
ATOM 5472 N N . LYS A 1 699 ? 53.794 -6.894 -27.176 1.00 53.00 699 LYS A N 1
ATOM 5473 C CA . LYS A 1 699 ? 54.708 -7.533 -26.222 1.00 53.00 699 LYS A CA 1
ATOM 5474 C C . LYS A 1 699 ? 55.260 -8.831 -26.778 1.00 53.00 699 LYS A C 1
ATOM 5476 O O . LYS A 1 699 ? 54.450 -9.593 -27.349 1.00 53.00 699 LYS A O 1
#

Foldseek 3Di:
DDDALDDDDCVVVPDDDDPDDWWKKKAWCWAPRHGDIDTPPDQKFWEFDDDPDDDDGNHHHPAPQTHRTAWIWGWDADPVRDIWIKIFGPPRPVAKAKPNHGQDDDPHTSMDTDDQQIWIDGHRIIMGIHTDHPVRVVVVVVVCQVVQADPLASAGAQVNVQVVQVVLLVCCVVPVQKKKKKKKFKPCLVVLCVVVNPQLSSVLLNVLSVLLVVLDDPPKGWYDNDDRMIMIMGTSDDPVRVQVSVLSSQVSQQPDDSVVSVRPDGMGMAMFMEMPPFQHSDPVSNVVQRVVQSVVCNVVPHSHYGYGDGDDDDDPDDDDDDDPPVVVVVVCVVVVVVVVVVVVVPPDDFDWDKFKFFKAFDKDFFFFQAFAFWADADDDAFDWAAAFAFGTFHDCPVLVVVLVVLVVLLVVLVVVLVDQVVFFDPVQLVVLVVQLVVLVVVLVVQVVFADPVVLVVLVVQLVVLVVVLVVLVVVLVVQVVCVVVVNDDPVVNVVSVVSNVVSVVVNVVSVVVSVDRVVGHDPVVSVVSVVSSVVSVVSSVDRVVGHDPVSSVVSVVSSVVSVVVSVVSVVVNVSSTTGDNRGWGWNDAPDDRRDTDHRPDGRTMTGDLQFMKTWTWAFPVCVVQADFFFKKWKDFPVCNPDIWIWTFHDKDPDWDQPPNDDDDPVSVRGTTITTIITTRPVPSPDDGGTMMMIIGRGD

Radius of gyration: 49.76 Å; Cα contacts (8 Å, |Δi|>4): 1164; chains: 1; bounding box: 146×76×136 Å

Sequence (699 aa):
MSSETKMFSLSDLHGGARITGLYFTITVIEGTDFGLIFPIEKEQTLIGRKDQGDLPVDIELNDDQASRRHLMLVKRSLLDKTGYVVAVDLESKNGTFVNGKAIVSEGGKKEVDLYSGDKIQIGNTVLKYEIRDTLETSYQERLYQQVTRDAQTGLWNNNYAEREMEKLLSIGQRNGSPFSVLISSIDFLQTLNETYGRNIGDALLRAVAKTIMSELSDYEIASRHKGNEFLIMLPETDLSGASNKAERIRQAIESFDFTSVDCPQKVTLSVGISQFPVCGHTAAELTKQADQALYRAQQVGRNRVMLAEIIAKEKRNLFKPLVTILIFLVVAVVLYFGVSFYNELLSNQKKQLIFSGTVQLHEVQVGSKVGGRVKEVLVKEGDMVKEGQPLVRFDVSELLAERRLIEAEIEQSQANLQKLKNGSRKEEVAEAIAAVATEQALIEGLRKGSRSQDIAQAKVDLSAARAELNNVEASFNRISEVYKQGYESKQNYEDAQAKVILAKAGVDSLVEKVSLLEEGTRKEDIKVAEQRYQQAMAKQKLLQAGSRLEDILAAEAQVQASKAKLAKLDVQIAENEVKAPAQSRVNVIDIRPGDILAANKPVAKLLEQDQIWVRVYVPQTDIGYIKVGQNGIISVDSFQKQKFTGYIEQIAEEAEFYPRNVQTRTDREHQVFAVKVHINNNKGELKSGMSADVEFNSK

Solvent-accessible surface area (backbone atoms only — not comparable to full-atom values): 37732 Å² total; per-residue (Å²): 135,89,79,74,68,69,90,76,62,76,78,73,71,75,75,77,87,78,97,75,58,70,44,45,33,36,33,26,77,36,46,82,57,53,73,46,73,45,75,60,79,53,60,65,39,36,31,15,23,65,64,102,60,100,69,88,52,54,41,67,38,77,39,91,58,33,28,66,59,23,38,34,38,33,58,46,67,48,96,86,68,51,72,47,42,30,44,31,48,55,77,31,87,76,49,43,24,50,74,84,40,66,62,56,70,62,96,86,46,32,55,47,82,59,54,73,69,40,38,39,34,43,60,75,30,29,31,32,35,37,70,36,45,62,62,58,49,54,46,51,47,51,49,49,47,65,76,35,29,32,92,76,46,70,31,32,17,43,73,51,46,54,55,52,48,55,50,50,48,58,47,24,72,73,71,68,50,35,28,22,40,35,29,32,36,57,55,63,47,67,60,47,22,75,73,69,33,60,72,38,41,51,44,48,49,28,54,50,42,51,52,48,54,76,75,51,54,97,84,41,46,54,19,44,56,55,101,68,27,35,35,36,40,37,69,78,23,49,67,67,58,43,49,57,51,52,48,50,46,31,50,52,48,50,70,49,79,43,57,89,55,76,36,91,61,88,50,36,32,18,27,2,29,18,30,42,67,46,33,25,89,47,70,68,43,30,51,53,31,4,46,55,13,21,51,50,18,52,73,80,69,37,67,34,77,27,71,34,69,71,59,74,82,79,75,86,77,80,88,88,81,93,72,72,63,72,65,51,55,62,54,49,54,57,50,50,57,54,48,55,61,56,55,73,75,62,78,81,67,85,62,79,45,71,33,62,27,35,28,42,53,45,73,46,74,41,46,26,81,68,42,42,40,29,60,42,68,72,66,55,68,69,39,80,43,48,56,69,39,64,41,34,35,40,63,51,71,66,62,54,51,51,48,54,53,42,53,51,50,32,51,53,34,46,51,52,35,50,49,40,72,64,34,50,54,71,66,59,45,50,52,28,52,49,50,29,52,53,35,50,51,49,44,53,52,47,73,62,37,52,55,70,66,59,50,52,50,41,49,51,55,35,51,53,37,47,54,49,32,53,54,40,44,57,49,32,55,53,48,52,54,43,36,75,73,68,79,52,56,70,66,61,48,52,52,37,49,50,49,37,53,51,35,48,54,52,32,53,56,33,51,51,53,39,50,51,42,71,69,34,54,56,70,67,58,52,49,53,41,50,51,51,28,53,51,31,45,52,52,31,51,49,42,70,64,35,52,54,67,67,60,44,50,52,32,50,51,48,30,51,50,39,49,49,52,46,55,55,49,52,54,56,58,62,44,32,46,36,48,34,91,45,56,24,32,32,65,45,59,91,72,52,65,71,43,76,44,59,51,65,44,70,54,36,37,31,34,33,60,83,48,32,30,33,49,25,58,39,45,61,91,56,48,85,64,58,55,74,69,42,62,30,44,35,39,33,78,94,39,83,89,54,78,40,51,29,30,27,70,43,67,52,93,61,74,44,59,69,66,87,80,78,90,59,88,80,70,70,83,41,43,19,28,49,31,38,28,37,40,69,50,93,80,63,82,80,56,71,72,40,55,29,37,36,38,36,75,63,124

pLDDT: mean 84.29, std 15.55, range [27.33, 98.44]